Protein 9FOW (pdb70)

Nearest PDB structures (foldseek):
  9fow-assembly3_C  TM=1.008E+00  e=2.279E-31  Mus musculus
  9fow-assembly2_B  TM=9.551E-01  e=4.865E-26  Mus musculus
  9fow-assembly1_A  TM=9.557E-01  e=2.450E-24  Mus musculus
  1qxp-assembly2_B  TM=4.972E-01  e=3.044E-03  Rattus norvegicus
  8x8g-assembly1_A  TM=2.005E-01  e=1.186E-01  Streptococcus equi subsp. zooepidemicus Sz105

Foldseek 3Di:
DDKDKDWAAQVCLQVVLWHWDDWDDADDFKKKKKKFFDPLVLLVVQQKKKFKAQVVVLVVQVPDPVHDASVRSSVPGPDMDGRRDRMDMDIDGDSMTMTMHTPSRRDPDSDDITIMMMDMGHD/DQKFKDWAWQVCLQVVLWHWRKKKAWDDFKKKKKKFWQDQPVQVVQQKKKFKAQVVVLVVQCVDPPHDASVRSRVPGPDMDGRRDRMDIDMDGDVHMMIMTMHTNSRRVDDGDIIMMMIGMGDPVRTPMDMDDD/DKFKDWADQVCLQVVLWHWRWKKWDADFKKKKKKFWDCLVVLVVQQKKKFKAFVVVLVVQVPDPVHDASVRSRVPGPDMDGRRDRMDIDMDGDDRDGTMMTMTMHTPNRRDPDDDDDIIIMMMDMGDCVMDMD

B-factor: mean 53.4, std 14.01, range [31.96, 175.51]

Sequence (390 aa):
DKTLRGSSFSSAAARDAQGQSIGHFEFHGDHALLCCVRINNVAVAVGKEAKLYLFQAQEWLKLLESSPGYSCSERLARAQLTVTVTQTEHNLTVSQTWRVFYADKFTCRSPQGEEIPFEMVLLNPDKTLRGSFSSAAARDAQGQSIGHFEFHGDHALLCCVRINNVAVAVGKEAKLYLFQAQEWLKLLESSPGYSCSERLARAQLTVTVTQTEHNLTVSQLQTWRVFYADKFTCRPQGEEIPFEMVLLNPDPLDENLYFQKTLRGSFSSAAARDAQGQSIGHFEFHGDHALLCCVRINNVAVAVGKEAKLYLFQAQEWLKLLESSPGYSCSERLARAQLTVTVTQTEHNLTVSQLPAPQTWRVFYADKFTCRDDSEGEEIPFEMVLLNPDENLY

Radius of gyration: 23.0 Å; Cα contacts (8 Å, |Δi|>4): 891; chains: 3; bounding box: 65×56×50 Å

Structure (mmCIF, N/CA/C/O backbone):
data_9FOW
#
_entry.id   9FOW
#
_cell.length_a   143.116
_cell.length_b   143.116
_cell.length_c   43.556
_cell.angle_alpha   90
_cell.angle_beta   90
_cell.angle_gamma   120
#
_symmetry.space_group_name_H-M   'P 64'
#
loop_
_entity.id
_entity.type
_entity.pdbx_description
1 polymer 'Integral membrane protein GPR180'
2 branched alpha-L-fucopyranose-(1-3)-[2-acetamido-2-deoxy-beta-D-glucopyranose-(1-4)][alpha-L-fucopyranose-(1-6)]2-acetamido-2-deoxy-beta-D-glucopyranose
3 branched beta-D-mannopyranose-(1-4)-2-acetamido-2-deoxy-beta-D-glucopyranose-(1-4)-[alpha-L-fucopyranose-(1-3)][alpha-L-fucopyranose-(1-6)]2-acetamido-2-deoxy-beta-D-glucopyranose
4 non-polymer 2-acetamido-2-deoxy-beta-D-glucopyranose
5 non-polymer GLYCEROL
6 non-polymer 'ACETATE ION'
7 water water
#
loop_
_atom_site.group_PDB
_atom_site.id
_atom_site.type_symbol
_atom_site.label_atom_id
_atom_site.label_alt_id
_atom_site.label_comp_id
_atom_site.label_asym_id
_atom_site.label_entity_id
_atom_site.label_seq_id
_atom_site.pdbx_PDB_ins_code
_atom_site.Cartn_x
_atom_site.Cartn_y
_atom_site.Cartn_z
_atom_site.occupancy
_atom_site.B_iso_or_equiv
_atom_site.auth_seq_id
_atom_site.auth_comp_id
_atom_site.auth_asym_id
_atom_site.auth_atom_id
_atom_site.pdbx_PDB_model_num
ATOM 1 N N . ASP A 1 1 ? 50.497 -44.458 -22.197 1 51.47 23 ASP A N 1
ATOM 2 C CA . ASP A 1 1 ? 50.83 -44.153 -20.801 1 51.83 23 ASP A CA 1
ATOM 3 C C . ASP A 1 1 ? 49.56 -43.904 -19.968 1 50.68 23 ASP A C 1
ATOM 4 O O . ASP A 1 1 ? 48.464 -43.782 -20.526 1 50.67 23 ASP A O 1
ATOM 12 N N . LYS A 1 2 ? 49.709 -43.799 -18.636 1 49.32 24 LYS A N 1
ATOM 13 C CA . LYS A 1 2 ? 48.582 -43.532 -17.741 1 47.96 24 LYS A CA 1
ATOM 14 C C . LYS A 1 2 ? 49.071 -42.923 -16.431 1 46.22 24 LYS A C 1
ATOM 15 O O . LYS A 1 2 ? 50.156 -43.266 -15.976 1 46.62 24 LYS A O 1
ATOM 34 N N . THR A 1 3 ? 48.276 -42.034 -15.818 1 44.27 25 THR A N 1
ATOM 35 C CA . THR A 1 3 ? 48.557 -41.494 -14.475 1 42.96 25 THR A CA 1
ATOM 36 C C . THR A 1 3 ? 47.274 -41.601 -13.671 1 41.18 25 THR A C 1
ATOM 37 O O . THR A 1 3 ? 46.208 -41.266 -14.175 1 41.08 25 THR A O 1
ATOM 48 N N . LEU A 1 4 ? 47.386 -42.079 -12.437 1 39.72 26 LEU A N 1
ATOM 49 C CA . LEU A 1 4 ? 46.261 -42.221 -11.565 1 38.62 26 LEU A CA 1
ATOM 50 C C . LEU A 1 4 ? 46.645 -41.821 -10.17 1 37.96 26 LEU A C 1
ATOM 51 O O . LEU A 1 4 ? 47.648 -42.29 -9.638 1 38.29 26 LEU A O 1
ATOM 67 N N . ARG A 1 5 ? 45.804 -41.039 -9.55 1 36.92 27 ARG A N 1
ATOM 68 C CA . ARG A 1 5 ? 45.906 -40.699 -8.156 1 36.53 27 ARG A CA 1
ATOM 69 C C . ARG A 1 5 ? 44.721 -41.325 -7.448 1 35.81 27 ARG A C 1
ATOM 70 O O . ARG A 1 5 ? 43.62 -41.347 -7.973 1 35.12 27 ARG A O 1
ATOM 91 N N . GLY A 1 6 ? 44.951 -41.766 -6.241 1 35.93 28 GLY A N 1
ATOM 92 C CA . GLY A 1 6 ? 43.894 -42.322 -5.409 1 36.07 28 GLY A CA 1
ATOM 93 C C . GLY A 1 6 ? 44.433 -42.651 -4.04 1 35.78 28 GLY A C 1
ATOM 94 O O . GLY A 1 6 ? 45.442 -42.081 -3.617 1 35.56 28 GLY A O 1
ATOM 98 N N . SER A 1 7 ? 43.781 -43.58 -3.363 1 35.27 29 SER A N 1
ATOM 99 C CA A SER A 1 7 ? 44.257 -44.036 -2.07 0.27 35.57 29 SER A CA 1
ATOM 100 C CA B SER A 1 7 ? 44.219 -44.024 -2.048 0.73 35.77 29 SER A CA 1
ATOM 101 C C . SER A 1 7 ? 43.998 -45.522 -1.902 1 35.66 29 SER A C 1
ATOM 102 O O . SER A 1 7 ? 42.986 -46.057 -2.392 1 36.09 29 SER A O 1
ATOM 117 N N . PHE A 1 8 ? 44.943 -46.2 -1.246 1 35.43 30 PHE A N 1
ATOM 118 C CA . PHE A 1 8 ? 44.822 -47.616 -0.951 1 35.89 30 PHE A CA 1
ATOM 119 C C . PHE A 1 8 ? 43.989 -47.674 0.321 1 36.71 30 PHE A C 1
ATOM 120 O O . PHE A 1 8 ? 44.281 -46.955 1.29 1 36.92 30 PHE A O 1
ATOM 137 N N . SER A 1 9 ? 42.978 -48.534 0.342 1 36.22 31 SER A N 1
ATOM 138 C CA . SER A 1 9 ? 42.065 -48.629 1.448 1 36.32 31 SER A CA 1
ATOM 139 C C . SER A 1 9 ? 41.949 -50.064 1.943 1 36.66 31 SER A C 1
ATOM 140 O O . SER A 1 9 ? 41.619 -50.955 1.17 1 36.09 31 SER A O 1
ATOM 148 N N . SER A 1 10 ? 42.164 -50.263 3.243 1 37.18 32 SER A N 1
ATOM 149 C CA . SER A 1 10 ? 42.001 -51.543 3.919 1 38.09 32 SER A CA 1
ATOM 150 C C . SER A 1 10 ? 40.551 -51.986 3.836 1 39.25 32 SER A C 1
ATOM 151 O O . SER A 1 10 ? 40.296 -53.169 3.642 1 39.88 32 SER A O 1
ATOM 159 N N . ALA A 1 11 ? 39.605 -51.046 3.999 1 38.99 33 ALA A N 1
ATOM 160 C CA . ALA A 1 11 ? 38.181 -51.33 3.917 1 39.39 33 ALA A CA 1
ATOM 161 C C . ALA A 1 11 ? 37.813 -51.795 2.516 1 39.03 33 ALA A C 1
ATOM 162 O O . ALA A 1 11 ? 37.14 -52.812 2.385 1 39.38 33 ALA A O 1
ATOM 169 N N . ALA A 1 12 ? 38.258 -51.078 1.454 1 38.15 34 ALA A N 1
ATOM 170 C CA . ALA A 1 12 ? 37.938 -51.469 0.098 1 39.09 34 ALA A CA 1
ATOM 171 C C . ALA A 1 12 ? 38.546 -52.828 -0.23 1 38.72 34 ALA A C 1
ATOM 172 O O . ALA A 1 12 ? 37.872 -53.654 -0.855 1 38.6 34 ALA A O 1
ATOM 179 N N . ALA A 1 13 ? 39.793 -53.074 0.219 1 38.03 35 ALA A N 1
ATOM 180 C CA . ALA A 1 13 ? 40.452 -54.343 -0.037 1 38.43 35 ALA A CA 1
ATOM 181 C C . ALA A 1 13 ? 39.737 -55.493 0.686 1 38.43 35 ALA A C 1
ATOM 182 O O . ALA A 1 13 ? 39.488 -56.527 0.069 1 37.9 35 ALA A O 1
ATOM 189 N N . ARG A 1 14 ? 39.369 -55.31 1.953 1 39.23 36 ARG A N 1
ATOM 190 C CA . ARG A 1 14 ? 38.629 -56.332 2.693 1 40.85 36 ARG A CA 1
ATOM 191 C C . ARG A 1 14 ? 37.265 -56.614 2.037 1 41.11 36 ARG A C 1
ATOM 192 O O . ARG A 1 14 ? 36.867 -57.766 1.923 1 40.34 36 ARG A O 1
ATOM 213 N N . ASP A 1 15 ? 36.555 -55.56 1.616 1 41.22 37 ASP A N 1
ATOM 214 C CA . ASP A 1 15 ? 35.245 -55.697 0.972 1 41.89 37 ASP A CA 1
ATOM 215 C C . ASP A 1 15 ? 35.27 -56.567 -0.292 1 41.49 37 ASP A C 1
ATOM 216 O O . ASP A 1 15 ? 34.347 -57.345 -0.503 1 41.54 37 ASP A O 1
ATOM 225 N N . ALA A 1 16 ? 36.295 -56.417 -1.142 1 40.88 38 ALA A N 1
ATOM 226 C CA . ALA A 1 16 ? 36.342 -57.121 -2.41 1 40.73 38 ALA A CA 1
ATOM 227 C C . ALA A 1 16 ? 37.411 -58.188 -2.512 1 40.54 38 ALA A C 1
ATOM 228 O O . ALA A 1 16 ? 37.607 -58.677 -3.621 1 40.97 38 ALA A O 1
ATOM 235 N N . GLN A 1 17 ? 38.07 -58.584 -1.401 1 39.75 39 GLN A N 1
ATOM 236 C CA . GLN A 1 17 ? 39.192 -59.54 -1.419 1 39.1 39 GLN A CA 1
ATOM 237 C C . GLN A 1 17 ? 40.314 -59.04 -2.354 1 38.66 39 GLN A C 1
ATOM 238 O O . GLN A 1 17 ? 40.907 -59.796 -3.115 1 39.03 39 GLN A O 1
ATOM 252 N N . GLY A 1 18 ? 40.639 -57.769 -2.216 1 37.62 40 GLY A N 1
ATOM 253 C CA . GLY A 1 18 ? 41.618 -57.095 -3.05 1 37.19 40 GLY A CA 1
ATOM 254 C C . GLY A 1 18 ? 40.958 -55.875 -3.66 1 37.44 40 GLY A C 1
ATOM 255 O O . GLY A 1 18 ? 39.912 -55.986 -4.297 1 38.65 40 GLY A O 1
ATOM 259 N N . GLN A 1 19 ? 41.511 -54.7 -3.41 1 36.2 41 GLN A N 1
ATOM 260 C CA . GLN A 1 19 ? 40.962 -53.45 -3.944 1 35.92 41 GLN A CA 1
ATOM 261 C C . GLN A 1 19 ? 41.457 -53.286 -5.378 1 35.64 41 GLN A C 1
ATOM 262 O O . GLN A 1 19 ? 42.659 -53.198 -5.6 1 35.67 41 GLN A O 1
ATOM 276 N N . SER A 1 20 ? 40.544 -53.183 -6.325 1 35.42 42 SER A N 1
ATOM 277 C CA . SER A 1 20 ? 40.899 -53.003 -7.723 1 35.66 42 SER A CA 1
ATOM 278 C C . SER A 1 20 ? 41.316 -51.558 -7.935 1 35.53 42 SER A C 1
ATOM 279 O O . SER A 1 20 ? 40.531 -50.65 -7.68 1 34.69 42 SER A O 1
ATOM 287 N N . ILE A 1 21 ? 42.569 -51.344 -8.322 1 36.14 43 ILE A N 1
ATOM 288 C CA . ILE A 1 21 ? 43.117 -50.007 -8.532 1 37.14 43 ILE A CA 1
ATOM 289 C C . ILE A 1 21 ? 42.869 -49.55 -9.972 1 38.65 43 ILE A C 1
ATOM 290 O O . ILE A 1 21 ? 42.376 -48.445 -10.208 1 38.72 43 ILE A O 1
ATOM 306 N N . GLY A 1 22 ? 43.208 -50.403 -10.919 1 39.77 44 GLY A N 1
ATOM 307 C CA . GLY A 1 22 ? 43.087 -50.07 -12.321 1 41.25 44 GLY A CA 1
ATOM 308 C C . GLY A 1 22 ? 43.548 -51.181 -13.234 1 42.11 44 GLY A C 1
ATOM 309 O O . GLY A 1 22 ? 43.848 -52.303 -12.81 1 40.92 44 GLY A O 1
ATOM 313 N N . HIS A 1 23 ? 43.636 -50.846 -14.495 1 43.59 45 HIS A N 1
ATOM 314 C CA . HIS A 1 23 ? 43.985 -51.805 -15.526 1 45.16 45 HIS A CA 1
ATOM 315 C C . HIS A 1 23 ? 44.724 -51.099 -16.618 1 46.7 45 HIS A C 1
ATOM 316 O O . HIS A 1 23 ? 44.61 -49.876 -16.751 1 47.34 45 HIS A O 1
ATOM 330 N N . PHE A 1 24 ? 45.518 -51.845 -17.376 1 46.94 46 PHE A N 1
ATOM 331 C CA . PHE A 1 24 ? 46.285 -51.262 -18.466 1 48.54 46 PHE A CA 1
ATOM 332 C C . PHE A 1 24 ? 46.668 -52.282 -19.51 1 50.93 46 PHE A C 1
ATOM 333 O O . PHE A 1 24 ? 46.761 -53.469 -19.223 1 50.08 46 PHE A O 1
ATOM 350 N N . GLU A 1 25 ? 46.869 -51.807 -20.741 1 53.45 47 GLU A N 1
ATOM 351 C CA . GLU A 1 25 ? 47.308 -52.6 -21.88 1 56.32 47 GLU A CA 1
ATOM 352 C C . GLU A 1 25 ? 48.444 -51.855 -22.545 1 59.01 47 GLU A C 1
ATOM 353 O O . GLU A 1 25 ? 48.512 -50.622 -22.479 1 59.57 47 GLU A O 1
ATOM 365 N N . PHE A 1 26 ? 49.349 -52.597 -23.176 1 60.43 48 PHE A N 1
ATOM 366 C CA . PHE A 1 26 ? 50.47 -51.983 -23.872 1 62.35 48 PHE A CA 1
ATOM 367 C C . PHE A 1 26 ? 50.99 -52.889 -24.976 1 63.71 48 PHE A C 1
ATOM 368 O O . PHE A 1 26 ? 50.76 -54.1 -24.966 1 63.98 48 PHE A O 1
ATOM 385 N N . HIS A 1 27 ? 51.654 -52.276 -25.953 1 64.73 49 HIS A N 1
ATOM 386 C CA . HIS A 1 27 ? 52.266 -52.956 -27.08 0.3 66.03 49 HIS A CA 1
ATOM 387 C C . HIS A 1 27 ? 53.733 -53.12 -26.733 1 67.03 49 HIS A C 1
ATOM 388 O O . HIS A 1 27 ? 54.345 -52.211 -26.166 1 67.64 49 HIS A O 1
ATOM 402 N N . GLY A 1 28 ? 54.285 -54.273 -27.051 1 66.93 50 GLY A N 1
ATOM 403 C CA . GLY A 1 28 ? 55.681 -54.558 -26.763 1 67.16 50 GLY A CA 1
ATOM 404 C C . GLY A 1 28 ? 55.845 -55.609 -25.691 1 67.13 50 GLY A C 1
ATOM 405 O O . GLY A 1 28 ? 54.861 -56.165 -25.185 1 67.34 50 GLY A O 1
ATOM 409 N N . ASP A 1 29 ? 57.105 -55.891 -25.342 1 66.71 51 ASP A N 1
ATOM 410 C CA . ASP A 1 29 ? 57.394 -56.922 -24.354 1 66.97 51 ASP A CA 1
ATOM 411 C C . ASP A 1 29 ? 57.512 -56.396 -22.933 1 65.65 51 ASP A C 1
ATOM 412 O O . ASP A 1 29 ? 57.353 -57.203 -22.034 1 65.99 51 ASP A O 1
ATOM 421 N N . HIS A 1 30 ? 57.813 -55.085 -22.713 1 64.67 52 HIS A N 1
ATOM 422 C CA . HIS A 1 30 ? 57.908 -54.531 -21.352 1 63.97 52 HIS A CA 1
ATOM 423 C C . HIS A 1 30 ? 57.272 -53.147 -21.164 1 61.16 52 HIS A C 1
ATOM 424 O O . HIS A 1 30 ? 57.243 -52.329 -22.071 1 61.12 52 HIS A O 1
ATOM 438 N N . ALA A 1 31 ? 56.78 -52.896 -19.947 1 58.64 53 ALA A N 1
ATOM 439 C CA . ALA A 1 31 ? 56.213 -51.613 -19.503 1 56.72 53 ALA A CA 1
ATOM 440 C C . ALA A 1 31 ? 56.646 -51.362 -18.059 1 54.26 53 ALA A C 1
ATOM 441 O O . ALA A 1 31 ? 56.992 -52.311 -17.368 1 54.01 53 ALA A O 1
ATOM 448 N N . LEU A 1 32 ? 56.648 -50.108 -17.608 1 52.18 54 LEU A N 1
ATOM 449 C CA . LEU A 1 32 ? 57.081 -49.768 -16.261 1 50.98 54 LEU A CA 1
ATOM 450 C C . LEU A 1 32 ? 55.954 -49.106 -15.475 1 49.04 54 LEU A C 1
ATOM 451 O O . LEU A 1 32 ? 55.466 -48.043 -15.861 1 48.84 54 LEU A O 1
ATOM 467 N N . LEU A 1 33 ? 55.576 -49.714 -14.361 1 47.08 55 LEU A N 1
ATOM 468 C CA . LEU A 1 33 ? 54.573 -49.151 -13.48 1 46.31 55 LEU A CA 1
ATOM 469 C C . LEU A 1 33 ? 55.307 -48.549 -12.273 1 46.37 55 LEU A C 1
ATOM 470 O O . LEU A 1 33 ? 55.949 -49.285 -11.531 1 47.13 55 LEU A O 1
ATOM 486 N N . CYS A 1 34 ? 55.218 -47.236 -12.092 1 45.53 56 CYS A N 1
ATOM 487 C CA A CYS A 1 34 ? 55.859 -46.53 -10.988 0.46 45.86 56 CYS A CA 1
ATOM 488 C CA B CYS A 1 34 ? 55.857 -46.517 -10.994 0.54 45.94 56 CYS A CA 1
ATOM 489 C C . CYS A 1 34 ? 54.797 -46.145 -9.954 1 45.86 56 CYS A C 1
ATOM 490 O O . CYS A 1 34 ? 53.838 -45.462 -10.289 1 45.39 56 CYS A O 1
ATOM 505 N N . VAL A 1 35 ? 54.97 -46.576 -8.7 1 45.48 57 VAL A N 1
ATOM 506 C CA . VAL A 1 35 ? 54.025 -46.295 -7.616 1 45.87 57 VAL A CA 1
ATOM 507 C C . VAL A 1 35 ? 54.724 -45.401 -6.612 1 45.35 57 VAL A C 1
ATOM 508 O O . VAL A 1 35 ? 55.794 -45.769 -6.131 1 46.1 57 VAL A O 1
ATOM 521 N N . ARG A 1 36 ? 54.102 -44.274 -6.261 1 44.4 58 ARG A N 1
ATOM 522 C CA . ARG A 1 36 ? 54.607 -43.309 -5.308 1 45.06 58 ARG A CA 1
ATOM 523 C C . ARG A 1 36 ? 53.615 -43.173 -4.153 1 44.45 58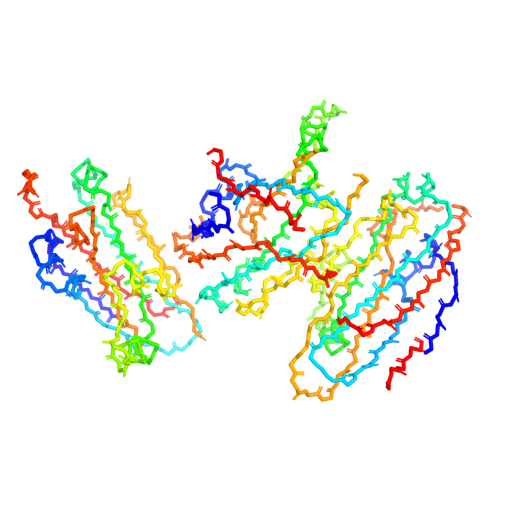 ARG A C 1
ATOM 524 O O . ARG A 1 36 ? 52.416 -43.039 -4.388 1 43.2 58 ARG A O 1
ATOM 545 N N . ILE A 1 37 ? 54.118 -43.213 -2.915 1 44.29 59 ILE A N 1
ATOM 546 C CA . ILE A 1 37 ? 53.357 -42.948 -1.685 1 44.48 59 ILE A CA 1
ATOM 547 C C . ILE A 1 37 ? 54.214 -42.036 -0.779 1 45.05 59 ILE A C 1
ATOM 548 O O . ILE A 1 37 ? 55.428 -41.962 -0.957 1 45.2 59 ILE A O 1
ATOM 564 N N . ASN A 1 38 ? 53.613 -41.384 0.217 1 45.7 60 ASN A N 1
ATOM 565 C CA . ASN A 1 38 ? 54.378 -40.612 1.214 1 46.56 60 ASN A CA 1
ATOM 566 C C . ASN A 1 38 ? 54.398 -41.348 2.552 1 46.45 60 ASN A C 1
ATOM 567 O O . ASN A 1 38 ? 55.409 -41.325 3.246 1 45.92 60 ASN A O 1
ATOM 578 N N . ASN A 1 39 ? 53.273 -41.968 2.93 1 46.15 61 ASN A N 1
ATOM 579 C CA . ASN A 1 39 ? 53.157 -42.622 4.212 1 46.96 61 ASN A CA 1
ATOM 580 C C . ASN A 1 39 ? 53.68 -44.046 4.202 1 47.55 61 ASN A C 1
ATOM 581 O O . ASN A 1 39 ? 52.903 -45.002 4.242 1 46.42 61 ASN A O 1
ATOM 592 N N . VAL A 1 40 ? 55.015 -44.173 4.247 1 48.13 62 VAL A N 1
ATOM 593 C CA . VAL A 1 40 ? 55.685 -45.475 4.238 1 49.25 62 VAL A CA 1
ATOM 594 C C . VAL A 1 40 ? 55.475 -46.237 5.548 1 48.98 62 VAL A C 1
ATOM 595 O O . VAL A 1 40 ? 55.245 -47.445 5.511 1 49.25 62 VAL A O 1
ATOM 608 N N . ALA A 1 41 ? 55.528 -45.555 6.692 1 48.49 63 ALA A N 1
ATOM 609 C CA . ALA A 1 41 ? 55.341 -46.215 7.989 1 48.5 63 ALA A CA 1
ATOM 610 C C . ALA A 1 41 ? 53.955 -46.851 8.104 1 47.89 63 ALA A C 1
ATOM 611 O O . ALA A 1 41 ? 53.848 -47.979 8.579 1 47.59 63 ALA A O 1
ATOM 618 N N . VAL A 1 42 ? 52.909 -46.175 7.604 1 47.32 64 VAL A N 1
ATOM 619 C CA . VAL A 1 42 ? 51.551 -46.726 7.636 1 47.34 64 VAL A CA 1
ATOM 620 C C . VAL A 1 42 ? 51.482 -47.941 6.703 1 47 64 VAL A C 1
ATOM 621 O O . VAL A 1 42 ? 50.912 -48.957 7.083 1 47.85 64 VAL A O 1
ATOM 634 N N . ALA A 1 43 ? 52.068 -47.852 5.497 1 46.01 65 ALA A N 1
ATOM 635 C CA . ALA A 1 43 ? 52.091 -48.96 4.528 1 45.62 65 ALA A CA 1
ATOM 636 C C . ALA A 1 43 ? 52.815 -50.18 5.098 1 45.31 65 ALA A C 1
ATOM 637 O O . ALA A 1 43 ? 52.292 -51.288 5.015 1 44.88 65 ALA A O 1
ATOM 644 N N . VAL A 1 44 ? 53.986 -49.975 5.726 1 45.69 66 VAL A N 1
ATOM 645 C CA . VAL A 1 44 ? 54.767 -51.063 6.327 1 47.37 66 VAL A CA 1
ATOM 646 C C . VAL A 1 44 ? 53.976 -51.676 7.507 1 48.12 66 VAL A C 1
ATOM 647 O O . VAL A 1 44 ? 53.905 -52.899 7.634 1 48.22 66 VAL A O 1
ATOM 660 N N . GLY A 1 45 ? 53.36 -50.832 8.334 1 47.71 67 GLY A N 1
ATOM 661 C CA . GLY A 1 45 ? 52.536 -51.303 9.442 1 47.11 67 GLY A CA 1
ATOM 662 C C . GLY A 1 45 ? 51.341 -52.136 9.022 1 46.05 67 GLY A C 1
ATOM 663 O O . GLY A 1 45 ? 50.94 -53.044 9.751 1 46.16 67 GLY A O 1
ATOM 667 N N . LYS A 1 46 ? 50.763 -51.856 7.844 1 44.67 68 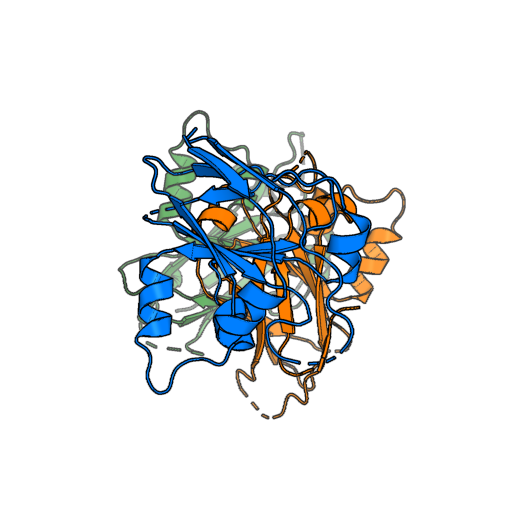LYS A N 1
ATOM 668 C CA . LYS A 1 46 ? 49.648 -52.633 7.304 1 43.86 68 LYS A CA 1
ATOM 669 C C . LYS A 1 46 ? 50.11 -53.834 6.452 1 44.24 68 LYS A C 1
ATOM 670 O O . LYS A 1 46 ? 49.263 -54.612 6.05 1 44.1 68 LYS A O 1
ATOM 689 N N . GLU A 1 47 ? 51.422 -53.966 6.135 1 44.5 69 GLU A N 1
ATOM 690 C CA . GLU A 1 47 ? 51.958 -54.983 5.222 1 44.82 69 GLU A CA 1
ATOM 691 C C . GLU A 1 47 ? 51.287 -54.807 3.848 1 44.81 69 GLU A C 1
ATOM 692 O O . GLU A 1 47 ? 50.805 -55.771 3.248 1 45.27 69 GLU A O 1
ATOM 704 N N . ALA A 1 48 ? 51.248 -53.547 3.385 1 43.59 70 ALA A N 1
ATOM 705 C CA . ALA A 1 48 ? 50.643 -53.156 2.123 1 42.98 70 ALA A CA 1
ATOM 706 C C . ALA A 1 48 ? 51.369 -53.818 0.971 1 42.25 70 ALA A C 1
ATOM 707 O O . ALA A 1 48 ? 52.599 -53.85 0.963 1 41.69 70 ALA A O 1
ATOM 714 N N . LYS A 1 49 ? 50.617 -54.378 0.019 1 41.66 71 LYS A N 1
ATOM 715 C CA . LYS A 1 49 ? 51.19 -55.043 -1.144 1 41.95 71 LYS A CA 1
ATOM 716 C C . LYS A 1 49 ? 50.352 -54.776 -2.375 1 41.23 71 LYS A C 1
ATOM 717 O O . LYS A 1 49 ? 49.137 -54.66 -2.272 1 41.9 71 LYS A O 1
ATOM 736 N N . LEU A 1 50 ? 50.98 -54.758 -3.545 1 40.34 72 LEU A N 1
ATOM 737 C CA . LEU A 1 50 ? 50.277 -54.646 -4.82 1 39.84 72 LEU A CA 1
ATOM 738 C C . LEU A 1 50 ? 50.393 -55.986 -5.55 1 39.34 72 LEU A C 1
ATOM 739 O O . LEU A 1 50 ? 51.44 -56.639 -5.486 1 39.07 72 LEU A O 1
ATOM 755 N N . TYR A 1 51 ? 49.318 -56.388 -6.238 1 38.79 73 TYR A N 1
ATOM 756 C CA . TYR A 1 51 ? 49.237 -57.638 -6.981 1 39.7 73 TYR A CA 1
ATOM 757 C C . TYR A 1 51 ? 48.814 -57.338 -8.4 1 40.43 73 TYR A C 1
ATOM 758 O O . TYR A 1 51 ? 47.816 -56.65 -8.61 1 40.74 73 TYR A O 1
ATOM 776 N N . LEU A 1 52 ? 49.565 -57.848 -9.366 1 39.69 74 LEU A N 1
ATOM 777 C CA . LEU A 1 52 ? 49.278 -57.64 -10.768 1 39.79 74 LEU A CA 1
ATOM 778 C C . LEU A 1 52 ? 48.896 -58.986 -11.335 1 40.41 74 LEU A C 1
ATOM 779 O O . LEU A 1 52 ? 49.575 -59.995 -11.109 1 40.24 74 LEU A O 1
ATOM 795 N N . PHE A 1 53 ? 47.812 -58.985 -12.077 1 40.07 75 PHE A N 1
ATOM 796 C CA . PHE A 1 53 ? 47.339 -60.155 -12.752 1 41.37 75 PHE A CA 1
ATOM 797 C C . PHE A 1 53 ? 47.218 -59.849 -14.203 1 43.38 75 PHE A C 1
ATOM 798 O O . PHE A 1 53 ? 46.774 -58.77 -14.567 1 42.74 75 PHE A O 1
ATOM 815 N N . GLN A 1 54 ? 47.417 -60.859 -15.035 1 45.81 76 GLN A N 1
ATOM 816 C CA . GLN A 1 54 ? 47.161 -60.773 -16.459 1 48.83 76 GLN A CA 1
ATOM 817 C C . GLN A 1 54 ? 45.641 -61.005 -16.461 1 50.36 76 GLN A C 1
ATOM 818 O O . GLN A 1 54 ? 45.175 -61.906 -15.753 1 50.59 76 GLN A O 1
ATOM 832 N N . ALA A 1 55 ? 44.872 -60.125 -17.092 1 51.5 77 ALA A N 1
ATOM 833 C CA . ALA A 1 55 ? 43.419 -60.189 -16.99 1 53.28 77 ALA A CA 1
ATOM 834 C C . ALA A 1 55 ? 42.83 -61.521 -17.46 1 55.11 77 ALA A C 1
ATOM 835 O O . ALA A 1 55 ? 41.824 -61.922 -16.893 1 55.71 77 ALA A O 1
ATOM 842 N N . GLN A 1 56 ? 43.481 -62.251 -18.381 1 55.88 78 GLN A N 1
ATOM 843 C CA . GLN A 1 56 ? 42.993 -63.577 -18.784 1 57.74 78 GLN A CA 1
ATOM 844 C C . GLN A 1 56 ? 43.197 -64.613 -17.658 1 58.13 78 GLN A C 1
ATOM 845 O O . GLN A 1 56 ? 42.336 -65.463 -17.434 1 58.72 78 GLN A O 1
ATOM 859 N N . GLU A 1 57 ? 44.336 -64.541 -16.958 1 57.61 79 GLU A N 1
ATOM 860 C CA . GLU A 1 57 ? 44.637 -65.442 -15.842 1 56.92 79 GLU A CA 1
ATOM 861 C C . GLU A 1 57 ? 43.694 -65.138 -14.666 1 54.87 79 GLU A C 1
ATOM 862 O O . GLU A 1 57 ? 43.193 -66.053 -14.022 1 54.4 79 GLU A O 1
ATOM 874 N N . TRP A 1 58 ? 43.451 -63.854 -14.398 1 53.87 80 TRP A N 1
ATOM 875 C CA . TRP A 1 58 ? 42.562 -63.422 -13.335 1 53.67 80 TRP A CA 1
ATOM 876 C C . TRP A 1 58 ? 41.146 -63.893 -13.608 1 53.41 80 TRP A C 1
ATOM 877 O O . TRP A 1 58 ? 40.506 -64.396 -12.705 1 52.36 80 TRP A O 1
ATOM 898 N N . LEU A 1 59 ? 40.667 -63.763 -14.86 1 54.14 81 LEU A N 1
ATOM 899 C CA . LEU A 1 59 ? 39.321 -64.204 -15.218 1 55.19 81 LEU A CA 1
ATOM 900 C C . LEU A 1 59 ? 39.191 -65.711 -15.023 1 54.04 81 LEU A C 1
ATOM 901 O O . LEU A 1 59 ? 38.204 -66.148 -14.447 1 53.73 81 LEU A O 1
ATOM 917 N N . LYS A 1 60 ? 40.206 -66.485 -15.427 1 53.08 82 LYS A N 1
ATOM 918 C CA . LYS A 1 60 ? 40.222 -67.936 -15.218 1 53.14 82 LYS A CA 1
ATOM 919 C C . LYS A 1 60 ? 40.065 -68.291 -13.712 1 51.76 82 LYS A C 1
ATOM 920 O O . LYS A 1 60 ? 39.312 -69.203 -13.366 1 51.77 82 LYS A O 1
ATOM 939 N N . LEU A 1 61 ? 40.726 -67.531 -12.827 1 50.37 83 LEU A N 1
ATOM 940 C CA . LEU A 1 61 ? 40.619 -67.77 -11.387 1 50.03 83 LEU A CA 1
ATOM 941 C C . LEU A 1 61 ? 39.208 -67.49 -10.894 1 49.43 83 LEU A C 1
ATOM 942 O O . LEU A 1 61 ? 38.678 -68.264 -10.099 1 49.04 83 LEU A O 1
ATOM 958 N N . LEU A 1 62 ? 38.603 -66.396 -11.359 1 49.54 84 LEU A N 1
ATOM 959 C CA . LEU A 1 62 ? 37.239 -66.041 -10.966 1 50.47 84 LEU A CA 1
ATOM 960 C C . LEU A 1 62 ? 36.19 -67.001 -11.545 1 49.76 84 LEU A C 1
ATOM 961 O O . LEU A 1 62 ? 35.118 -67.149 -10.964 1 49.74 84 LEU A O 1
ATOM 977 N N . GLU A 1 63 ? 36.481 -67.651 -12.675 1 48.99 85 GLU A N 1
ATOM 978 C CA . GLU A 1 63 ? 35.565 -68.623 -13.273 1 49.35 85 GLU A CA 1
ATOM 979 C C . GLU A 1 63 ? 35.715 -70.033 -12.683 1 49.08 85 GLU A C 1
ATOM 980 O O . GLU A 1 63 ? 34.914 -70.886 -13.003 1 49.07 85 GLU A O 1
ATOM 992 N N . SER A 1 64 ? 36.708 -70.273 -11.824 1 49.12 86 SER A N 1
ATOM 993 C CA . SER A 1 64 ? 36.901 -71.585 -11.221 1 49.51 86 SER A CA 1
ATOM 994 C C . SER A 1 64 ? 35.789 -71.891 -10.219 1 49.51 86 SER A C 1
ATOM 995 O O . SER A 1 64 ? 35.338 -71.004 -9.488 1 49.96 86 SER A O 1
ATOM 1003 N N . SER A 1 65 ? 35.362 -73.147 -10.181 1 48.83 87 SER A N 1
ATOM 1004 C CA . SER A 1 65 ? 34.359 -73.609 -9.228 1 49.04 87 SER A CA 1
ATOM 1005 C C . SER A 1 65 ? 34.988 -74.615 -8.243 1 49.93 87 SER A C 1
ATOM 1006 O O . SER A 1 65 ? 35.638 -75.554 -8.702 1 50.27 87 SER A O 1
ATOM 1014 N N . PRO A 1 66 ? 34.828 -74.461 -6.902 1 49.3 88 PRO A N 1
ATOM 1015 C CA . PRO A 1 66 ? 34.022 -73.447 -6.174 1 48.43 88 PRO A CA 1
ATOM 1016 C C . PRO A 1 66 ? 34.578 -72.024 -6.15 1 48.01 88 PRO A C 1
ATOM 1017 O O . PRO A 1 66 ? 33.845 -71.065 -5.86 1 47.82 88 PRO A O 1
ATOM 1028 N N . GLY A 1 67 ? 35.865 -71.893 -6.427 1 46.88 89 GLY A N 1
ATOM 1029 C CA . GLY A 1 67 ? 36.545 -70.613 -6.426 1 46.32 89 GLY A CA 1
ATOM 1030 C C . GLY A 1 67 ? 37.634 -70.619 -5.375 1 46.05 89 GLY A C 1
ATOM 1031 O O . GLY A 1 67 ? 37.491 -71.251 -4.326 1 46.42 89 GLY A O 1
ATOM 1035 N N . TYR A 1 68 ? 38.709 -69.897 -5.619 1 45.58 90 TYR A N 1
ATOM 1036 C CA . TYR A 1 68 ? 39.829 -69.818 -4.688 1 45.11 90 TYR A CA 1
ATOM 1037 C C . TYR A 1 68 ? 39.508 -68.965 -3.488 1 43.38 90 TYR A C 1
ATOM 1038 O O . TYR A 1 68 ? 38.734 -68.014 -3.596 1 43.35 90 TYR A O 1
ATOM 1056 N N . SER A 1 69 ? 40.155 -69.244 -2.369 1 41.95 91 SER A N 1
ATOM 1057 C CA . SER A 1 69 ? 40.038 -68.405 -1.196 1 41.84 91 SER A CA 1
ATOM 1058 C C . SER A 1 69 ? 40.752 -67.072 -1.464 1 41.89 91 SER A C 1
ATOM 1059 O O . SER A 1 69 ? 41.489 -66.944 -2.437 1 41.86 91 SER A O 1
ATOM 1067 N N . CYS A 1 70 ? 40.52 -66.086 -0.597 1 41.67 92 CYS A N 1
ATOM 1068 C CA . CYS A 1 70 ? 41.119 -64.747 -0.666 1 41.73 92 CYS A CA 1
ATOM 1069 C C . CYS A 1 70 ? 42.652 -64.837 -0.799 1 41.37 92 CYS A C 1
ATOM 1070 O O . CYS A 1 70 ? 43.221 -64.292 -1.754 1 41.12 92 CYS A O 1
ATOM 1077 N N . SER A 1 71 ? 43.308 -65.568 0.119 1 40.78 93 SER A N 1
ATOM 1078 C CA . SER A 1 71 ? 44.758 -65.694 0.119 1 41.26 93 SER A CA 1
ATOM 1079 C C . SER A 1 71 ? 45.254 -66.532 -1.05 1 40.33 93 SER A C 1
ATOM 1080 O O . SER A 1 71 ? 46.279 -66.193 -1.627 1 39.88 93 SER A O 1
ATOM 1088 N N . GLU A 1 72 ? 44.55 -67.613 -1.404 1 39.85 94 GLU A N 1
ATOM 1089 C CA . GLU A 1 72 ? 44.97 -68.461 -2.531 1 40.08 94 GLU A CA 1
ATOM 1090 C C . GLU A 1 72 ? 44.902 -67.729 -3.871 1 40.04 94 GLU A C 1
ATOM 1091 O O . GLU A 1 72 ? 45.748 -67.964 -4.73 1 40.96 94 GLU A O 1
ATOM 1103 N N . ARG A 1 73 ? 43.903 -66.875 -4.067 1 39.02 95 ARG A N 1
ATOM 1104 C CA . ARG A 1 73 ? 43.783 -66.12 -5.308 1 39.65 95 ARG A CA 1
ATOM 1105 C C . ARG A 1 73 ? 44.909 -65.097 -5.403 1 40.43 95 ARG A C 1
ATOM 1106 O O . ARG A 1 73 ? 45.549 -65.018 -6.437 1 41.35 95 ARG A O 1
ATOM 1127 N N . LEU A 1 74 ? 45.205 -64.356 -4.323 1 40.42 96 LEU A N 1
ATOM 1128 C CA . LEU A 1 74 ? 46.288 -63.372 -4.338 1 41.33 96 LEU A CA 1
ATOM 1129 C C . LEU A 1 74 ? 47.647 -64.046 -4.524 1 41.65 96 LEU A C 1
ATOM 1130 O O . LEU A 1 74 ? 48.511 -63.485 -5.184 1 41.59 96 LEU A O 1
ATOM 1146 N N . ALA A 1 75 ? 47.832 -65.276 -4.009 1 42.6 97 ALA A N 1
ATOM 1147 C CA . ALA A 1 75 ? 49.086 -66.028 -4.207 1 43.06 97 ALA A CA 1
ATOM 1148 C C . ALA A 1 75 ? 49.312 -66.416 -5.694 1 42.81 97 ALA A C 1
ATOM 1149 O O . ALA A 1 75 ? 50.43 -66.754 -6.067 1 43.4 97 ALA A O 1
ATOM 1156 N N . ARG A 1 76 ? 48.261 -66.369 -6.529 1 41.8 98 ARG A N 1
ATOM 1157 C CA . ARG A 1 76 ? 48.355 -66.698 -7.939 1 41.35 98 ARG A CA 1
ATOM 1158 C C . ARG A 1 76 ? 48.593 -65.471 -8.819 1 40.91 98 ARG A C 1
ATOM 1159 O O . ARG A 1 76 ? 48.579 -65.613 -10.035 1 41.21 98 ARG A O 1
ATOM 1180 N N . ALA A 1 77 ? 48.926 -64.29 -8.234 1 40.52 99 ALA A N 1
ATOM 1181 C CA . ALA A 1 77 ? 49.266 -63.103 -9.012 1 39.77 99 ALA A CA 1
ATOM 1182 C C . ALA A 1 77 ? 50.53 -63.367 -9.815 1 40.11 99 ALA A C 1
ATOM 1183 O O . ALA A 1 77 ? 51.38 -64.15 -9.402 1 39.89 99 ALA A O 1
ATOM 1190 N N . GLN A 1 78 ? 50.647 -62.725 -10.962 1 40.42 100 GLN A N 1
ATOM 1191 C CA . GLN A 1 78 ? 51.828 -62.88 -11.8 1 41.47 100 GLN A CA 1
ATOM 1192 C C . GLN A 1 78 ? 52.989 -62.073 -11.227 1 42.23 100 GLN A C 1
ATOM 1193 O O . GLN A 1 78 ? 54.118 -62.517 -11.299 1 43.04 100 GLN A O 1
ATOM 1207 N N . LEU A 1 79 ? 52.726 -60.881 -10.695 1 42.09 101 LEU A N 1
ATOM 1208 C CA . LEU A 1 79 ? 53.756 -60.009 -10.113 1 42.84 101 LEU A CA 1
ATOM 1209 C C . LEU A 1 79 ? 53.213 -59.328 -8.881 1 42.19 101 LEU A C 1
ATOM 1210 O O . LEU A 1 79 ? 52.011 -59.081 -8.784 1 41.72 101 LEU A O 1
ATOM 1226 N N . THR A 1 80 ? 54.086 -59.04 -7.931 1 42.64 102 THR A N 1
ATOM 1227 C CA . THR A 1 80 ? 53.703 -58.365 -6.7 1 43.73 102 THR A CA 1
ATOM 1228 C C . THR A 1 80 ? 54.78 -57.348 -6.305 1 44.53 102 THR A C 1
ATOM 1229 O O . THR A 1 80 ? 55.901 -57.369 -6.823 1 44.62 102 THR A O 1
ATOM 1240 N N . VAL A 1 81 ? 54.449 -56.478 -5.366 1 44.97 103 VAL A N 1
ATOM 1241 C CA . VAL A 1 81 ? 55.429 -55.612 -4.736 1 46.35 103 VAL A CA 1
ATOM 1242 C C . VAL A 1 81 ? 54.999 -55.388 -3.299 1 47.55 103 VAL A C 1
ATOM 1243 O O . VAL A 1 81 ? 53.811 -55.175 -3.051 1 48.06 103 VAL A O 1
ATOM 1256 N N . THR A 1 82 ? 55.933 -55.467 -2.354 1 47.38 104 THR A N 1
ATOM 1257 C CA . THR A 1 82 ? 55.65 -55.179 -0.957 1 47.8 104 THR A CA 1
ATOM 1258 C C . THR A 1 82 ? 55.989 -53.734 -0.804 1 47.42 104 THR A C 1
ATOM 1259 O O . THR A 1 82 ? 57.129 -53.355 -1.058 1 47.4 104 THR A O 1
ATOM 1270 N N . VAL A 1 83 ? 55.027 -52.922 -0.391 1 47.52 105 VAL A N 1
ATOM 1271 C CA . VAL A 1 83 ? 55.205 -51.474 -0.323 1 48.79 105 VAL A CA 1
ATOM 1272 C C . VAL A 1 83 ? 56.005 -51.1 0.926 1 50.29 105 VAL A C 1
ATOM 1273 O O . VAL A 1 83 ? 55.47 -51.156 2.024 1 51.09 105 VAL A O 1
ATOM 1286 N N . THR A 1 84 ? 57.305 -50.785 0.76 1 50.24 106 THR A N 1
ATOM 1287 C CA . THR A 1 84 ? 58.225 -50.434 1.854 1 51.13 106 THR A CA 1
ATOM 1288 C C . THR A 1 84 ? 58.998 -49.121 1.615 1 51.7 106 THR A C 1
ATOM 1289 O O . THR A 1 84 ? 59.797 -48.742 2.467 1 52.2 106 THR A O 1
ATOM 1300 N N . GLN A 1 85 ? 58.86 -48.489 0.441 1 51.69 107 GLN A N 1
ATOM 1301 C CA . GLN A 1 85 ? 59.587 -47.263 0.105 1 52.48 107 GLN A CA 1
ATOM 1302 C C . GLN A 1 85 ? 58.616 -46.242 -0.484 1 51.17 107 GLN A C 1
ATOM 1303 O O . GLN A 1 85 ? 57.485 -46.601 -0.849 1 51.04 107 GLN A O 1
ATOM 1317 N N . THR A 1 86 ? 59.06 -44.972 -0.598 1 49.55 108 THR A N 1
ATOM 1318 C CA . THR A 1 86 ? 58.236 -43.918 -1.174 1 49.9 108 THR A CA 1
ATOM 1319 C C . THR A 1 86 ? 57.984 -44.176 -2.662 1 50.6 108 THR A C 1
ATOM 1320 O O . THR A 1 86 ? 56.991 -43.677 -3.166 1 50.14 108 THR A O 1
ATOM 1331 N N . GLU A 1 87 ? 58.881 -44.913 -3.367 1 51.01 109 GLU A N 1
ATOM 1332 C CA . GLU A 1 87 ? 58.654 -45.255 -4.763 1 52.16 109 GLU A CA 1
ATOM 1333 C C . GLU A 1 87 ? 59.123 -46.672 -5.082 1 51.61 109 GLU A C 1
ATOM 1334 O O . GLU A 1 87 ? 60.154 -47.131 -4.571 1 51.22 109 GLU A O 1
ATOM 1346 N N . HIS A 1 88 ? 58.306 -47.387 -5.873 1 50.52 110 HIS A N 1
ATOM 1347 C CA . HIS A 1 88 ? 58.593 -48.732 -6.347 1 50.88 110 HIS A CA 1
ATOM 1348 C C . HIS A 1 88 ? 58.29 -48.763 -7.83 1 51.97 110 HIS A C 1
ATOM 1349 O O . HIS A 1 88 ? 57.197 -48.357 -8.228 1 51.9 110 HIS A O 1
ATOM 1363 N N . ASN A 1 89 ? 59.24 -49.235 -8.646 1 52.38 111 ASN A N 1
ATOM 1364 C CA . ASN A 1 89 ? 59.073 -49.363 -10.094 1 53.98 111 ASN A CA 1
ATOM 1365 C C . ASN A 1 89 ? 58.986 -50.832 -10.425 1 54.43 111 ASN A C 1
ATOM 1366 O O . ASN A 1 89 ? 59.876 -51.588 -10.051 1 55.07 111 ASN A O 1
ATOM 1376 N N . LEU A 1 90 ? 57.922 -51.24 -11.114 1 53.68 112 LEU A N 1
ATOM 1377 C CA . LEU A 1 90 ? 57.703 -52.615 -11.489 1 53.45 112 LEU A CA 1
ATOM 1378 C C . LEU A 1 90 ? 57.817 -52.753 -12.989 1 53.66 112 LEU A C 1
ATOM 1379 O O . LEU A 1 90 ? 57.051 -52.126 -13.724 1 53.45 112 LEU A O 1
ATOM 1395 N N . THR A 1 91 ? 58.716 -53.62 -13.448 1 53.77 113 THR A N 1
ATOM 1396 C CA . THR A 1 91 ? 58.821 -53.943 -14.853 1 54.88 113 THR A CA 1
ATOM 1397 C C . THR A 1 91 ? 57.771 -55.024 -15.08 1 55.68 113 THR A C 1
ATOM 1398 O O . THR A 1 91 ? 57.767 -56.052 -14.4 1 55.78 113 THR A O 1
ATOM 1409 N N . VAL A 1 92 ? 56.864 -54.772 -16.01 1 55.95 114 VAL A N 1
ATOM 1410 C CA . VAL A 1 92 ? 55.783 -55.671 -16.36 1 57.53 114 VAL A CA 1
ATOM 1411 C C . VAL A 1 92 ? 56.136 -56.234 -17.72 1 60.23 114 VAL A C 1
ATOM 1412 O O . VAL A 1 92 ? 56.201 -55.458 -18.672 1 60.34 114 VAL A O 1
ATOM 1425 N N . SER A 1 93 ? 56.415 -57.55 -17.814 1 61.97 115 SER A N 1
ATOM 1426 C CA . SER A 1 93 ? 56.791 -58.189 -19.079 1 64.34 115 SER A CA 1
ATOM 1427 C C . SER A 1 93 ? 55.71 -59.131 -19.515 1 66.27 115 SER A C 1
ATOM 1428 O O . SER A 1 93 ? 55.034 -59.755 -18.684 1 65.99 115 SER A O 1
ATOM 1436 N N . GLN A 1 94 ? 55.549 -59.246 -20.839 1 67.47 116 GLN A N 1
ATOM 1437 C CA . GLN A 1 94 ? 54.484 -60.06 -21.415 1 68.54 116 GLN A CA 1
ATOM 1438 C C . GLN A 1 94 ? 54.963 -60.674 -22.726 1 69.22 116 GLN A C 1
ATOM 1439 O O . GLN A 1 94 ? 54.762 -61.863 -22.949 1 69.63 116 GLN A O 1
ATOM 1453 N N . THR A 1 100 ? 45.595 -57.552 -21.408 1 52.56 122 THR A N 1
ATOM 1454 C CA . THR A 1 100 ? 45.369 -56.519 -20.389 1 52.7 122 THR A CA 1
ATOM 1455 C C . THR A 1 100 ? 45.921 -56.979 -19.032 1 50.07 122 THR A C 1
ATOM 1456 O O . THR A 1 100 ? 45.993 -58.169 -18.771 1 50.99 122 THR A O 1
ATOM 1466 N N . TRP A 1 101 ? 46.372 -56.04 -18.212 1 46.63 123 TRP A N 1
ATOM 1467 C CA . TRP A 1 101 ? 46.887 -56.262 -16.869 1 44.88 123 TRP A CA 1
ATOM 1468 C C . TRP A 1 101 ? 45.96 -55.563 -15.902 1 43.19 123 TRP A C 1
ATOM 1469 O O . TRP A 1 101 ? 45.419 -54.511 -16.214 1 43.07 123 TRP A O 1
ATOM 1490 N N . ARG A 1 102 ? 45.782 -56.138 -14.721 1 41.48 124 ARG A N 1
ATOM 1491 C CA . ARG A 1 102 ? 44.943 -55.571 -13.672 1 40.79 124 ARG A CA 1
ATOM 1492 C C . ARG A 1 102 ? 45.751 -55.44 -12.388 1 39.23 124 ARG A C 1
ATOM 1493 O O . ARG A 1 102 ? 46.518 -56.342 -12.069 1 38.64 124 ARG A O 1
ATOM 1514 N N . VAL A 1 103 ? 45.598 -54.318 -11.671 1 38.24 125 VAL A N 1
ATOM 1515 C CA . VAL A 1 103 ? 46.35 -54.039 -10.445 1 37.85 125 VAL A CA 1
ATOM 1516 C C . VAL A 1 103 ? 45.399 -54.021 -9.248 1 37.4 125 VAL A C 1
ATOM 1517 O O . VAL A 1 103 ? 44.363 -53.347 -9.293 1 36.92 125 VAL A O 1
ATOM 1530 N N . PHE A 1 104 ? 45.802 -54.676 -8.153 1 36.66 126 PHE A N 1
ATOM 1531 C CA . PHE A 1 104 ? 45.028 -54.754 -6.919 1 37.04 126 PHE A CA 1
ATOM 1532 C C . PHE A 1 104 ? 45.902 -54.418 -5.738 1 37.39 126 PHE A C 1
ATOM 1533 O O . PHE A 1 104 ? 47.109 -54.65 -5.763 1 37.26 126 PHE A O 1
ATOM 1550 N N . TYR A 1 105 ? 45.292 -53.865 -4.689 1 37.27 127 TYR A N 1
ATOM 1551 C CA . TYR A 1 105 ? 45.965 -53.578 -3.43 1 36.36 127 TYR A CA 1
ATOM 1552 C C . TYR A 1 105 ? 45.376 -54.536 -2.385 1 36.41 127 TYR A C 1
ATOM 1553 O O . TYR A 1 105 ? 44.163 -54.744 -2.34 1 36.1 127 TYR A O 1
ATOM 1571 N N . ALA A 1 106 ? 46.222 -55.041 -1.505 1 36.92 128 ALA A N 1
ATOM 1572 C CA . ALA A 1 106 ? 45.804 -55.837 -0.36 1 37.9 128 ALA A CA 1
ATOM 1573 C C . ALA A 1 106 ? 46.784 -55.596 0.795 1 38.54 128 ALA A C 1
ATOM 1574 O O . ALA A 1 106 ? 47.877 -55.049 0.594 1 39.01 128 ALA A O 1
ATOM 1581 N N . ASP A 1 107 ? 46.351 -55.892 2.013 1 38.38 129 ASP A N 1
ATOM 1582 C CA . ASP A 1 107 ? 47.177 -55.698 3.206 1 38.92 129 ASP A CA 1
ATOM 1583 C C . ASP A 1 107 ? 46.839 -56.797 4.23 1 40.6 129 ASP A C 1
ATOM 1584 O O . ASP A 1 107 ? 46.087 -57.722 3.903 1 40.61 129 ASP A O 1
ATOM 1593 N N . LYS A 1 108 ? 47.435 -56.762 5.428 1 41.49 130 LYS A N 1
ATOM 1594 C CA . LYS A 1 108 ? 47.208 -57.803 6.429 1 42.93 130 LYS A CA 1
ATOM 1595 C C . LYS A 1 108 ? 45.76 -57.959 6.899 1 43.55 130 LYS A C 1
ATOM 1596 O O . LYS A 1 108 ? 45.454 -58.963 7.539 1 44.31 130 LYS A O 1
ATOM 1615 N N . PHE A 1 109 ? 44.886 -56.993 6.632 1 42.99 131 PHE A N 1
ATOM 1616 C CA . PHE A 1 109 ? 43.477 -57.096 7.012 1 43.99 131 PHE A CA 1
ATOM 1617 C C . PHE A 1 109 ? 42.594 -57.741 5.939 1 44.05 131 PHE A C 1
ATOM 1618 O O . PHE A 1 109 ? 41.459 -58.11 6.235 1 44.68 131 PHE A O 1
ATOM 1635 N N . THR A 1 110 ? 43.092 -57.855 4.696 1 43.1 132 THR A N 1
ATOM 1636 C CA . THR A 1 110 ? 42.283 -58.278 3.565 1 42.56 132 THR A CA 1
ATOM 1637 C C . THR A 1 110 ? 41.663 -59.668 3.694 1 44.2 132 THR A C 1
ATOM 1638 O O . THR A 1 110 ? 40.461 -59.82 3.472 1 44.16 132 THR A O 1
ATOM 1649 N N . CYS A 1 111 ? 42.479 -60.678 4.005 1 45.53 133 CYS A N 1
ATOM 1650 C CA . CYS A 1 111 ? 42.008 -62.05 4.059 1 47.94 133 CYS A CA 1
ATOM 1651 C C . CYS A 1 111 ? 41.77 -62.573 5.472 1 50.5 133 CYS A C 1
ATOM 1652 O O . CYS A 1 111 ? 41.513 -63.764 5.613 1 50.58 133 CYS A O 1
ATOM 1659 N N . ARG A 1 112 ? 41.742 -61.7 6.491 1 52.25 134 ARG A N 1
ATOM 1660 C CA . ARG A 1 112 ? 41.451 -62.122 7.856 1 55.29 134 ARG A CA 1
ATOM 1661 C C . ARG A 1 112 ? 40.05 -62.717 7.966 1 57.32 134 ARG A C 1
ATOM 1662 O O . ARG A 1 112 ? 39.931 -63.904 8.297 1 58.94 134 ARG A O 1
ATOM 1683 N N . SER A 1 117 ? 40.652 -55.227 14.703 1 69.28 139 SER A N 1
ATOM 1684 C CA . SER A 1 117 ? 41.91 -54.482 14.778 1 69.61 139 SER A CA 1
ATOM 1685 C C . SER A 1 117 ? 41.761 -53.111 14.09 1 69.04 139 SER A C 1
ATOM 1686 O O . SER A 1 117 ? 41.326 -53.086 12.938 1 69.48 139 SER A O 1
ATOM 1693 N N . PRO A 1 118 ? 42.148 -51.971 14.715 1 67.84 140 PRO A N 1
ATOM 1694 C CA . PRO A 1 118 ? 42.023 -50.676 14.013 1 66.52 140 PRO A CA 1
ATOM 1695 C C . PRO A 1 118 ? 42.707 -50.652 12.642 1 64.61 140 PRO A C 1
ATOM 1696 O O . PRO A 1 118 ? 43.909 -50.896 12.537 1 65.59 140 PRO A O 1
ATOM 1707 N N . GLN A 1 119 ? 41.944 -50.35 11.592 1 61.56 141 GLN A N 1
ATOM 1708 C CA . GLN A 1 119 ? 42.482 -50.34 10.231 1 58.71 141 GLN A CA 1
ATOM 1709 C C . GLN A 1 119 ? 43.11 -48.978 9.824 1 56.37 141 GLN A C 1
ATOM 1710 O O . GLN A 1 119 ? 43.545 -48.845 8.685 1 56.18 141 GLN A O 1
ATOM 1724 N N . GLY A 1 120 ? 43.192 -48.012 10.75 1 54.42 142 GLY A N 1
ATOM 1725 C CA . GLY A 1 120 ? 43.816 -46.716 10.503 1 53.02 142 GLY A CA 1
ATOM 1726 C C . GLY A 1 120 ? 43.127 -45.889 9.436 1 50.83 142 GLY A C 1
ATOM 1727 O O . GLY A 1 120 ? 41.897 -45.873 9.363 1 50.42 142 GLY A O 1
ATOM 1731 N N . GLU A 1 121 ? 43.919 -45.166 8.617 1 48.62 143 GLU A N 1
ATOM 1732 C CA . GLU A 1 121 ? 43.355 -44.383 7.524 1 46.48 143 GLU A CA 1
ATOM 1733 C C . GLU A 1 121 ? 43.915 -44.866 6.153 1 44.19 143 GLU A C 1
ATOM 1734 O O . GLU A 1 121 ? 44.83 -45.691 6.096 1 43.5 143 GLU A O 1
ATOM 1746 N N . GLU A 1 122 ? 43.334 -44.382 5.05 1 42.57 144 GLU A N 1
ATOM 1747 C CA . GLU A 1 122 ? 43.735 -44.759 3.691 1 41.87 144 GLU A CA 1
ATOM 1748 C C . GLU A 1 122 ? 45.103 -44.181 3.343 1 41.38 144 GLU A C 1
ATOM 1749 O O . GLU A 1 122 ? 45.502 -43.176 3.943 1 42.43 144 GLU A O 1
ATOM 1761 N N . ILE A 1 123 ? 45.85 -44.834 2.432 1 39.89 145 ILE A N 1
ATOM 1762 C CA . ILE A 1 123 ? 47.184 -44.379 2.039 1 38.9 145 ILE A CA 1
ATOM 1763 C C . ILE A 1 123 ? 47.138 -43.706 0.662 1 38.32 145 ILE A C 1
ATOM 1764 O O . ILE A 1 123 ? 47.043 -44.42 -0.348 1 37.72 145 ILE A O 1
ATOM 1780 N N . PRO A 1 124 ? 47.273 -42.365 0.555 1 37.96 146 PRO A N 1
ATOM 1781 C CA . PRO A 1 124 ? 47.287 -41.742 -0.778 1 37.32 146 PRO A CA 1
ATOM 1782 C C . PRO A 1 124 ? 48.432 -42.253 -1.632 1 37.33 146 PRO A C 1
ATOM 1783 O O . PRO A 1 124 ? 49.505 -42.554 -1.103 1 37.82 146 PRO A O 1
ATOM 1794 N N . PHE A 1 125 ? 48.206 -42.369 -2.946 1 36.87 147 PHE A N 1
ATOM 1795 C CA . PHE A 1 125 ? 49.233 -42.795 -3.89 1 36.62 147 PHE A CA 1
ATOM 1796 C C . PHE A 1 125 ? 49.11 -42.043 -5.218 1 35.91 147 PHE A C 1
ATOM 1797 O O . PHE A 1 125 ? 48.076 -41.439 -5.519 1 35.65 147 PHE A O 1
ATOM 1814 N N . GLU A 1 126 ? 50.162 -42.148 -6.033 1 35.48 148 GLU A N 1
ATOM 1815 C CA . GLU A 1 126 ? 50.165 -41.741 -7.428 1 36.62 148 GLU A CA 1
ATOM 1816 C C . GLU A 1 126 ? 50.848 -42.88 -8.189 1 37.96 148 GLU A C 1
ATOM 1817 O O . GLU A 1 126 ? 51.885 -43.377 -7.75 1 38.25 148 GLU A O 1
ATOM 1829 N N . MET A 1 127 ? 50.267 -43.292 -9.314 1 38.12 149 MET A N 1
ATOM 1830 C CA . MET A 1 127 ? 50.811 -44.341 -10.164 1 39.4 149 MET A CA 1
ATOM 1831 C C . MET A 1 127 ? 50.964 -43.8 -11.549 1 40.6 149 MET A C 1
ATOM 1832 O O . MET A 1 127 ? 50.049 -43.154 -12.055 1 40.37 149 MET A O 1
ATOM 1846 N N . VAL A 1 128 ? 52.099 -44.078 -12.187 1 41.86 150 VAL A N 1
ATOM 1847 C CA . VAL A 1 128 ? 52.363 -43.664 -13.559 1 43.89 150 VAL A CA 1
ATOM 1848 C C . VAL A 1 128 ? 52.781 -44.926 -14.301 1 45.9 150 VAL A C 1
ATOM 1849 O O . VAL A 1 128 ? 53.605 -45.687 -13.8 1 45.87 150 VAL A O 1
ATOM 1862 N N . LEU A 1 129 ? 52.175 -45.184 -15.453 1 47.47 151 LEU A N 1
ATOM 1863 C CA . LEU A 1 129 ? 52.545 -46.305 -16.284 1 50.35 151 LEU A CA 1
ATOM 1864 C C . LEU A 1 129 ? 53.212 -45.73 -17.514 1 53.65 151 LEU A C 1
ATOM 1865 O O . LEU A 1 129 ? 52.623 -44.869 -18.164 1 52.83 151 LEU A O 1
ATOM 1881 N N . LEU A 1 130 ? 54.404 -46.23 -17.847 1 56.79 152 LEU A N 1
ATOM 1882 C CA . LEU A 1 130 ? 55.138 -45.84 -19.047 1 60.8 152 LEU A CA 1
ATOM 1883 C C . LEU A 1 130 ? 55.25 -47.097 -19.933 1 64.81 152 LEU A C 1
ATOM 1884 O O . LEU A 1 130 ? 55.559 -48.175 -19.429 1 64.14 152 LEU A O 1
ATOM 1900 N N . ASN A 1 131 ? 54.933 -46.973 -21.242 1 68.43 153 ASN A N 1
ATOM 1901 C CA . ASN A 1 131 ? 54.949 -48.119 -22.162 1 72.11 153 ASN A CA 1
ATOM 1902 C C . ASN A 1 131 ? 56.349 -48.552 -22.706 1 74.81 153 ASN A C 1
ATOM 1903 O O . ASN A 1 131 ? 56.431 -49.714 -23.129 1 75.3 153 ASN A O 1
ATOM 1914 N N . PRO A 1 132 ? 57.449 -47.743 -22.705 1 76.06 154 PRO A N 1
ATOM 1915 C CA . PRO A 1 132 ? 58.742 -48.274 -23.193 1 77.16 154 PRO A CA 1
ATOM 1916 C C . PRO A 1 132 ? 59.386 -49.247 -22.198 1 78.3 154 PRO A C 1
ATOM 1917 O O . PRO A 1 132 ? 59.145 -49.161 -20.989 1 78.88 154 PRO A O 1
ATOM 1928 N N . ASP B 1 1 ? 56.822 -75.662 6.914 1 67.89 23 ASP B N 1
ATOM 1929 C CA . ASP B 1 1 ? 57.324 -76.98 6.527 1 68.25 23 ASP B CA 1
ATOM 1930 C C . ASP B 1 1 ? 56.339 -77.659 5.549 1 67.33 23 ASP B C 1
ATOM 1931 O O . ASP B 1 1 ? 55.145 -77.372 5.581 1 68.74 23 ASP B O 1
ATOM 1939 N N . LYS B 1 2 ? 56.853 -78.483 4.628 1 65.15 24 LYS B N 1
ATOM 1940 C CA . LYS B 1 2 ? 56.096 -79.19 3.555 1 63.08 24 LYS B CA 1
ATOM 1941 C C . LYS B 1 2 ? 55.953 -78.358 2.256 1 59.14 24 LYS B C 1
ATOM 1942 O O . LYS B 1 2 ? 56.208 -78.87 1.163 1 58.73 24 LYS B O 1
ATOM 1961 N N . THR B 1 3 ? 55.525 -77.103 2.371 1 56.39 25 THR B N 1
ATOM 1962 C CA . THR B 1 3 ? 55.389 -76.194 1.23 1 54.39 25 THR B CA 1
ATOM 1963 C C . THR B 1 3 ? 55.95 -74.832 1.631 1 52.04 25 THR B C 1
ATOM 1964 O O . THR B 1 3 ? 55.769 -74.414 2.771 1 52.59 25 THR B O 1
ATOM 1975 N N . LEU B 1 4 ? 56.634 -74.144 0.712 1 49.09 26 LEU B N 1
ATOM 1976 C CA . LEU B 1 4 ? 57.113 -72.794 0.946 1 47.74 26 LEU B CA 1
ATOM 1977 C C . LEU B 1 4 ? 56.586 -71.889 -0.142 1 45.1 26 LEU B C 1
ATOM 1978 O O . LEU B 1 4 ? 56.65 -72.246 -1.306 1 44.8 26 LEU B O 1
ATOM 1994 N N . ARG B 1 5 ? 56.176 -70.69 0.217 1 43.34 27 ARG B N 1
ATOM 1995 C CA . ARG B 1 5 ? 55.755 -69.691 -0.74 1 42.54 27 ARG B CA 1
ATOM 1996 C C . ARG B 1 5 ? 56.507 -68.43 -0.451 1 42.75 27 ARG B C 1
ATOM 1997 O O . ARG B 1 5 ? 56.623 -68.021 0.701 1 42.89 27 ARG B O 1
ATOM 2018 N N . GLY B 1 6 ? 56.946 -67.772 -1.494 1 42.31 28 GLY B N 1
ATOM 2019 C CA . GLY B 1 6 ? 57.615 -66.487 -1.373 1 42.06 28 GLY B CA 1
ATOM 2020 C C . GLY B 1 6 ? 57.604 -65.775 -2.695 1 41.25 28 GLY B C 1
ATOM 2021 O O . GLY B 1 6 ? 56.765 -66.066 -3.554 1 41.03 28 GLY B O 1
ATOM 2025 N N . SER B 1 7 ? 58.556 -64.88 -2.886 1 40.82 29 SER B N 1
ATOM 2026 C CA . SER B 1 7 ? 58.68 -64.177 -4.137 1 41.3 29 SER B CA 1
ATOM 2027 C C . SER B 1 7 ? 60.141 -63.919 -4.47 1 40.64 29 SER B C 1
ATOM 2028 O O . SER B 1 7 ? 60.938 -63.674 -3.571 1 41.21 29 SER B O 1
ATOM 2036 N N . PHE B 1 8 ? 60.504 -64.022 -5.751 1 39.22 30 PHE B N 1
ATOM 2037 C CA . PHE B 1 8 ? 61.859 -63.711 -6.196 1 39.53 30 PHE B CA 1
ATOM 2038 C C . PHE B 1 8 ? 61.932 -62.189 -6.335 1 40.33 30 PHE B C 1
ATOM 2039 O O . PHE B 1 8 ? 61.034 -61.578 -6.912 1 39.92 30 PHE B O 1
ATOM 2056 N N . SER B 1 9 ? 63.012 -61.588 -5.838 1 40.56 31 SER B N 1
ATOM 2057 C CA . SER B 1 9 ? 63.202 -60.149 -5.845 1 41.86 31 SER B CA 1
ATOM 2058 C C . SER B 1 9 ? 64.605 -59.802 -6.307 1 42.09 31 SER B C 1
ATOM 2059 O O . SER B 1 9 ? 65.573 -60.252 -5.701 1 42.22 31 SER B O 1
ATOM 2067 N N . SER B 1 10 ? 64.722 -58.974 -7.342 1 42.57 32 SER B N 1
ATOM 2068 C CA . SER B 1 10 ? 66.016 -58.495 -7.823 1 43.61 32 SER B CA 1
ATOM 2069 C C . SER B 1 10 ? 66.711 -57.659 -6.752 1 44.47 32 SER B C 1
ATOM 2070 O O . SER B 1 10 ? 67.938 -57.707 -6.635 1 44.11 32 SER B O 1
ATOM 2078 N N . ALA B 1 11 ? 65.936 -56.847 -6.01 1 44.92 33 ALA B N 1
ATOM 2079 C CA . ALA B 1 11 ? 66.484 -56.001 -4.964 1 45.86 33 ALA B CA 1
ATOM 2080 C C . ALA B 1 11 ? 67.054 -56.847 -3.828 1 45.77 33 ALA B C 1
ATOM 2081 O O . ALA B 1 11 ? 68.19 -56.615 -3.421 1 46.88 33 ALA B O 1
ATOM 2088 N N . ALA B 1 12 ? 66.314 -57.864 -3.354 1 44.31 34 ALA B N 1
ATOM 2089 C CA . ALA B 1 12 ? 66.806 -58.745 -2.296 1 43.34 34 ALA B CA 1
ATOM 2090 C C . ALA B 1 12 ? 68.021 -59.529 -2.761 1 43.18 34 ALA B C 1
ATOM 2091 O O . ALA B 1 12 ? 68.953 -59.708 -1.977 1 43.15 34 ALA B O 1
ATOM 2098 N N . ALA B 1 13 ? 68.022 -60.015 -4.024 1 42.26 35 ALA B N 1
ATOM 2099 C CA . ALA B 1 13 ? 69.161 -60.751 -4.551 1 41.99 35 ALA B CA 1
ATOM 2100 C C . ALA B 1 13 ? 70.397 -59.845 -4.623 1 42.28 35 ALA B C 1
ATOM 2101 O O . ALA B 1 13 ? 71.475 -60.267 -4.206 1 41.58 35 ALA B O 1
ATOM 2108 N N . ARG B 1 14 ? 70.247 -58.6 -5.11 1 43.69 36 ARG B N 1
ATOM 2109 C CA . ARG B 1 14 ? 71.388 -57.679 -5.173 1 45.72 36 ARG B CA 1
ATOM 2110 C C . ARG B 1 14 ? 71.917 -57.375 -3.764 1 47.05 36 ARG B C 1
ATOM 2111 O O . ARG B 1 14 ? 73.128 -57.385 -3.548 1 47.58 36 ARG B O 1
ATOM 2132 N N . ASP B 1 15 ? 71.016 -57.115 -2.808 1 47.89 37 ASP B N 1
ATOM 2133 C CA . ASP B 1 15 ? 71.4 -56.811 -1.42 1 48.65 37 ASP B CA 1
ATOM 2134 C C . ASP B 1 15 ? 72.224 -57.915 -0.758 1 47.67 37 ASP B C 1
ATOM 2135 O O . ASP B 1 15 ? 73.164 -57.608 -0.038 1 48.16 37 ASP B O 1
ATOM 2144 N N . ALA B 1 16 ? 71.87 -59.192 -0.967 1 46.27 38 ALA B N 1
ATOM 2145 C CA . ALA B 1 16 ? 72.572 -60.301 -0.321 1 45.07 38 ALA B CA 1
ATOM 2146 C C . ALA B 1 16 ? 73.518 -61.11 -1.222 1 43.7 38 ALA B C 1
ATOM 2147 O O . ALA B 1 16 ? 74.042 -62.116 -0.751 1 43.73 38 ALA B O 1
ATOM 2154 N N . GLN B 1 17 ? 73.757 -60.689 -2.486 1 42.49 39 GLN B N 1
ATOM 2155 C CA . GLN B 1 17 ? 74.571 -61.45 -3.46 1 42.38 39 GLN B CA 1
ATOM 2156 C C . GLN B 1 17 ? 73.971 -62.833 -3.66 1 41.55 39 GLN B C 1
ATOM 2157 O O . GLN B 1 17 ? 74.675 -63.837 -3.64 1 41.47 39 GLN B O 1
ATOM 2171 N N . GLY B 1 18 ? 72.657 -62.852 -3.881 1 40.74 40 GLY B N 1
ATOM 2172 C CA . GLY B 1 18 ? 71.878 -64.067 -4.037 1 40.48 40 GLY B CA 1
ATOM 2173 C C . GLY B 1 18 ? 70.796 -64.064 -2.984 1 40.89 40 GLY B C 1
ATOM 2174 O O . GLY B 1 18 ? 71.1 -63.983 -1.788 1 41.72 40 GLY B O 1
ATOM 2178 N N . GLN B 1 19 ? 69.54 -64.076 -3.398 1 39.75 41 GLN B N 1
ATOM 2179 C CA . GLN B 1 19 ? 68.428 -64.067 -2.459 1 38.8 41 GLN B CA 1
ATOM 2180 C C . GLN B 1 19 ? 68.219 -65.477 -1.937 1 38.67 41 GLN B C 1
ATOM 2181 O O . GLN B 1 19 ? 67.959 -66.375 -2.722 1 37.87 41 GLN B O 1
ATOM 2195 N N . SER B 1 20 ? 68.223 -65.661 -0.618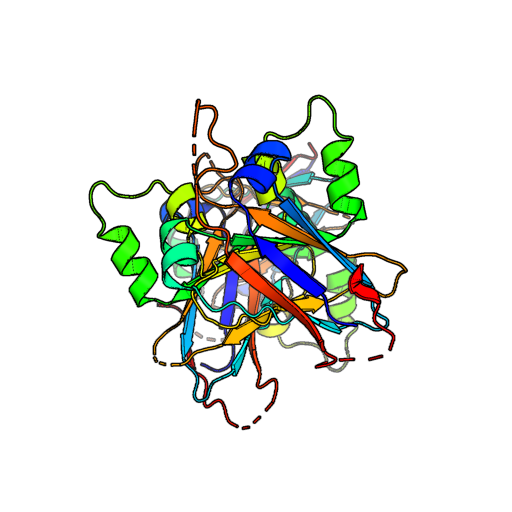 1 39.38 42 SER B N 1
ATOM 2196 C CA . SER B 1 20 ? 67.973 -66.956 -0.019 1 40.65 42 SER B CA 1
ATOM 2197 C C . SER B 1 20 ? 66.473 -67.226 -0.134 1 41.73 42 SER B C 1
ATOM 2198 O O . SER B 1 20 ? 65.67 -66.428 0.353 1 43.7 42 SER B O 1
ATOM 2206 N N . ILE B 1 21 ? 66.077 -68.291 -0.841 1 40.52 43 ILE B N 1
ATOM 2207 C CA . ILE B 1 21 ? 64.66 -68.605 -1.058 1 41.39 43 ILE B CA 1
ATOM 2208 C C . ILE B 1 21 ? 64.239 -69.951 -0.476 1 42.4 43 ILE B C 1
ATOM 2209 O O . ILE B 1 21 ? 63.282 -70.557 -0.979 1 45.11 43 ILE B O 1
ATOM 2225 N N . GLY B 1 22 ? 64.953 -70.445 0.521 1 40.29 44 GLY B N 1
ATOM 2226 C CA . GLY B 1 22 ? 64.544 -71.64 1.227 1 39.63 44 GLY B CA 1
ATOM 2227 C C . GLY B 1 22 ? 65.668 -72.558 1.623 1 38.26 44 GLY B C 1
ATOM 2228 O O . GLY B 1 22 ? 66.663 -72.662 0.924 1 38.03 44 GLY B O 1
ATOM 2232 N N . HIS B 1 23 ? 65.508 -73.193 2.768 1 36.95 45 HIS B N 1
ATOM 2233 C CA . HIS B 1 23 ? 66.342 -74.271 3.269 1 37.25 45 HIS B CA 1
ATOM 2234 C C . HIS B 1 23 ? 65.441 -75.492 3.323 1 38.68 45 HIS B C 1
ATOM 2235 O O . HIS B 1 23 ? 64.225 -75.362 3.515 1 39.09 45 HIS B O 1
ATOM 2249 N N . PHE B 1 24 ? 66.026 -76.68 3.187 1 39.46 46 PHE B N 1
ATOM 2250 C CA . PHE B 1 24 ? 65.268 -77.907 3.321 1 40.69 46 PHE B CA 1
ATOM 2251 C C . PHE B 1 24 ? 66.142 -79.074 3.733 1 42.21 46 PHE B C 1
ATOM 2252 O O . PHE B 1 24 ? 67.35 -79.089 3.497 1 42.21 46 PHE B O 1
ATOM 2269 N N . GLU B 1 25 ? 65.512 -80.017 4.424 1 43.2 47 GLU B N 1
ATOM 2270 C CA . GLU B 1 25 ? 66.097 -81.256 4.897 1 44.55 47 GLU B CA 1
ATOM 2271 C C . GLU B 1 25 ? 65.097 -82.363 4.579 1 44.43 47 GLU B C 1
ATOM 2272 O O . GLU B 1 25 ? 63.89 -82.12 4.557 1 44.02 47 GLU B O 1
ATOM 2284 N N . PHE B 1 26 ? 65.584 -83.563 4.351 1 44.82 48 PHE B N 1
ATOM 2285 C CA . PHE B 1 26 ? 64.728 -84.711 4.075 1 45.88 48 PHE B CA 1
ATOM 2286 C C . PHE B 1 26 ? 65.447 -85.993 4.461 1 48.05 48 PHE B C 1
ATOM 2287 O O . PHE B 1 26 ? 66.681 -86.028 4.563 1 47.64 48 PHE B O 1
ATOM 2304 N N . HIS B 1 27 ? 64.662 -87.042 4.69 1 50.08 49 HIS B N 1
ATOM 2305 C CA . HIS B 1 27 ? 65.165 -88.368 5.031 1 52.36 49 HIS B CA 1
ATOM 2306 C C . HIS B 1 27 ? 65.253 -89.172 3.756 1 53.19 49 HIS B C 1
ATOM 2307 O O . HIS B 1 27 ? 64.358 -89.085 2.911 1 53.07 49 HIS B O 1
ATOM 2321 N N . GLY B 1 28 ? 66.316 -89.955 3.631 1 53.59 50 GLY B N 1
ATOM 2322 C CA . GLY B 1 28 ? 66.537 -90.782 2.458 1 53.89 50 GLY B CA 1
ATOM 2323 C C . GLY B 1 28 ? 67.633 -90.236 1.567 1 53.44 50 GLY B C 1
ATOM 2324 O O . GLY B 1 28 ? 68.297 -89.245 1.89 1 53.36 50 GLY B O 1
ATOM 2328 N N . ASP B 1 29 ? 67.829 -90.899 0.442 1 52.7 51 ASP B N 1
ATOM 2329 C CA . ASP B 1 29 ? 68.899 -90.563 -0.482 1 52.61 51 ASP B CA 1
ATOM 2330 C C . ASP B 1 29 ? 68.471 -89.652 -1.615 1 51.1 51 ASP B C 1
ATOM 2331 O O . ASP B 1 29 ? 69.331 -88.969 -2.166 1 51.15 51 ASP B O 1
ATOM 2340 N N . HIS B 1 30 ? 67.176 -89.631 -1.982 1 49.6 52 HIS B N 1
ATOM 2341 C CA . HIS B 1 30 ? 66.714 -88.818 -3.104 1 49.13 52 HIS B CA 1
ATOM 2342 C C . HIS B 1 30 ? 65.441 -88.047 -2.815 1 47.64 52 HIS B C 1
ATOM 2343 O O . HIS B 1 30 ? 64.505 -88.567 -2.2 1 47.57 52 HIS B O 1
ATOM 2357 N N . ALA B 1 31 ? 65.359 -86.854 -3.389 1 46.2 53 ALA B N 1
ATOM 2358 C CA . ALA B 1 31 ? 64.179 -86.011 -3.33 1 45.47 53 ALA B CA 1
ATOM 2359 C C . ALA B 1 31 ? 64.072 -85.218 -4.657 1 44.41 53 ALA B C 1
ATOM 2360 O O . ALA B 1 31 ? 65.048 -85.081 -5.407 1 44.2 53 ALA B O 1
ATOM 2367 N N . LEU B 1 32 ? 62.888 -84.738 -4.952 1 43.7 54 LEU B N 1
ATOM 2368 C CA . LEU B 1 32 ? 62.647 -83.935 -6.119 1 44.61 54 LEU B CA 1
ATOM 2369 C C . LEU B 1 32 ? 62.119 -82.59 -5.627 1 44.3 54 LEU B C 1
ATOM 2370 O O . LEU B 1 32 ? 61.03 -82.515 -5.046 1 44.71 54 LEU B O 1
ATOM 2386 N N . LEU B 1 33 ? 62.909 -81.536 -5.811 1 43.14 55 LEU B N 1
ATOM 2387 C CA . LEU B 1 33 ? 62.502 -80.196 -5.435 1 42.7 55 LEU B CA 1
ATOM 2388 C C . LEU B 1 33 ? 61.741 -79.612 -6.628 1 42.08 55 LEU B C 1
ATOM 2389 O O . LEU B 1 33 ? 62.301 -79.501 -7.714 1 42.46 55 LEU B O 1
ATOM 2405 N N . CYS B 1 34 ? 60.474 -79.272 -6.42 1 41.22 56 CYS B N 1
ATOM 2406 C CA A CYS B 1 34 ? 59.609 -78.746 -7.46 0.63 41.78 56 CYS B CA 1
ATOM 2407 C CA B CYS B 1 34 ? 59.593 -78.749 -7.455 0.37 41.59 56 CYS B CA 1
ATOM 2408 C C . CYS B 1 34 ? 59.352 -77.279 -7.18 1 41.51 56 CYS B C 1
ATOM 2409 O O . CYS B 1 34 ? 58.814 -76.944 -6.126 1 41.41 56 CYS B O 1
ATOM 2424 N N . VAL B 1 35 ? 59.75 -76.413 -8.117 1 40.88 57 VAL B N 1
ATOM 2425 C CA . VAL B 1 35 ? 59.607 -74.967 -8.001 1 40.85 57 VAL B CA 1
ATOM 2426 C C . VAL B 1 35 ? 58.592 -74.516 -9.043 1 41.15 57 VAL B C 1
ATOM 2427 O O . VAL B 1 35 ? 58.778 -74.776 -10.227 1 41.84 57 VAL B O 1
ATOM 2440 N N . ARG B 1 36 ? 57.526 -73.852 -8.605 1 40.77 58 ARG B N 1
ATOM 2441 C CA . ARG B 1 36 ? 56.479 -73.301 -9.47 1 41.46 58 ARG B CA 1
ATOM 2442 C C . ARG B 1 36 ? 56.611 -71.78 -9.445 1 41.13 58 ARG B C 1
ATOM 2443 O O . ARG B 1 36 ? 56.69 -71.211 -8.367 1 39.79 58 ARG B O 1
ATOM 2464 N N . ILE B 1 37 ? 56.734 -71.151 -10.627 1 41.73 59 ILE B N 1
ATOM 2465 C CA . ILE B 1 37 ? 56.997 -69.723 -10.828 1 43.39 59 ILE B CA 1
ATOM 2466 C C . ILE B 1 37 ? 55.774 -69.136 -11.56 1 43.56 59 ILE B C 1
ATOM 2467 O O . ILE B 1 37 ? 55.277 -69.745 -12.499 1 43.13 59 ILE B O 1
ATOM 2483 N N . ASN B 1 38 ? 55.294 -67.967 -11.098 1 43.6 60 ASN B N 1
ATOM 2484 C CA . ASN B 1 38 ? 54.081 -67.334 -11.61 1 44.19 60 ASN B CA 1
ATOM 2485 C C . ASN B 1 38 ? 54.284 -66.42 -12.79 1 44.82 60 ASN B C 1
ATOM 2486 O O . ASN B 1 38 ? 53.293 -66.057 -13.41 1 45.25 60 ASN B O 1
ATOM 2497 N N . ASN B 1 39 ? 55.526 -66.042 -13.122 1 44.73 61 ASN B N 1
ATOM 2498 C CA . ASN B 1 39 ? 55.779 -65.172 -14.265 1 45.68 61 ASN B CA 1
ATOM 2499 C C . ASN B 1 39 ? 57.086 -65.545 -14.959 1 46.74 61 ASN B C 1
ATOM 2500 O O . ASN B 1 39 ? 58.164 -65.115 -14.555 1 47.27 61 ASN B O 1
ATOM 2511 N N . VAL B 1 40 ? 56.965 -66.279 -16.057 1 46.97 62 VAL B N 1
ATOM 2512 C CA . VAL B 1 40 ? 58.112 -66.736 -16.834 1 47.79 62 VAL B CA 1
ATOM 2513 C C . VAL B 1 40 ? 58.697 -65.598 -17.668 1 47.62 62 VAL B C 1
ATOM 2514 O O . VAL B 1 40 ? 59.911 -65.489 -17.745 1 48.06 62 VAL B O 1
ATOM 2527 N N . ALA B 1 41 ? 57.863 -64.749 -18.281 1 46.45 63 ALA B N 1
ATOM 2528 C CA . ALA B 1 41 ? 58.372 -63.673 -19.145 1 46.15 63 ALA B CA 1
ATOM 2529 C C . ALA B 1 41 ? 59.28 -62.705 -18.399 1 45.94 63 ALA B C 1
ATOM 2530 O O . ALA B 1 41 ? 60.364 -62.38 -18.887 1 45.95 63 ALA B O 1
ATOM 2537 N N . VAL B 1 42 ? 58.879 -62.291 -17.189 1 45.06 64 VAL B N 1
ATOM 2538 C CA . VAL B 1 42 ? 59.683 -61.364 -16.4 1 45.35 64 VAL B CA 1
ATOM 2539 C C . VAL B 1 42 ? 60.983 -62.061 -15.969 1 44.76 64 VAL B C 1
ATOM 2540 O O . VAL B 1 42 ? 62.06 -61.468 -16.077 1 44.7 64 VAL B O 1
ATOM 2553 N N . ALA B 1 43 ? 60.886 -63.327 -15.545 1 44.41 65 ALA B N 1
ATOM 2554 C CA . ALA B 1 43 ? 62.051 -64.123 -15.15 1 44.57 65 ALA B CA 1
ATOM 2555 C C . ALA B 1 43 ? 63.052 -64.295 -16.322 1 44.64 65 ALA B C 1
ATOM 2556 O O . ALA B 1 43 ? 64.227 -64.009 -16.154 1 44.42 65 ALA B O 1
ATOM 2563 N N . VAL B 1 44 ? 62.577 -64.657 -17.516 1 45.39 66 VAL B N 1
ATOM 2564 C CA . VAL B 1 44 ? 63.437 -64.818 -18.698 1 45.94 66 VAL B CA 1
ATOM 2565 C C . VAL B 1 44 ? 64.075 -63.473 -19.072 1 45.62 66 VAL B C 1
ATOM 2566 O O . VAL B 1 44 ? 65.273 -63.427 -19.36 1 45.85 66 VAL B O 1
ATOM 2579 N N . GL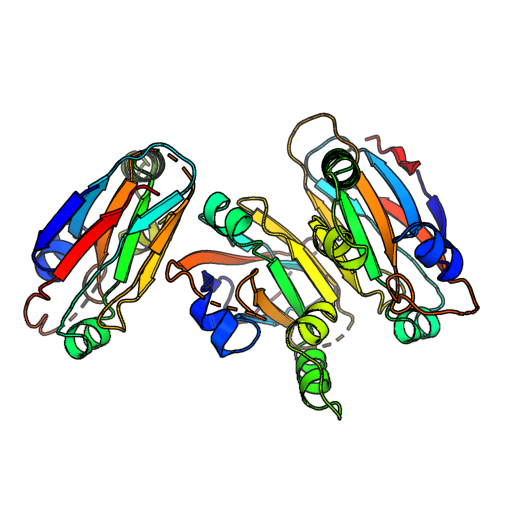Y B 1 45 ? 63.308 -62.386 -19.005 1 45.27 67 GLY B N 1
ATOM 2580 C CA . GLY B 1 45 ? 63.836 -61.057 -19.305 1 45.33 67 GLY B CA 1
ATOM 2581 C C . GLY B 1 45 ? 64.96 -60.603 -18.388 1 45.3 67 GLY B C 1
ATOM 2582 O O . GLY B 1 45 ? 65.825 -59.817 -18.801 1 46.03 67 GLY B O 1
ATOM 2586 N N . LYS B 1 46 ? 64.945 -61.078 -17.13 1 43.56 68 LYS B N 1
ATOM 2587 C CA . LYS B 1 46 ? 65.969 -60.771 -16.125 1 42.76 68 LYS B CA 1
ATOM 2588 C C . LYS B 1 46 ? 67.073 -61.847 -16.075 1 41.64 68 LYS B C 1
ATOM 2589 O O . LYS B 1 46 ? 67.945 -61.727 -15.238 1 41.29 68 LYS B O 1
ATOM 2608 N N . GLU B 1 47 ? 66.983 -62.948 -16.861 1 40.96 69 GLU B N 1
ATOM 2609 C CA . GLU B 1 47 ? 67.952 -64.053 -16.835 1 40.3 69 GLU B CA 1
ATOM 2610 C C . GLU B 1 47 ? 67.958 -64.667 -15.43 1 39.52 69 GLU B C 1
ATOM 2611 O O . GLU B 1 47 ? 69.018 -64.896 -14.838 1 39.1 69 GLU B O 1
ATOM 2623 N N . ALA B 1 48 ? 66.735 -64.929 -14.907 1 38.52 70 ALA B N 1
ATOM 2624 C CA . ALA B 1 48 ? 66.549 -65.501 -13.579 1 37.82 70 ALA B CA 1
ATOM 2625 C C . ALA B 1 48 ? 67.086 -66.904 -13.555 1 36.4 70 ALA B C 1
ATOM 2626 O O . ALA B 1 48 ? 66.901 -67.67 -14.506 1 35.21 70 ALA B O 1
ATOM 2633 N N . LYS B 1 49 ? 67.765 -67.244 -12.452 1 35.91 71 LYS B N 1
ATOM 2634 C CA . LYS B 1 49 ? 68.319 -68.57 -12.233 1 35.39 71 LYS B CA 1
ATOM 2635 C C . LYS B 1 49 ? 68.164 -68.966 -10.767 1 35.22 71 LYS B C 1
ATOM 2636 O O . LYS B 1 49 ? 68.173 -68.102 -9.89 1 35.15 71 LYS B O 1
ATOM 2655 N N . LEU B 1 50 ? 68.047 -70.284 -10.514 1 34.67 72 LEU B N 1
ATOM 2656 C CA . LEU B 1 50 ? 67.955 -70.855 -9.175 1 35.09 72 LEU B CA 1
ATOM 2657 C C . LEU B 1 50 ? 69.197 -71.698 -8.925 1 33.85 72 LEU B C 1
ATOM 2658 O O . LEU B 1 50 ? 69.641 -72.412 -9.816 1 32.67 72 LEU B O 1
ATOM 2674 N N . TYR B 1 51 ? 69.737 -71.625 -7.704 1 33.32 73 TYR B N 1
ATOM 2675 C CA . TYR B 1 51 ? 70.984 -72.27 -7.326 1 34.33 73 TYR B CA 1
ATOM 2676 C C . TYR B 1 51 ? 70.789 -73.118 -6.075 1 35.21 73 TYR B C 1
ATOM 2677 O O . TYR B 1 51 ? 70.292 -72.628 -5.064 1 35.62 73 TYR B O 1
ATOM 2695 N N . LEU B 1 52 ? 71.23 -74.362 -6.123 1 34.99 74 LEU B N 1
ATOM 2696 C CA . LEU B 1 52 ? 71.142 -75.272 -5.002 1 34.6 74 LEU B CA 1
ATOM 2697 C C . LEU B 1 52 ? 72.509 -75.49 -4.431 1 33.88 74 LEU B C 1
ATOM 2698 O O . LEU B 1 52 ? 73.428 -75.857 -5.156 1 33.93 74 LEU B O 1
ATOM 2714 N N . PHE B 1 53 ? 72.628 -75.347 -3.12 1 33.51 75 PHE B N 1
ATOM 2715 C CA . PHE B 1 53 ? 73.862 -75.603 -2.394 1 34.69 75 PHE B CA 1
ATOM 2716 C C . PHE B 1 53 ? 73.598 -76.473 -1.202 1 35.22 75 PHE B C 1
ATOM 2717 O O . PHE B 1 53 ? 72.528 -76.401 -0.604 1 35.7 75 PHE B O 1
ATOM 2734 N N . GLN B 1 54 ? 74.617 -77.166 -0.745 1 35.5 76 GLN B N 1
ATOM 2735 C CA . GLN B 1 54 ? 74.624 -77.77 0.577 1 36.46 76 GLN B CA 1
ATOM 2736 C C . GLN B 1 54 ? 74.918 -76.532 1.497 1 36.38 76 GLN B C 1
ATOM 2737 O O . GLN B 1 54 ? 75.817 -75.713 1.185 1 35.89 76 GLN B O 1
ATOM 2751 N N . ALA B 1 55 ? 74.128 -76.345 2.557 1 36.51 77 ALA B N 1
ATOM 2752 C CA . ALA B 1 55 ? 74.255 -75.16 3.406 1 37.8 77 ALA B CA 1
ATOM 2753 C C . ALA B 1 55 ? 75.692 -74.934 3.953 1 38.93 77 ALA B C 1
ATOM 2754 O O . ALA B 1 55 ? 76.181 -73.795 4.001 1 38.72 77 ALA B O 1
ATOM 2761 N N . GLN B 1 56 ? 76.355 -76.025 4.343 1 39.68 78 GLN B N 1
ATOM 2762 C CA . GLN B 1 56 ? 77.722 -76.006 4.874 1 41.3 78 GLN B CA 1
ATOM 2763 C C . GLN B 1 56 ? 78.717 -75.587 3.796 1 40.58 78 GLN B C 1
ATOM 2764 O O . GLN B 1 56 ? 79.697 -74.908 4.114 1 41.09 78 GLN B O 1
ATOM 2778 N N . GLU B 1 57 ? 78.504 -76.015 2.537 1 39.69 79 GLU B N 1
ATOM 2779 C CA . GLU B 1 57 ? 79.392 -75.649 1.435 1 38.79 79 GLU B CA 1
ATOM 2780 C C . GLU B 1 57 ? 79.305 -74.159 1.143 1 37.87 79 GLU B C 1
ATOM 2781 O O . GLU B 1 57 ? 80.329 -73.527 0.885 1 37.02 79 GLU B O 1
ATOM 2793 N N . TRP B 1 58 ? 78.102 -73.573 1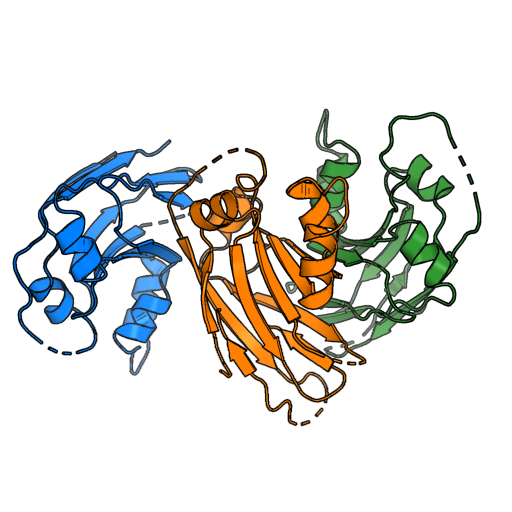.204 1 37.39 80 TRP B N 1
ATOM 2794 C CA . TRP B 1 58 ? 77.937 -72.131 1.001 1 37.29 80 TRP B CA 1
ATOM 2795 C C . TRP B 1 58 ? 78.738 -71.343 2.05 1 38.05 80 TRP B C 1
ATOM 2796 O O . TRP B 1 58 ? 79.485 -70.432 1.695 1 38.35 80 TRP B O 1
ATOM 2817 N N . LEU B 1 59 ? 78.637 -71.737 3.322 1 38.17 81 LEU B N 1
ATOM 2818 C CA . LEU B 1 59 ? 79.387 -71.075 4.395 1 39.63 81 LEU B CA 1
ATOM 2819 C C . LEU B 1 59 ? 80.902 -71.2 4.198 1 39.4 81 LEU B C 1
ATOM 2820 O O . LEU B 1 59 ? 81.633 -70.211 4.345 1 38.87 81 LEU B O 1
ATOM 2836 N N . LYS B 1 60 ? 81.37 -72.388 3.807 1 39.43 82 LYS B N 1
ATOM 2837 C CA . LYS B 1 60 ? 82.798 -72.613 3.514 1 40.37 82 LYS B CA 1
ATOM 2838 C C . LYS B 1 60 ? 83.278 -71.66 2.403 1 39.6 82 LYS B C 1
ATOM 2839 O O . LYS B 1 60 ? 84.379 -71.126 2.503 1 39.26 82 LYS B O 1
ATOM 2858 N N . LEU B 1 61 ? 82.449 -71.404 1.384 1 38.37 83 LEU B N 1
ATOM 2859 C CA . LEU B 1 61 ? 82.817 -70.484 0.306 1 39.24 83 LEU B CA 1
ATOM 2860 C C . LEU B 1 61 ? 82.946 -69.063 0.832 1 39.4 83 LEU B C 1
ATOM 2861 O O . LEU B 1 61 ? 83.874 -68.351 0.45 1 39.26 83 LEU B O 1
ATOM 2877 N N . LEU B 1 62 ? 82.028 -68.65 1.696 1 40.05 84 LEU B N 1
ATOM 2878 C CA . LEU B 1 62 ? 82.093 -67.306 2.281 1 41.12 84 LEU B CA 1
ATOM 2879 C C . LEU B 1 62 ? 83.351 -67.13 3.155 1 41.44 84 LEU B C 1
ATOM 2880 O O . LEU B 1 62 ? 83.873 -66.025 3.244 1 42.11 84 LEU B O 1
ATOM 2896 N N . GLU B 1 63 ? 83.847 -68.209 3.761 1 40.93 85 GLU B N 1
ATOM 2897 C CA . GLU B 1 63 ? 84.998 -68.168 4.662 1 41.66 85 GLU B CA 1
ATOM 2898 C C . GLU B 1 63 ? 86.339 -68.452 3.977 1 42.67 85 GLU B C 1
ATOM 2899 O O . GLU B 1 63 ? 87.355 -68.45 4.661 1 43.36 85 GLU B O 1
ATOM 2911 N N . SER B 1 64 ? 86.368 -68.699 2.667 1 42.97 86 SER B N 1
ATOM 2912 C CA . SER B 1 64 ? 87.613 -69.029 1.972 1 44.22 86 SER B CA 1
ATOM 2913 C C . SER B 1 64 ? 88.384 -67.794 1.582 1 43.57 86 SER B C 1
ATOM 2914 O O . SER B 1 64 ? 87.995 -67.153 0.63 1 43.84 86 SER B O 1
ATOM 2922 N N . SER B 1 65 ? 89.506 -67.508 2.223 1 43.43 87 SER B N 1
ATOM 2923 C CA . SER B 1 65 ? 90.337 -66.359 1.879 1 44.01 87 SER B CA 1
ATOM 2924 C C . SER B 1 65 ? 90.992 -66.576 0.497 1 45.57 87 SER B C 1
ATOM 2925 O O . SER B 1 65 ? 91.436 -67.698 0.233 1 46.26 87 SER B O 1
ATOM 2933 N N . PRO B 1 66 ? 91.098 -65.563 -0.392 1 45.46 88 PRO B N 1
ATOM 2934 C CA . PRO B 1 66 ? 90.718 -64.142 -0.23 1 45.18 88 PRO B CA 1
ATOM 2935 C C . PRO B 1 66 ? 89.226 -63.823 -0.289 1 45.4 88 PRO B C 1
ATOM 2936 O O . PRO B 1 66 ? 88.825 -62.712 0.05 1 45.62 88 PRO B O 1
ATOM 2947 N N . GLY B 1 67 ? 88.429 -64.764 -0.754 1 45.05 89 GLY B N 1
ATOM 2948 C CA . GLY B 1 67 ? 87.007 -64.587 -0.937 1 45.06 89 GLY B CA 1
ATOM 2949 C C . GLY B 1 67 ? 86.649 -64.649 -2.406 1 44.67 89 GLY B C 1
ATOM 2950 O O . GLY B 1 67 ? 87.453 -64.284 -3.269 1 45.54 89 GLY B O 1
ATOM 2954 N N . TYR B 1 68 ? 85.436 -65.093 -2.695 1 43.05 90 TYR B N 1
ATOM 2955 C CA . TYR B 1 68 ? 84.94 -65.183 -4.053 1 41.66 90 TYR B CA 1
ATOM 2956 C C . TYR B 1 68 ? 84.119 -63.953 -4.39 1 39.87 90 TYR B C 1
ATOM 2957 O O . TYR B 1 68 ? 83.515 -63.33 -3.518 1 39.48 90 TYR B O 1
ATOM 2975 N N . SER B 1 69 ? 84.054 -63.627 -5.673 1 39.12 91 SER B N 1
ATOM 2976 C CA . SER B 1 69 ? 83.159 -62.604 -6.153 1 39.02 91 SER B CA 1
ATOM 2977 C C . SER B 1 69 ? 81.722 -63.172 -6.086 1 39 91 SER B C 1
ATOM 2978 O O . SER B 1 69 ? 81.518 -64.379 -5.952 1 38.48 91 SER B O 1
ATOM 2986 N N . CYS B 1 70 ? 80.738 -62.292 -6.199 1 39.19 92 CYS B N 1
ATOM 2987 C CA . CYS B 1 70 ? 79.309 -62.615 -6.256 1 39.51 92 CYS B CA 1
ATOM 2988 C C . CYS B 1 70 ? 79.033 -63.714 -7.326 1 39.41 92 CYS B C 1
ATOM 2989 O O . CYS B 1 70 ? 78.44 -64.746 -7.007 1 39.3 92 CYS B O 1
ATOM 2996 N N . SER B 1 71 ? 79.498 -63.511 -8.574 1 38.95 93 SER B N 1
ATOM 2997 C CA . SER B 1 71 ? 79.242 -64.468 -9.642 1 39.91 93 SER B CA 1
ATOM 2998 C C . SER B 1 71 ? 80.027 -65.761 -9.452 1 39.32 93 SER B C 1
ATOM 2999 O O . SER B 1 71 ? 79.485 -66.825 -9.723 1 39.03 93 SER B O 1
ATOM 3007 N N . GLU B 1 72 ? 81.288 -65.684 -8.992 1 39.48 94 GLU B N 1
ATOM 3008 C CA . GLU B 1 72 ? 82.108 -66.881 -8.757 1 39.5 94 GLU B CA 1
ATOM 3009 C C . GLU B 1 72 ? 81.495 -67.786 -7.687 1 39.67 94 GLU B C 1
ATOM 3010 O O . GLU B 1 72 ? 81.545 -69.004 -7.819 1 40.76 94 GLU B O 1
ATOM 3022 N N . ARG B 1 73 ? 80.941 -67.207 -6.624 1 38.45 95 ARG B N 1
ATOM 3023 C CA . ARG B 1 73 ? 80.354 -67.997 -5.548 1 38.07 95 ARG B CA 1
ATOM 3024 C C . ARG B 1 73 ? 79.1 -68.729 -6.036 1 36.83 95 ARG B C 1
ATOM 3025 O O . ARG B 1 73 ? 78.966 -69.933 -5.828 1 36.75 95 ARG B O 1
ATOM 3046 N N . LEU B 1 74 ? 78.22 -68.02 -6.73 1 36.74 96 LEU B N 1
ATOM 3047 C CA . LEU B 1 74 ? 77.011 -68.625 -7.278 1 37.43 96 LEU B CA 1
ATOM 3048 C C . LEU B 1 74 ? 77.35 -69.707 -8.318 1 38.17 96 LEU B C 1
ATOM 3049 O O . LEU B 1 74 ? 76.658 -70.718 -8.36 1 38.44 96 LEU B O 1
ATOM 3065 N N . ALA B 1 75 ? 78.428 -69.542 -9.09 1 38.42 97 ALA B N 1
ATOM 3066 C CA . ALA B 1 75 ? 78.855 -70.551 -10.071 1 39.63 97 ALA B CA 1
ATOM 3067 C C . ALA B 1 75 ? 79.331 -71.846 -9.417 1 39.47 97 ALA B C 1
ATOM 3068 O O . ALA B 1 75 ? 79.425 -72.857 -10.099 1 39.81 97 ALA B O 1
ATOM 3075 N N . ARG B 1 76 ? 79.593 -71.851 -8.087 1 38.62 98 ARG B N 1
ATOM 3076 C CA . ARG B 1 76 ? 79.98 -73.067 -7.383 1 38.11 98 ARG B CA 1
ATOM 3077 C C . ARG B 1 76 ? 78.775 -73.854 -6.855 1 36.72 98 ARG B C 1
ATOM 3078 O O . ARG B 1 76 ? 78.965 -74.82 -6.11 1 36.15 98 ARG B O 1
ATOM 3099 N N . ALA B 1 77 ? 77.536 -73.501 -7.276 1 35.4 99 ALA B N 1
ATOM 3100 C CA . ALA B 1 77 ? 76.361 -74.245 -6.844 1 35.81 99 ALA B CA 1
ATOM 3101 C C . ALA B 1 77 ? 76.435 -75.682 -7.294 1 36.06 99 ALA B C 1
ATOM 3102 O O . ALA B 1 77 ? 76.978 -75.981 -8.376 1 36.61 99 ALA B O 1
ATOM 3109 N N . GLN B 1 78 ? 75.891 -76.579 -6.477 1 35.47 100 GLN B N 1
ATOM 3110 C CA . GLN B 1 78 ? 75.823 -78 -6.831 1 35.94 100 GLN B CA 1
ATOM 3111 C C . GLN B 1 78 ? 74.979 -78.184 -8.11 1 35.74 100 GLN B C 1
ATOM 3112 O O . GLN B 1 78 ? 75.323 -79.004 -8.955 1 36.22 100 GLN B O 1
ATOM 3126 N N . LEU B 1 79 ? 73.899 -77.419 -8.23 1 35.13 101 LEU B N 1
ATOM 3127 C CA . LEU B 1 79 ? 73.008 -77.433 -9.378 1 36.79 101 LEU B CA 1
ATOM 3128 C C . LEU B 1 79 ? 72.487 -76.01 -9.619 1 36.5 101 LEU B C 1
ATOM 3129 O O . LEU B 1 79 ? 72.211 -75.288 -8.666 1 35.82 101 LEU B O 1
ATOM 3145 N N . THR B 1 80 ? 72.408 -75.594 -10.892 1 36.32 102 THR B N 1
ATOM 3146 C CA . THR B 1 80 ? 71.842 -74.306 -11.289 1 37.16 102 THR B CA 1
ATOM 3147 C C . THR B 1 80 ? 70.819 -74.576 -12.363 1 37.78 102 THR B C 1
ATOM 3148 O O . THR B 1 80 ? 71.108 -75.357 -13.274 1 38.14 102 THR B O 1
ATOM 3159 N N . VAL B 1 81 ? 69.66 -73.912 -12.301 1 37.92 103 VAL B N 1
ATOM 3160 C CA . VAL B 1 81 ? 68.642 -74.033 -13.337 1 39.2 103 VAL B CA 1
ATOM 3161 C C . VAL B 1 81 ? 68.315 -72.632 -13.852 1 38.04 103 VAL B C 1
ATOM 3162 O O . VAL B 1 81 ? 68.091 -71.727 -13.047 1 37.18 103 VAL B O 1
ATOM 3175 N N . THR B 1 82 ? 68.204 -72.476 -15.169 1 37.92 104 THR B N 1
ATOM 3176 C CA . THR B 1 82 ? 67.743 -71.229 -15.74 1 38.65 104 THR B CA 1
ATOM 3177 C C . THR B 1 82 ? 66.222 -71.305 -15.718 1 39.3 104 THR B C 1
ATOM 3178 O O . THR B 1 82 ? 65.646 -72.305 -16.153 1 39.63 104 THR B O 1
ATOM 3189 N N . VAL B 1 83 ? 65.572 -70.259 -15.197 1 39.62 105 VAL B N 1
ATOM 3190 C CA . VAL B 1 83 ? 64.116 -70.225 -15.147 1 40.54 105 VAL B CA 1
ATOM 3191 C C . VAL B 1 83 ? 63.607 -69.923 -16.569 1 41.45 105 VAL B C 1
ATOM 3192 O O . VAL B 1 83 ? 63.836 -68.827 -17.094 1 41.69 105 VAL B O 1
ATOM 3205 N N . THR B 1 84 ? 63.005 -70.935 -17.207 1 41.24 106 THR B N 1
ATOM 3206 C CA . THR B 1 84 ? 62.419 -70.84 -18.551 1 42.3 106 THR B CA 1
ATOM 3207 C C . THR B 1 84 ? 60.971 -71.37 -18.609 1 43.45 106 THR B C 1
ATOM 3208 O O . THR B 1 84 ? 60.336 -71.193 -19.637 1 43.79 106 THR B O 1
ATOM 3219 N N . GLN B 1 85 ? 60.463 -72.033 -17.551 1 43.63 107 GLN B N 1
ATOM 3220 C CA . GLN B 1 85 ? 59.119 -72.632 -17.531 1 44.26 107 GLN B CA 1
ATOM 3221 C C . GLN B 1 85 ? 58.4 -72.299 -16.218 1 43.49 107 GLN B C 1
ATOM 3222 O O . GLN B 1 85 ? 59.04 -71.88 -15.245 1 42.84 107 GLN B O 1
ATOM 3236 N N . THR B 1 86 ? 57.075 -72.525 -16.176 1 42.73 108 THR B N 1
ATOM 3237 C CA . THR B 1 86 ? 56.28 -72.281 -14.966 1 43.11 108 THR B CA 1
ATOM 3238 C C . THR B 1 86 ? 56.636 -73.286 -13.866 1 42.4 108 THR B C 1
ATOM 3239 O O . THR B 1 86 ? 56.343 -73.014 -12.722 1 42.33 108 THR B O 1
ATOM 3250 N N . GLU B 1 87 ? 57.24 -74.433 -14.191 1 42.01 109 GLU B N 1
ATOM 3251 C CA . GLU B 1 87 ? 57.642 -75.416 -13.202 1 42.58 109 GLU B CA 1
ATOM 3252 C C . GLU B 1 87 ? 58.979 -76.034 -13.586 1 42.09 109 GLU B C 1
ATOM 3253 O O . GLU B 1 87 ? 59.211 -76.357 -14.752 1 42.16 109 GLU B O 1
ATOM 3265 N N . HIS B 1 88 ? 59.861 -76.18 -12.598 1 41.01 110 HIS B N 1
ATOM 3266 C CA . HIS B 1 88 ? 61.154 -76.809 -12.753 1 40.94 110 HIS B CA 1
ATOM 3267 C C . HIS B 1 88 ? 61.323 -77.801 -11.613 1 41.08 110 HIS B C 1
ATOM 3268 O O . HIS B 1 88 ? 61.122 -77.435 -10.459 1 40.59 110 HIS B O 1
ATOM 3282 N N . ASN B 1 89 ? 61.65 -79.059 -11.939 1 41.67 111 ASN B N 1
ATOM 3283 C CA . ASN B 1 89 ? 61.897 -80.114 -10.97 1 42.84 111 ASN B CA 1
ATOM 3284 C C . ASN B 1 89 ? 63.391 -80.418 -10.976 1 41.84 111 ASN B C 1
ATOM 3285 O O . ASN B 1 89 ? 63.978 -80.645 -12.041 1 41.75 111 ASN B O 1
ATOM 3295 N N . LEU B 1 90 ? 63.997 -80.412 -9.796 1 40.99 112 LEU B N 1
ATOM 3296 C CA . LEU B 1 90 ? 65.413 -80.64 -9.597 1 41.49 112 LEU B CA 1
ATOM 3297 C C . LEU B 1 90 ? 65.614 -81.896 -8.756 1 41.46 112 LEU B C 1
ATOM 3298 O O . LEU B 1 90 ? 65.093 -81.967 -7.643 1 41.17 112 LEU B O 1
ATOM 3314 N N . THR B 1 91 ? 66.393 -82.853 -9.248 1 41.58 113 THR B N 1
ATOM 3315 C CA . THR B 1 91 ? 66.725 -84.04 -8.47 1 42.16 113 THR B CA 1
ATOM 3316 C C . THR B 1 91 ? 67.799 -83.675 -7.446 1 42.02 113 THR B C 1
ATOM 3317 O O . THR B 1 91 ? 68.85 -83.136 -7.806 1 42.43 113 THR B O 1
ATOM 3328 N N . VAL B 1 92 ? 67.519 -83.937 -6.18 1 41.41 114 VAL B N 1
ATOM 3329 C CA . VAL B 1 92 ? 68.445 -83.717 -5.08 1 41.78 114 VAL B CA 1
ATOM 3330 C C . VAL B 1 92 ? 68.842 -85.103 -4.548 1 43.71 114 VAL B C 1
ATOM 3331 O O . VAL B 1 92 ? 67.978 -85.847 -4.101 1 44.63 114 VAL B O 1
ATOM 3344 N N . SER B 1 93 ? 70.127 -85.459 -4.639 1 44.16 115 SER B N 1
ATOM 3345 C CA . SER B 1 93 ? 70.668 -86.712 -4.129 1 45.53 115 SER B CA 1
ATOM 3346 C C . SER B 1 93 ? 71.629 -86.381 -2.991 1 47.46 115 SER B C 1
ATOM 3347 O O . SER B 1 93 ? 72.407 -85.428 -3.09 1 47.72 115 SER B O 1
ATOM 3355 N N . GLN B 1 94 ? 71.57 -87.148 -1.908 1 48.96 116 GLN B N 1
ATOM 3356 C CA . GLN B 1 94 ? 72.427 -86.902 -0.748 1 50.9 116 GLN B CA 1
ATOM 3357 C C . GLN B 1 94 ? 72.914 -88.189 -0.111 1 53.82 116 GLN B C 1
ATOM 3358 O O . GLN B 1 94 ? 72.265 -89.222 -0.227 1 53.8 116 GLN B O 1
ATOM 3372 N N . LEU B 1 95 ? 74.045 -88.114 0.592 1 56.55 117 LEU B N 1
ATOM 3373 C CA . LEU B 1 95 ? 74.593 -89.258 1.318 1 59.39 117 LEU B CA 1
ATOM 3374 C C . LEU B 1 95 ? 73.837 -89.429 2.654 1 60.24 117 LEU B C 1
ATOM 3375 O O . LEU B 1 95 ? 73.127 -88.513 3.1 1 60.43 117 LEU B O 1
ATOM 3391 N N . GLN B 1 99 ? 71.795 -83.318 7.021 1 50.76 121 GLN B N 1
ATOM 3392 C CA . GLN B 1 99 ? 72.321 -82.185 6.255 1 50.31 121 GLN B CA 1
ATOM 3393 C C . GLN B 1 99 ? 71.214 -81.276 5.742 1 48.15 121 GLN B C 1
ATOM 3394 O O . GLN B 1 99 ? 70.083 -81.723 5.537 1 49.47 121 GLN B O 1
ATOM 3407 N N . THR B 1 100 ? 71.541 -80.004 5.54 1 44.33 122 THR B N 1
ATOM 3408 C CA . THR B 1 100 ? 70.587 -79.029 5.079 1 42.11 122 THR B CA 1
ATOM 3409 C C . THR B 1 100 ? 71.017 -78.508 3.712 1 39.09 122 THR B C 1
ATOM 3410 O O . THR B 1 100 ? 72.203 -78.263 3.469 1 37.88 122 THR B O 1
ATOM 3421 N N . TRP B 1 101 ? 70.033 -78.35 2.832 1 37.6 123 TRP B N 1
ATOM 3422 C CA . TRP B 1 101 ? 70.204 -77.796 1.496 1 36.52 123 TRP B CA 1
ATOM 3423 C C . TRP B 1 101 ? 69.636 -76.385 1.523 1 35.73 123 TRP B C 1
ATOM 3424 O O . TRP B 1 101 ? 68.724 -76.09 2.305 1 35.64 123 TRP B O 1
ATOM 3445 N N . ARG B 1 102 ? 70.139 -75.541 0.654 1 35.35 124 ARG B N 1
ATOM 3446 C CA . ARG B 1 102 ? 69.768 -74.155 0.575 1 36.2 124 ARG B CA 1
ATOM 3447 C C . ARG B 1 102 ? 69.584 -73.771 -0.893 1 35.42 124 ARG B C 1
ATOM 3448 O O . ARG B 1 102 ? 70.32 -74.225 -1.757 1 35.19 124 ARG B O 1
ATOM 3469 N N . VAL B 1 103 ? 68.622 -72.9 -1.157 1 34.91 125 VAL B N 1
ATOM 3470 C CA . VAL B 1 103 ? 68.321 -72.461 -2.513 1 34.59 125 VAL B CA 1
ATOM 3471 C C . VAL B 1 103 ? 68.42 -70.964 -2.57 1 34.18 125 VAL B C 1
ATOM 3472 O O . VAL B 1 103 ? 67.949 -70.275 -1.658 1 33.93 125 VAL B O 1
ATOM 3485 N N . PHE B 1 104 ? 69.002 -70.45 -3.659 1 33.7 126 PHE B N 1
ATOM 3486 C CA . PHE B 1 104 ? 69.113 -69.034 -3.906 1 33.77 126 PHE B CA 1
ATOM 3487 C C . PHE B 1 104 ? 68.51 -68.681 -5.266 1 34.62 126 PHE B C 1
ATOM 3488 O O . PHE B 1 104 ? 68.496 -69.497 -6.205 1 34.37 126 PHE B O 1
ATOM 3505 N N . TYR B 1 105 ? 68.07 -67.426 -5.377 1 34.12 127 TYR B N 1
ATOM 3506 C CA . TYR B 1 105 ? 67.612 -66.838 -6.617 1 34.61 127 TYR B CA 1
ATOM 3507 C C . TYR B 1 105 ? 68.582 -65.736 -6.942 1 34.94 127 TYR B C 1
ATOM 3508 O O . TYR B 1 105 ? 68.98 -64.956 -6.062 1 35.28 127 TYR B O 1
ATOM 3526 N N . ALA B 1 106 ? 68.944 -65.637 -8.211 1 34.81 128 ALA B N 1
ATOM 3527 C CA . ALA B 1 106 ? 69.755 -64.541 -8.7 1 36.06 128 ALA B CA 1
ATOM 3528 C C . ALA B 1 106 ? 69.348 -64.248 -10.147 1 36.55 128 ALA B C 1
ATOM 3529 O O . ALA B 1 106 ? 68.689 -65.068 -10.794 1 37.01 128 ALA B O 1
ATOM 3536 N N . ASP B 1 107 ? 69.653 -63.052 -10.613 1 36.47 129 ASP B N 1
ATOM 3537 C CA . ASP B 1 107 ? 69.328 -62.632 -11.962 1 37.45 129 ASP B CA 1
ATOM 3538 C C . ASP B 1 107 ? 70.44 -61.692 -12.498 1 38.97 129 ASP B C 1
ATOM 3539 O O . ASP B 1 107 ? 71.47 -61.532 -11.837 1 38.72 129 ASP B O 1
ATOM 3548 N N . LYS B 1 108 ? 70.28 -61.136 -13.708 1 40.45 130 LYS B N 1
ATOM 3549 C CA . LYS B 1 108 ? 71.313 -60.273 -14.306 1 42.19 130 LYS B CA 1
ATOM 3550 C C . LYS B 1 108 ? 71.662 -59.016 -13.513 1 43.97 130 LYS B C 1
ATOM 3551 O O . LYS B 1 108 ? 72.712 -58.425 -13.78 1 45.31 130 LYS B O 1
ATOM 3570 N N . PHE B 1 109 ? 70.845 -58.608 -12.536 1 44.02 131 PHE B N 1
ATOM 3571 C CA . PHE B 1 109 ? 71.158 -57.437 -11.714 1 44.69 131 PHE B CA 1
ATOM 3572 C C . PHE B 1 109 ? 71.919 -57.771 -10.427 1 44.53 131 PHE B C 1
ATOM 3573 O O . PHE B 1 109 ? 72.438 -56.86 -9.786 1 44.92 131 PHE B O 1
ATOM 3590 N N . THR B 1 110 ? 72 -59.054 -10.051 1 43.42 132 THR B N 1
ATOM 3591 C CA . THR B 1 110 ? 72.563 -59.457 -8.773 1 43.77 132 THR B CA 1
ATOM 3592 C C . THR B 1 110 ? 74.027 -59.086 -8.557 1 46.07 132 THR B C 1
ATOM 3593 O O . THR B 1 110 ? 74.371 -58.55 -7.506 1 46.53 132 THR B O 1
ATOM 3604 N N . CYS B 1 111 ? 74.889 -59.433 -9.496 1 47.61 133 CYS B N 1
ATOM 3605 C CA . CYS B 1 111 ? 76.318 -59.246 -9.346 1 50.18 133 CYS B CA 1
ATOM 3606 C C . CYS B 1 111 ? 76.863 -58.035 -10.118 1 54.7 133 CYS B C 1
ATOM 3607 O O . CYS B 1 111 ? 78.065 -57.932 -10.284 1 55.51 133 CYS B O 1
ATOM 3614 N N . ARG B 1 112 ? 76.001 -57.093 -10.522 1 57.66 134 ARG B N 1
ATOM 3615 C CA . ARG B 1 112 ? 76.432 -55.884 -11.211 1 60.78 134 ARG B CA 1
ATOM 3616 C C . ARG B 1 112 ? 77.162 -54.959 -10.219 1 62.73 134 ARG B C 1
ATOM 3617 O O . ARG B 1 112 ? 76.578 -54.537 -9.211 1 63.69 134 ARG B O 1
ATOM 3638 N N . PRO B 1 118 ? 67.96 -51.851 -9.426 1 62.89 140 PRO B N 1
ATOM 3639 C CA . PRO B 1 118 ? 67.341 -53.048 -10.021 1 61.93 140 PRO B CA 1
ATOM 3640 C C . PRO B 1 118 ? 65.83 -52.906 -10.193 1 60.42 140 PRO B C 1
ATOM 3641 O O . PRO B 1 118 ? 65.219 -51.966 -9.692 1 60.65 140 PRO B O 1
ATOM 3652 N N . GLN B 1 119 ? 65.232 -53.846 -10.913 1 58.58 141 GLN B N 1
ATOM 3653 C CA . GLN B 1 119 ? 63.792 -53.875 -11.13 1 57.13 141 GLN B CA 1
ATOM 3654 C C . GLN B 1 119 ? 63.106 -54.209 -9.789 1 55.07 141 GLN B C 1
ATOM 3655 O O . GLN B 1 119 ? 63.634 -55.019 -9.038 1 54.6 141 GLN B O 1
ATOM 3669 N N . GLY B 1 120 ? 61.996 -53.535 -9.468 1 53.28 142 GLY B N 1
ATOM 3670 C CA . GLY B 1 120 ? 61.317 -53.705 -8.184 1 51.9 142 GLY B CA 1
ATOM 3671 C C . GLY B 1 120 ? 60.262 -54.797 -8.09 1 50.45 142 GLY B C 1
ATOM 3672 O O . GLY B 1 120 ? 59.889 -55.193 -6.99 1 49.92 142 GLY B O 1
ATOM 3676 N N . GLU B 1 121 ? 59.74 -55.271 -9.216 1 49.78 143 GLU B N 1
ATOM 3677 C CA . GLU B 1 121 ? 58.7 -56.298 -9.233 1 49.03 143 GLU B CA 1
ATOM 3678 C C . GLU B 1 121 ? 59.175 -57.628 -8.653 1 48.56 143 GLU B C 1
ATOM 3679 O O . GLU B 1 121 ? 60.344 -57.999 -8.783 1 49.07 143 GLU B O 1
ATOM 3691 N N . GLU B 1 122 ? 58.289 -58.289 -7.94 1 46.85 144 GLU B N 1
ATOM 3692 C CA . GLU B 1 122 ? 58.598 -59.561 -7.334 1 46.02 144 GLU B CA 1
ATOM 3693 C C . GLU B 1 122 ? 57.765 -60.628 -8.029 1 44.87 144 GLU B C 1
ATOM 3694 O O . GLU B 1 122 ? 56.611 -60.381 -8.408 1 45.25 144 GLU B O 1
ATOM 3706 N N . ILE B 1 123 ? 58.372 -61.806 -8.226 1 42.9 145 ILE B N 1
ATOM 3707 C CA . ILE B 1 123 ? 57.72 -62.911 -8.908 1 41.59 145 ILE B CA 1
ATOM 3708 C C . ILE B 1 123 ? 57.312 -63.971 -7.867 1 40.23 145 ILE B C 1
ATOM 3709 O O . ILE B 1 123 ? 58.195 -64.628 -7.311 1 39.47 145 ILE B O 1
ATOM 3725 N N . PRO B 1 124 ? 56.007 -64.188 -7.6 1 39.18 146 PRO B N 1
ATOM 3726 C CA . PRO B 1 124 ? 55.642 -65.221 -6.625 1 38.88 146 PRO B CA 1
ATOM 3727 C C . PRO B 1 124 ? 56.096 -66.614 -7.052 1 38.88 146 PRO B C 1
ATOM 3728 O O . PRO B 1 124 ? 56.153 -66.927 -8.238 1 39.45 146 PRO B O 1
ATOM 3739 N N . PHE B 1 125 ? 56.465 -67.435 -6.081 1 38.04 147 PHE B N 1
ATOM 3740 C CA . PHE B 1 125 ? 56.861 -68.806 -6.324 1 37.93 147 PHE B CA 1
ATOM 3741 C C . PHE B 1 125 ? 56.347 -69.714 -5.213 1 37.72 147 PHE B C 1
ATOM 3742 O O . PHE B 1 125 ? 56.006 -69.264 -4.122 1 36.91 147 PHE B O 1
ATOM 3759 N N . GLU B 1 126 ? 56.319 -71.002 -5.494 1 38.12 148 GLU B N 1
ATOM 3760 C CA . GLU B 1 126 ? 55.996 -72.018 -4.515 1 40.16 148 GLU B CA 1
ATOM 3761 C C . GLU B 1 126 ? 57.006 -73.142 -4.695 1 40.86 148 GLU B C 1
ATOM 3762 O O . GLU B 1 126 ? 57.351 -73.483 -5.824 1 40.95 148 GLU B O 1
ATOM 3774 N N . MET B 1 127 ? 57.428 -73.751 -3.599 1 41.23 149 MET B N 1
ATOM 3775 C CA . MET B 1 127 ? 58.383 -74.834 -3.612 1 42.75 149 MET B CA 1
ATOM 3776 C C . MET B 1 127 ? 57.859 -75.975 -2.74 1 43.19 149 MET B C 1
ATOM 3777 O O . MET B 1 127 ? 57.313 -75.738 -1.655 1 42.96 149 MET B O 1
ATOM 3791 N N . VAL B 1 128 ? 57.969 -77.198 -3.253 1 43.77 150 VAL B N 1
ATOM 3792 C CA . VAL B 1 128 ? 57.587 -78.428 -2.559 1 45.06 150 VAL B CA 1
ATOM 3793 C C . VAL B 1 128 ? 58.687 -79.484 -2.81 1 45.52 150 VAL B C 1
ATOM 3794 O O . VAL B 1 128 ? 59.429 -79.402 -3.784 1 44.68 150 VAL B O 1
ATOM 3807 N N . LEU B 1 129 ? 58.769 -80.478 -1.937 1 46.65 151 LEU B N 1
ATOM 3808 C CA . LEU B 1 129 ? 59.704 -81.591 -2.065 1 48.98 151 LEU B CA 1
ATOM 3809 C C . LEU B 1 129 ? 58.866 -82.837 -2.203 1 50.58 151 LEU B C 1
ATOM 3810 O O . LEU B 1 129 ? 58.047 -83.094 -1.331 1 51.06 151 LEU B O 1
ATOM 3826 N N . LEU B 1 130 ? 59.094 -83.625 -3.256 1 51.22 152 LEU B N 1
ATOM 3827 C CA . LEU B 1 130 ? 58.369 -84.859 -3.528 1 52.78 152 LEU B CA 1
ATOM 3828 C C . LEU B 1 130 ? 59.342 -86.039 -3.551 1 53.48 152 LEU B C 1
ATOM 3829 O O . LEU B 1 130 ? 60.546 -85.862 -3.768 1 52.41 152 LEU B O 1
ATOM 3845 N N . ASN B 1 131 ? 58.814 -87.24 -3.299 1 54.63 153 ASN B N 1
ATOM 3846 C CA . ASN B 1 131 ? 59.588 -88.471 -3.267 1 56.62 153 ASN B CA 1
ATOM 3847 C C . ASN B 1 131 ? 59.61 -89.086 -4.679 1 58.52 153 ASN B C 1
ATOM 3848 O O . ASN B 1 131 ? 58.559 -89.526 -5.143 1 58.29 153 ASN B O 1
ATOM 3859 N N . PRO B 1 132 ? 60.762 -89.134 -5.385 1 60.02 154 PRO B N 1
ATOM 3860 C CA . PRO B 1 132 ? 60.765 -89.734 -6.727 1 61.63 154 PRO B CA 1
ATOM 3861 C C . PRO B 1 132 ? 60.676 -91.266 -6.732 1 64.42 154 PRO B C 1
ATOM 3862 O O . PRO B 1 132 ? 60.267 -91.843 -7.737 1 65.18 154 PRO B O 1
ATOM 3873 N N . ASP B 1 133 ? 61.052 -91.92 -5.615 1 65.84 155 ASP B N 1
ATOM 3874 C CA . ASP B 1 133 ? 61.095 -93.372 -5.485 1 67.47 155 ASP B CA 1
ATOM 3875 C C . ASP B 1 133 ? 59.768 -93.924 -4.949 1 68.37 155 ASP B C 1
ATOM 3876 O O . ASP B 1 133 ? 59.511 -93.874 -3.745 1 68.63 155 ASP B O 1
ATOM 3885 N N . PRO B 1 138 ? 58.83 -92.459 3.258 1 65.93 160 PRO B N 1
ATOM 3886 C CA . PRO B 1 138 ? 58.421 -91.047 3.319 1 65.22 160 PRO B CA 1
ATOM 3887 C C . PRO B 1 138 ? 59.603 -90.124 3.54 1 63.44 160 PRO B C 1
ATOM 3888 O O . PRO B 1 138 ? 60.571 -90.499 4.198 1 63.56 160 PRO B O 1
ATOM 3899 N N . LEU B 1 139 ? 59.532 -88.917 2.982 1 61.71 161 LEU B N 1
ATOM 3900 C CA . LEU B 1 139 ? 60.621 -87.956 3.11 1 60.41 161 LEU B CA 1
ATOM 3901 C C . LEU B 1 139 ? 60.676 -87.317 4.487 1 59.52 161 LEU B C 1
ATOM 3902 O O . LEU B 1 139 ? 61.763 -86.9 4.895 1 59.28 161 LEU B O 1
ATOM 3918 N N . ASP B 1 140 ? 59.507 -87.099 5.161 1 58.69 162 ASP B N 1
ATOM 3919 C CA . ASP B 1 140 ? 59.433 -86.382 6.456 1 58.73 162 ASP B CA 1
ATOM 3920 C C . ASP B 1 140 ? 60.184 -85.033 6.31 1 57.92 162 ASP B C 1
ATOM 3921 O O . ASP B 1 140 ? 61.087 -84.708 7.079 1 58.93 162 ASP B O 1
ATOM 3930 N N . GLU B 1 141 ? 59.884 -84.345 5.215 1 56.04 163 GLU B N 1
ATOM 3931 C CA . GLU B 1 141 ? 60.608 -83.154 4.808 1 54.95 163 GLU B CA 1
ATOM 3932 C C . GLU B 1 141 ? 60.34 -81.949 5.677 1 53.74 163 GLU B C 1
ATOM 3933 O O . GLU B 1 141 ? 59.323 -81.871 6.367 1 53.57 163 GLU B O 1
ATOM 3945 N N . ASN B 1 142 ? 61.272 -81.009 5.643 1 52.44 164 ASN B N 1
ATOM 3946 C CA . ASN B 1 142 ? 61.151 -79.774 6.375 1 51.71 164 ASN B CA 1
ATOM 3947 C C . ASN B 1 142 ? 61.713 -78.676 5.501 1 49.89 164 ASN B C 1
ATOM 3948 O O . ASN B 1 142 ? 62.911 -78.659 5.274 1 49.98 164 ASN B O 1
ATOM 3959 N N . LEU B 1 143 ? 60.846 -77.812 4.973 1 48.14 165 LEU B N 1
ATOM 3960 C CA . LEU B 1 143 ? 61.208 -76.657 4.176 1 47.67 165 LEU B CA 1
ATOM 3961 C C . LEU B 1 143 ? 60.922 -75.439 5.012 1 46.66 165 LEU B C 1
ATOM 3962 O O . LEU B 1 143 ? 59.869 -75.353 5.636 1 46.27 165 LEU B O 1
ATOM 3978 N N . TYR B 1 144 ? 61.829 -74.478 5.009 1 45.77 166 TYR B N 1
ATOM 3979 C CA . TYR B 1 144 ? 61.658 -73.262 5.8 1 45.36 166 TYR B CA 1
ATOM 3980 C C . TYR B 1 144 ? 62.478 -72.131 5.233 1 46.8 166 TYR B C 1
ATOM 3981 O O . TYR B 1 144 ? 63.456 -72.372 4.532 1 46.64 166 TYR B O 1
ATOM 3999 N N . PHE B 1 145 ? 62.098 -70.888 5.546 1 48.25 167 PHE B N 1
ATOM 4000 C CA . PHE B 1 145 ? 62.898 -69.705 5.249 1 50.76 167 PHE B CA 1
ATOM 4001 C C . PHE B 1 145 ? 63.577 -69.304 6.568 1 54.4 167 PHE B C 1
ATOM 4002 O O . PHE B 1 145 ? 62.913 -69.31 7.602 1 54.17 167 PHE B O 1
ATOM 4019 N N . GLN B 1 146 ? 64.852 -68.895 6.542 1 57.75 168 GLN B N 1
ATOM 4020 C CA . GLN B 1 146 ? 65.519 -68.414 7.764 1 61.01 168 GLN B CA 1
ATOM 4021 C C . GLN B 1 146 ? 65.465 -66.889 7.805 1 63.11 168 GLN B C 1
ATOM 4022 O O . GLN B 1 146 ? 64.409 -66.311 7.538 1 64.26 168 GLN B O 1
ATOM 4036 N N . LYS C 1 2 ? 70.128 -96.675 -24.991 1 84.77 24 LYS C N 1
ATOM 4037 C CA . LYS C 1 2 ? 71.523 -96.493 -25.37 1 84.84 24 LYS C CA 1
ATOM 4038 C C . LYS C 1 2 ? 72.373 -95.938 -24.186 1 84.43 24 LYS C C 1
ATOM 4039 O O . LYS C 1 2 ? 71.84 -95.475 -23.184 1 84.73 24 LYS C O 1
ATOM 4057 N N . THR C 1 3 ? 73.699 -96.068 -24.304 1 83.69 25 THR C N 1
ATOM 4058 C CA . THR C 1 3 ? 74.687 -95.664 -23.306 1 83.26 25 THR C CA 1
ATOM 4059 C C . THR C 1 3 ? 75.838 -94.957 -24.021 1 82 25 THR C C 1
ATOM 4060 O O . THR C 1 3 ? 76.174 -95.331 -25.146 1 82.26 25 THR C O 1
ATOM 4071 N N . LEU C 1 4 ? 76.441 -93.937 -23.39 1 80.42 26 LEU C N 1
ATOM 4072 C CA . LEU C 1 4 ? 77.594 -93.24 -23.971 1 79.47 26 LEU C CA 1
ATOM 4073 C C . LEU C 1 4 ? 78.768 -93.316 -23.01 1 77.99 26 LEU C C 1
ATOM 4074 O O . LEU C 1 4 ? 78.601 -93.071 -21.825 1 78.11 26 LEU C O 1
ATOM 4090 N N . ARG C 1 5 ? 79.946 -93.656 -23.52 1 76.51 27 ARG C N 1
ATOM 4091 C CA . ARG C 1 5 ? 81.17 -93.734 -22.732 1 75.55 27 ARG C CA 1
ATOM 4092 C C . ARG C 1 5 ? 82.214 -92.87 -23.4 1 73.46 27 ARG C C 1
ATOM 4093 O O . ARG C 1 5 ? 82.313 -92.838 -24.622 1 73.72 27 ARG C O 1
ATOM 4114 N N . GLY C 1 6 ? 83.01 -92.197 -22.596 1 71.32 28 GLY C N 1
ATOM 4115 C CA . GLY C 1 6 ? 84.081 -91.349 -23.098 1 69.69 28 GLY C CA 1
ATOM 4116 C C . GLY C 1 6 ? 84.926 -90.814 -21.967 1 67.56 28 GLY C C 1
ATOM 4117 O O . GLY C 1 6 ? 84.953 -91.399 -20.888 1 67.71 28 GLY C O 1
ATOM 4121 N N . SER C 1 7 ? 85.583 -89.678 -22.183 1 65.78 29 SER C N 1
ATOM 4122 C CA . SER C 1 7 ? 86.372 -89.039 -21.136 1 64.78 29 SER C CA 1
ATOM 4123 C C . SER C 1 7 ? 86.272 -87.528 -21.235 1 62.51 29 SER C C 1
ATOM 4124 O O . SER C 1 7 ? 86.256 -86.981 -22.335 1 62.43 29 SER C O 1
ATOM 4132 N N . PHE C 1 8 ? 86.181 -86.853 -20.085 1 60.21 30 PHE C N 1
ATOM 4133 C CA . PHE C 1 8 ? 86.16 -85.399 -20.056 1 58.36 30 PHE C CA 1
ATOM 4134 C C . PHE C 1 8 ? 87.615 -84.939 -20.182 1 57.47 30 PHE C C 1
ATOM 4135 O O . PHE C 1 8 ? 88.482 -85.461 -19.485 1 57.38 30 PHE C O 1
ATOM 4152 N N . SER C 1 9 ? 87.874 -83.973 -21.061 1 56.47 31 SER C N 1
ATOM 4153 C CA . SER C 1 9 ? 89.204 -83.462 -21.311 1 56.15 31 SER C CA 1
ATOM 4154 C C . SER C 1 9 ? 89.235 -81.938 -21.224 1 55.51 31 SER C C 1
ATOM 4155 O O . SER C 1 9 ? 88.479 -81.28 -21.927 1 55.64 31 SER C O 1
ATOM 4163 N N . SER C 1 10 ? 90.145 -81.383 -20.406 1 54.96 32 SER C N 1
ATOM 4164 C CA . SER C 1 10 ? 90.346 -79.939 -20.298 1 54.95 32 SER C CA 1
ATOM 4165 C C . SER C 1 10 ? 90.815 -79.362 -21.632 1 55.01 32 SER C C 1
ATOM 4166 O O . SER C 1 10 ? 90.412 -78.252 -21.988 1 55.16 32 SER C O 1
ATOM 4174 N N . ALA C 1 11 ? 91.68 -80.096 -22.357 1 54.57 33 ALA C N 1
ATOM 4175 C CA . ALA C 1 11 ? 92.179 -79.661 -23.659 1 54.77 33 ALA C CA 1
ATOM 4176 C C . ALA C 1 11 ? 91.044 -79.598 -24.687 1 55.05 33 ALA C C 1
ATOM 4177 O O . ALA C 1 11 ? 90.927 -78.596 -25.388 1 56.01 33 ALA C O 1
ATOM 4184 N N . ALA C 1 12 ? 90.192 -80.633 -24.769 1 54.24 34 ALA C N 1
ATOM 4185 C CA . ALA C 1 12 ? 89.064 -80.625 -25.701 1 53.66 34 ALA C CA 1
ATOM 4186 C C . ALA C 1 12 ? 88.08 -79.516 -25.355 1 52.82 34 ALA C C 1
ATOM 4187 O O . ALA C 1 12 ? 87.566 -78.862 -26.255 1 53.54 34 ALA C O 1
ATOM 4194 N N . ALA C 1 13 ? 87.815 -79.295 -24.059 1 51.29 35 ALA C N 1
ATOM 4195 C CA . ALA C 1 13 ? 86.908 -78.243 -23.633 1 50.14 35 ALA C CA 1
ATOM 4196 C C . ALA C 1 13 ? 87.486 -76.863 -23.994 1 49.19 35 ALA C C 1
ATOM 4197 O O . ALA C 1 13 ? 86.749 -76.023 -24.487 1 47.92 35 ALA C O 1
ATOM 4204 N N . ARG C 1 14 ? 88.795 -76.627 -23.762 1 49.72 36 ARG C N 1
ATOM 4205 C CA . ARG C 1 14 ? 89.421 -75.344 -24.117 1 51.24 36 ARG C CA 1
ATOM 4206 C C . ARG C 1 14 ? 89.335 -75.116 -25.637 1 51.92 36 ARG C C 1
ATOM 4207 O O . ARG C 1 14 ? 89.006 -74.017 -26.077 1 51.43 36 ARG C O 1
ATOM 4228 N N . ASP C 1 15 ? 89.628 -76.155 -26.432 1 52.86 37 ASP C N 1
ATOM 4229 C CA . ASP C 1 15 ? 89.601 -76.076 -27.893 1 53.96 37 ASP C CA 1
ATOM 4230 C C . ASP C 1 15 ? 88.236 -75.663 -28.457 1 53.65 37 ASP C C 1
ATOM 4231 O O . ASP C 1 15 ? 88.189 -74.881 -29.401 1 53.87 37 ASP C O 1
ATOM 4240 N N . ALA C 1 16 ? 87.134 -76.202 -27.912 1 52.61 38 ALA C N 1
ATOM 4241 C CA . ALA C 1 16 ? 85.806 -75.925 -28.439 1 51.95 38 ALA C CA 1
ATOM 4242 C C . ALA C 1 16 ? 84.945 -75.004 -27.585 1 50.93 38 ALA C C 1
ATOM 4243 O O . ALA C 1 16 ? 83.771 -74.858 -27.913 1 51.42 38 ALA C O 1
ATOM 4250 N N . GLN C 1 17 ? 85.491 -74.395 -26.502 1 49.24 39 GLN C N 1
ATOM 4251 C CA . GLN C 1 17 ? 84.737 -73.556 -25.563 1 48.56 39 GLN C CA 1
ATOM 4252 C C . GLN C 1 17 ? 83.575 -74.369 -24.967 1 47.17 39 GLN C C 1
ATOM 4253 O O . GLN C 1 17 ? 82.437 -73.901 -24.898 1 46.77 39 GLN C O 1
ATOM 4267 N N . GLY C 1 18 ? 83.906 -75.569 -24.514 1 45.99 40 GLY C N 1
ATOM 4268 C CA . GLY C 1 18 ? 82.967 -76.535 -23.977 1 45.95 40 GLY C CA 1
ATOM 4269 C C . GLY C 1 18 ? 83.069 -77.804 -24.792 1 45.78 40 GLY C C 1
ATOM 4270 O O . GLY C 1 18 ? 82.869 -77.771 -26.01 1 46.56 40 GLY C O 1
ATOM 4274 N N . GLN C 1 19 ? 83.439 -78.913 -24.16 1 44.77 41 GLN C N 1
ATOM 4275 C CA . GLN C 1 19 ? 83.575 -80.183 -24.855 1 45.41 41 GLN C CA 1
ATOM 4276 C C . GLN C 1 19 ? 82.19 -80.791 -25.051 1 46.59 41 GLN C C 1
ATOM 4277 O O . GLN C 1 19 ? 81.482 -81.012 -24.085 1 46.07 41 GLN C O 1
ATOM 4291 N N . SER C 1 20 ? 81.819 -81.079 -26.294 1 47.77 42 SER C N 1
ATOM 4292 C CA . SER C 1 20 ? 80.542 -81.689 -26.613 1 49.77 42 SER C CA 1
ATOM 4293 C C . SER C 1 20 ? 80.616 -83.152 -26.201 1 51.48 42 SER C C 1
ATOM 4294 O O . SER C 1 20 ? 81.457 -83.891 -26.711 1 51.11 42 SER C O 1
ATOM 4302 N N . ILE C 1 21 ? 79.762 -83.562 -25.263 1 52.93 43 ILE C N 1
ATOM 4303 C CA . ILE C 1 21 ? 79.746 -84.939 -24.753 1 55.36 43 ILE C CA 1
ATOM 4304 C C . ILE C 1 21 ? 78.775 -85.801 -25.542 1 57.51 43 ILE C C 1
ATOM 4305 O O . ILE C 1 21 ? 79.137 -86.895 -26.016 1 59.64 43 ILE C O 1
ATOM 4321 N N . GLY C 1 22 ? 77.569 -85.303 -25.713 1 56.91 44 GLY C N 1
ATOM 4322 C CA . GLY C 1 22 ? 76.57 -86.041 -26.441 1 57.16 44 GLY C CA 1
ATOM 4323 C C . GLY C 1 22 ? 75.283 -85.305 -26.639 1 56.64 44 GLY C C 1
ATOM 4324 O O . GLY C 1 22 ? 75.037 -84.275 -26.022 1 56.23 44 GLY C O 1
ATOM 4328 N N . HIS C 1 23 ? 74.496 -85.836 -27.566 1 56.48 45 HIS C N 1
ATOM 4329 C CA . HIS C 1 23 ? 73.156 -85.409 -27.892 1 57.07 45 HIS C CA 1
ATOM 4330 C C . HIS C 1 23 ? 72.245 -86.532 -27.478 1 56.9 45 HIS C C 1
ATOM 4331 O O . HIS C 1 23 ? 72.629 -87.701 -27.581 1 57.79 45 HIS C O 1
ATOM 4345 N N . PHE C 1 24 ? 71.013 -86.203 -27.12 1 55.83 46 PHE C N 1
ATOM 4346 C CA . PHE C 1 24 ? 70.022 -87.215 -26.831 1 55.79 46 PHE C CA 1
ATOM 4347 C C . PHE C 1 24 ? 68.625 -86.713 -27.123 1 57.14 46 PHE C C 1
ATOM 4348 O O . PHE C 1 24 ? 68.358 -85.513 -27.144 1 56.46 46 PHE C O 1
ATOM 4365 N N . GLU C 1 25 ? 67.749 -87.658 -27.403 1 58.78 47 GLU C N 1
ATOM 4366 C CA . GLU C 1 25 ? 66.356 -87.413 -27.689 1 61.15 47 GLU C CA 1
ATOM 4367 C C . GLU C 1 25 ? 65.571 -88.505 -26.983 1 63.11 47 GLU C C 1
ATOM 4368 O O . GLU C 1 25 ? 66.069 -89.618 -26.807 1 63.78 47 GLU C O 1
ATOM 4380 N N . PHE C 1 26 ? 64.367 -88.182 -26.555 1 63.9 48 PHE C N 1
ATOM 4381 C CA . PHE C 1 26 ? 63.5 -89.141 -25.886 1 65.43 48 PHE C CA 1
ATOM 4382 C C . PHE C 1 26 ? 62.047 -88.752 -26.114 1 67.87 48 PHE C C 1
ATOM 4383 O O . PHE C 1 26 ? 61.739 -87.595 -26.418 1 67.87 48 PHE C O 1
ATOM 4400 N N . HIS C 1 27 ? 61.161 -89.737 -26.008 1 69.93 49 HIS C N 1
ATOM 4401 C CA . HIS C 1 27 ? 59.729 -89.543 -26.17 1 71.96 49 HIS C CA 1
ATOM 4402 C C . HIS C 1 27 ? 59.138 -89.375 -24.784 1 71.81 49 HIS C C 1
ATOM 4403 O O . HIS C 1 27 ? 59.56 -90.048 -23.838 1 72.42 49 HIS C O 1
ATOM 4417 N N . GLY C 1 28 ? 58.183 -88.468 -24.66 1 70.88 50 GLY C N 1
ATOM 4418 C CA . GLY C 1 28 ? 57.541 -88.195 -23.386 1 70.56 50 GLY C CA 1
ATOM 4419 C C . GLY C 1 28 ? 57.952 -86.864 -22.794 1 69.88 50 GLY C C 1
ATOM 4420 O O . GLY C 1 28 ? 58.696 -86.101 -23.414 1 69.88 50 GLY C O 1
ATOM 4424 N N . ASP C 1 29 ? 57.442 -86.567 -21.602 1 68.78 51 ASP C N 1
ATOM 4425 C CA . ASP C 1 29 ? 57.69 -85.295 -20.937 1 68.55 51 ASP C CA 1
ATOM 4426 C C . ASP C 1 29 ? 58.893 -85.293 -19.987 1 66.43 51 ASP C C 1
ATOM 4427 O O . ASP C 1 29 ? 59.415 -84.218 -19.736 1 66.16 51 ASP C O 1
ATOM 4436 N N . HIS C 1 30 ? 59.322 -86.454 -19.455 1 65.08 52 HIS C N 1
ATOM 4437 C CA . HIS C 1 30 ? 60.435 -86.515 -18.503 1 64.41 52 HIS C CA 1
ATOM 4438 C C . HIS C 1 30 ? 61.438 -87.627 -18.791 1 62.62 52 HIS C C 1
ATOM 4439 O O . HIS C 1 30 ? 61.065 -88.726 -19.203 1 62.87 52 HIS C O 1
ATOM 4453 N N . ALA C 1 31 ? 62.705 -87.361 -18.483 1 60.56 53 ALA C N 1
ATOM 4454 C CA . ALA C 1 31 ? 63.789 -88.334 -18.552 1 59.61 53 ALA C CA 1
ATOM 4455 C C . ALA C 1 31 ? 64.787 -88.032 -17.411 1 58.37 53 ALA C C 1
ATOM 4456 O O . ALA C 1 31 ? 64.8 -86.927 -16.85 1 58.16 53 ALA C O 1
ATOM 4463 N N . LEU C 1 32 ? 65.589 -89.023 -17.045 1 57.25 54 LEU C N 1
ATOM 4464 C CA . LEU C 1 32 ? 66.597 -88.866 -16.019 1 56.75 54 LEU C CA 1
ATOM 4465 C C . LEU C 1 32 ? 67.944 -89.204 -16.647 1 56.08 54 LEU C C 1
ATOM 4466 O O . LEU C 1 32 ? 68.165 -90.331 -17.078 1 55.96 54 LEU C O 1
ATOM 4482 N N . LEU C 1 33 ? 68.824 -88.211 -16.749 1 55.43 55 LEU C N 1
ATOM 4483 C CA . LEU C 1 33 ? 70.151 -88.405 -17.308 1 55.65 55 LEU C CA 1
ATOM 4484 C C . LEU C 1 33 ? 71.083 -88.735 -16.15 1 56.61 55 LEU C C 1
ATOM 4485 O O . LEU C 1 33 ? 71.231 -87.931 -15.236 1 56.37 55 LEU C O 1
ATOM 4501 N N . CYS C 1 34 ? 71.683 -89.92 -16.178 1 57.53 56 CYS C N 1
ATOM 4502 C CA A CYS C 1 34 ? 72.573 -90.392 -15.121 0.59 58.54 56 CYS C CA 1
ATOM 4503 C CA B CYS C 1 34 ? 72.571 -90.41 -15.123 0.41 58.45 56 CYS C CA 1
ATOM 4504 C C . CYS C 1 34 ? 74.015 -90.378 -15.615 1 59.34 56 CYS C C 1
ATOM 4505 O O . CYS C 1 34 ? 74.323 -91.025 -16.611 1 59.82 56 CYS C O 1
ATOM 4520 N N . VAL C 1 35 ? 74.893 -89.627 -14.925 1 60.09 57 VAL C N 1
ATOM 4521 C CA . VAL C 1 35 ? 76.306 -89.487 -15.281 1 61.33 57 VAL C CA 1
ATOM 4522 C C . VAL C 1 35 ? 77.155 -90.13 -14.199 1 62.26 57 VAL C C 1
ATOM 4523 O O . VAL C 1 35 ? 77.025 -89.765 -13.035 1 61.89 57 VAL C O 1
ATOM 4536 N N . ARG C 1 36 ? 78.038 -91.058 -14.582 1 63.46 58 ARG C N 1
ATOM 4537 C CA . ARG C 1 36 ? 78.904 -91.793 -13.667 1 64.99 58 ARG C CA 1
ATOM 4538 C C . ARG C 1 36 ? 80.371 -91.526 -13.988 1 65.44 58 ARG C C 1
ATOM 4539 O O . ARG C 1 36 ? 80.755 -91.599 -15.15 1 65.1 58 ARG C O 1
ATOM 4560 N N . ILE C 1 37 ? 81.182 -91.212 -12.957 1 66.14 59 ILE C N 1
ATOM 4561 C CA . ILE C 1 37 ? 82.64 -91.032 -13.053 1 67.53 59 ILE C CA 1
ATOM 4562 C C . ILE C 1 37 ? 83.328 -91.8 -11.904 1 69.12 59 ILE C C 1
ATOM 4563 O O . ILE C 1 37 ? 82.682 -92.107 -10.905 1 69.34 59 ILE C O 1
ATOM 4579 N N . ASN C 1 38 ? 84.637 -92.075 -12.015 1 70.14 60 ASN C N 1
ATOM 4580 C CA . ASN C 1 38 ? 85.38 -92.719 -10.928 1 71.33 60 ASN C CA 1
ATOM 4581 C C . ASN C 1 38 ? 86.296 -91.712 -10.231 1 71.21 60 ASN C C 1
ATOM 4582 O O . ASN C 1 38 ? 86.418 -91.751 -9 1 71.38 60 ASN C O 1
ATOM 4593 N N . ASN C 1 39 ? 86.963 -90.823 -11.003 1 70.44 61 ASN C N 1
ATOM 4594 C CA . ASN C 1 39 ? 87.902 -89.885 -10.402 1 70.03 61 ASN C CA 1
ATOM 4595 C C . ASN C 1 39 ? 87.254 -88.567 -10.015 1 68.47 61 ASN C C 1
ATOM 4596 O O . ASN C 1 39 ? 87.344 -87.569 -10.73 1 68.37 61 ASN C O 1
ATOM 4607 N N . VAL C 1 40 ? 86.664 -88.561 -8.819 1 67.06 62 VAL C N 1
ATOM 4608 C CA . VAL C 1 40 ? 85.998 -87.397 -8.257 1 66.46 62 VAL C CA 1
ATOM 4609 C C . VAL C 1 40 ? 87.021 -86.35 -7.815 1 65.21 62 VAL C C 1
ATOM 4610 O O . VAL C 1 40 ? 86.787 -85.16 -8.018 1 64.93 62 VAL C O 1
ATOM 4623 N N . ALA C 1 41 ? 88.158 -86.777 -7.236 1 63.74 63 ALA C N 1
ATOM 4624 C CA . ALA C 1 41 ? 89.194 -85.85 -6.78 1 62.52 63 ALA C CA 1
ATOM 4625 C C . ALA C 1 41 ? 89.716 -84.965 -7.923 1 61.07 63 ALA C C 1
ATOM 4626 O O . ALA C 1 41 ? 89.839 -83.753 -7.748 1 60.91 63 ALA C O 1
ATOM 4633 N N . VAL C 1 42 ? 89.966 -85.555 -9.095 1 59.98 64 VAL C N 1
ATOM 4634 C CA . VAL C 1 42 ? 90.467 -84.797 -10.24 1 59.4 64 VAL C CA 1
ATOM 4635 C C . VAL C 1 42 ? 89.36 -83.857 -10.757 1 57.17 64 VAL C C 1
ATOM 4636 O O . VAL C 1 42 ? 89.635 -82.691 -11.022 1 56.68 64 VAL C O 1
ATOM 4649 N N . ALA C 1 43 ? 88.112 -84.337 -10.829 1 56.06 65 ALA C N 1
ATOM 4650 C CA . ALA C 1 43 ? 86.96 -83.505 -11.234 1 55.3 65 ALA C CA 1
ATOM 4651 C C . ALA C 1 43 ? 86.79 -82.28 -10.308 1 54.24 65 ALA C C 1
ATOM 4652 O O . ALA C 1 43 ? 86.7 -81.154 -10.799 1 54.03 65 ALA C O 1
ATOM 4659 N N . VAL C 1 44 ? 86.831 -82.492 -8.98 1 53.48 66 VAL C N 1
ATOM 4660 C CA . VAL C 1 44 ? 86.688 -81.423 -7.999 1 53.69 66 VAL C CA 1
ATOM 4661 C C . VAL C 1 44 ? 87.86 -80.442 -8.111 1 53.77 66 VAL C C 1
ATOM 4662 O O . VAL C 1 44 ? 87.648 -79.231 -8.091 1 53.94 66 VAL C O 1
ATOM 4675 N N . GLY C 1 45 ? 89.071 -80.956 -8.281 1 53.61 67 GLY C N 1
ATOM 4676 C CA . GLY C 1 45 ? 90.248 -80.113 -8.432 1 53.61 67 GLY C CA 1
ATOM 4677 C C . GLY C 1 45 ? 90.213 -79.212 -9.649 1 53.62 67 GLY C C 1
ATOM 4678 O O . GLY C 1 45 ? 90.73 -78.092 -9.606 1 54.65 67 GLY C O 1
ATOM 4682 N N . LYS C 1 46 ? 89.585 -79.675 -10.74 1 52.52 68 LYS C N 1
ATOM 4683 C CA . LYS C 1 46 ? 89.434 -78.877 -11.961 1 51.15 68 LYS C CA 1
ATOM 4684 C C . LYS C 1 46 ? 88.143 -78.023 -11.963 1 49.62 68 LYS C C 1
ATOM 4685 O O . LYS C 1 46 ? 87.938 -77.286 -12.912 1 49.7 68 LYS C O 1
ATOM 4704 N N . GLU C 1 47 ? 87.249 -78.166 -10.958 1 48.36 69 GLU C N 1
ATOM 4705 C CA . GLU C 1 47 ? 85.937 -77.505 -10.928 1 47.08 69 GLU C CA 1
ATOM 4706 C C . GLU C 1 47 ? 85.141 -77.937 -12.17 1 45.96 69 GLU C C 1
ATOM 4707 O O . GLU C 1 47 ? 84.559 -77.118 -12.878 1 46.14 69 GLU C O 1
ATOM 4719 N N . ALA C 1 48 ? 85.139 -79.25 -12.423 1 44.56 70 ALA C N 1
ATOM 4720 C CA . ALA C 1 48 ? 84.437 -79.85 -13.543 1 43.46 70 ALA C CA 1
ATOM 4721 C C . ALA C 1 48 ? 82.946 -79.602 -13.406 1 41.43 70 ALA C C 1
ATOM 4722 O O . ALA C 1 48 ? 82.398 -79.682 -12.306 1 40.03 70 ALA C O 1
ATOM 4729 N N . LYS C 1 49 ? 82.304 -79.247 -14.517 1 40.54 71 LYS C N 1
ATOM 4730 C CA . LYS C 1 49 ? 80.874 -78.979 -14.567 1 40.84 71 LYS C CA 1
ATOM 4731 C C . LYS C 1 49 ? 80.287 -79.513 -15.855 1 40.84 71 LYS C C 1
ATOM 4732 O O . LYS C 1 49 ? 80.965 -79.51 -16.894 1 40.45 71 LYS C O 1
ATOM 4751 N N . LEU C 1 50 ? 79.011 -79.913 -15.796 1 40.85 72 LEU C N 1
ATOM 4752 C CA . LEU C 1 50 ? 78.254 -80.384 -16.956 1 41.94 72 LEU C CA 1
ATOM 4753 C C . LEU C 1 50 ? 77.125 -79.416 -17.232 1 39.88 72 LEU C C 1
ATOM 4754 O O . LEU C 1 50 ? 76.511 -78.918 -16.294 1 39.18 72 LEU C O 1
ATOM 4770 N N . TYR C 1 51 ? 76.869 -79.142 -18.522 1 38.82 73 TYR C N 1
ATOM 4771 C CA . TYR C 1 51 ? 75.882 -78.18 -18.985 1 38.42 73 TYR C CA 1
ATOM 4772 C C . TYR C 1 51 ? 74.908 -78.845 -19.928 1 39.46 73 TYR C C 1
ATOM 4773 O O . TYR C 1 51 ? 75.319 -79.469 -20.895 1 40.7 73 TYR C O 1
ATOM 4791 N N . LEU C 1 52 ? 73.624 -78.681 -19.675 1 38.98 74 LEU C N 1
ATOM 4792 C CA . LEU C 1 52 ? 72.585 -79.221 -20.513 1 39.21 74 LEU C CA 1
ATOM 4793 C C . LEU C 1 52 ? 71.897 -78.1 -21.246 1 38.29 74 LEU C C 1
ATOM 4794 O O . LEU C 1 52 ? 71.456 -77.129 -20.629 1 38.28 74 LEU C O 1
ATOM 4810 N N . PHE C 1 53 ? 71.783 -78.245 -22.568 1 37.5 75 PHE C N 1
ATOM 4811 C CA . PHE C 1 53 ? 71.089 -77.292 -23.413 1 38.18 75 PHE C CA 1
ATOM 4812 C C . PHE C 1 53 ? 70.084 -77.984 -24.282 1 40.36 75 PHE C C 1
ATOM 4813 O O . PHE C 1 53 ? 70.301 -79.124 -24.698 1 40.42 75 PHE C O 1
ATOM 4830 N N . GLN C 1 54 ? 69.078 -77.228 -24.737 1 41.45 76 GLN C N 1
ATOM 4831 C CA . GLN C 1 54 ? 68.224 -77.643 -25.838 1 43.05 76 GLN C CA 1
ATOM 4832 C C . GLN C 1 54 ? 69.14 -77.372 -27.068 1 43.84 76 GLN C C 1
ATOM 4833 O O . GLN C 1 54 ? 69.739 -76.295 -27.155 1 44.69 76 GLN C O 1
ATOM 4847 N N . ALA C 1 55 ? 69.343 -78.361 -27.95 1 43.69 77 ALA C N 1
ATOM 4848 C CA . ALA C 1 55 ? 70.266 -78.218 -29.082 1 43.65 77 ALA C CA 1
ATOM 4849 C C . ALA C 1 55 ? 69.959 -77.019 -29.954 1 42.65 77 ALA C C 1
ATOM 4850 O O . ALA C 1 55 ? 70.882 -76.368 -30.418 1 42.74 77 ALA C O 1
ATOM 4857 N N . GLN C 1 56 ? 68.677 -76.71 -30.145 1 42.03 78 GLN C N 1
ATOM 4858 C CA . GLN C 1 56 ? 68.227 -75.562 -30.939 1 42.47 78 GLN C CA 1
ATOM 4859 C C . GLN C 1 56 ? 68.653 -74.239 -30.29 1 41.21 78 GLN C C 1
ATOM 4860 O O . GLN C 1 56 ? 69.021 -73.316 -31.003 1 41.87 78 GLN C O 1
ATOM 4874 N N . GLU C 1 57 ? 68.581 -74.14 -28.956 1 40.06 79 GLU C N 1
ATOM 4875 C CA . GLU C 1 57 ? 68.992 -72.947 -28.228 1 39.19 79 GLU C CA 1
ATOM 4876 C C . GLU C 1 57 ? 70.507 -72.764 -28.33 1 37.89 79 GLU C C 1
ATOM 4877 O O . GLU C 1 57 ? 70.968 -71.641 -28.507 1 38.09 79 GLU C O 1
ATOM 4889 N N . TRP C 1 58 ? 71.28 -73.847 -28.235 1 37.24 80 TRP C N 1
ATOM 4890 C CA . TRP C 1 58 ? 72.737 -73.764 -28.386 1 37.71 80 TRP C CA 1
ATOM 4891 C C . TRP C 1 58 ? 73.109 -73.27 -29.791 1 37.92 80 TRP C C 1
ATOM 4892 O O . TRP C 1 58 ? 73.962 -72.386 -29.931 1 36.67 80 TRP C O 1
ATOM 4913 N N . LEU C 1 59 ? 72.469 -73.823 -30.836 1 38.68 81 LEU C N 1
ATOM 4914 C CA . LEU C 1 59 ? 72.729 -73.37 -32.201 1 39.34 81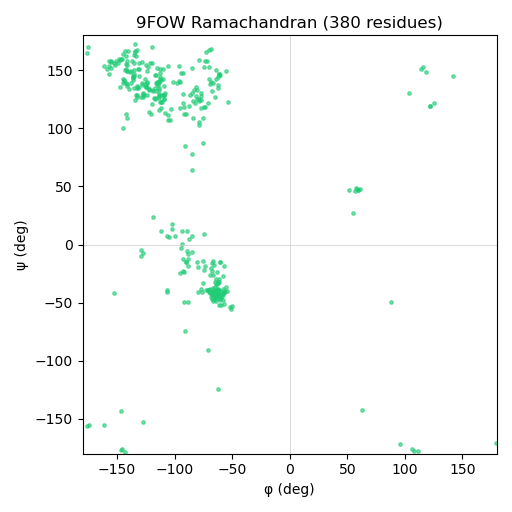 LEU C CA 1
ATOM 4915 C C . LEU C 1 59 ? 72.412 -71.878 -32.376 1 39.65 81 LEU C C 1
ATOM 4916 O O . LEU C 1 59 ? 73.218 -71.141 -32.95 1 38.45 81 LEU C O 1
ATOM 4932 N N . LYS C 1 60 ? 71.281 -71.422 -31.837 1 40.66 82 LYS C N 1
ATOM 4933 C CA . LYS C 1 60 ? 70.902 -70.002 -31.879 1 41.81 82 LYS C CA 1
ATOM 4934 C C . LYS C 1 60 ? 71.996 -69.115 -31.239 1 42.08 82 LYS C C 1
ATOM 4935 O O . LYS C 1 60 ? 72.33 -68.06 -31.776 1 42.53 82 LYS C O 1
ATOM 4954 N N . LEU C 1 61 ? 72.6 -69.572 -30.13 1 42.06 83 LEU C N 1
ATOM 4955 C CA . LEU C 1 61 ? 73.677 -68.816 -29.474 1 42.09 83 LEU C CA 1
ATOM 4956 C C . LEU C 1 61 ? 74.903 -68.748 -30.382 1 41.69 83 LEU C C 1
ATOM 4957 O O . LEU C 1 61 ? 75.522 -67.692 -30.501 1 41.34 83 LEU C O 1
ATOM 4973 N N . LEU C 1 62 ? 75.256 -69.87 -31.031 1 40.85 84 LEU C N 1
ATOM 4974 C CA . LEU C 1 62 ? 76.392 -69.9 -31.97 1 40.8 84 LEU C CA 1
ATOM 4975 C C . LEU C 1 62 ? 76.165 -69.004 -33.174 1 39.63 84 LEU C C 1
ATOM 4976 O O . LEU C 1 62 ? 77.116 -68.429 -33.682 1 38.96 84 LEU C O 1
ATOM 4992 N N . GLU C 1 63 ? 74.921 -68.878 -33.63 1 39.76 85 GLU C N 1
ATOM 4993 C CA . GLU C 1 63 ? 74.583 -68.05 -34.798 1 41.03 85 GLU C CA 1
ATOM 4994 C C . GLU C 1 63 ? 74.467 -66.561 -34.505 1 43.01 85 GLU C C 1
ATOM 4995 O O . GLU C 1 63 ? 74.502 -65.776 -35.445 1 43.22 85 GLU C O 1
ATOM 5007 N N . SER C 1 64 ? 74.377 -66.16 -33.238 1 44.4 86 SER C N 1
ATOM 5008 C CA . SER C 1 64 ? 74.317 -64.738 -32.874 1 46.48 86 SER C CA 1
ATOM 5009 C C . SER C 1 64 ? 75.666 -64.092 -33.216 1 46.9 86 SER C C 1
ATOM 5010 O O . SER C 1 64 ? 76.695 -64.66 -32.866 1 46.43 86 SER C O 1
ATOM 5018 N N . SER C 1 65 ? 75.685 -62.947 -33.896 1 48.08 87 SER C N 1
ATOM 5019 C CA . SER C 1 65 ? 76.954 -62.289 -34.237 1 50.38 87 SER C CA 1
ATOM 5020 C C . SER C 1 65 ? 77.013 -60.869 -33.688 1 51.25 87 SER C C 1
ATOM 5021 O O . SER C 1 65 ? 76.043 -60.138 -33.882 1 51.36 87 SER C O 1
ATOM 5029 N N . PRO C 1 66 ? 78.127 -60.428 -33.036 1 51.19 88 PRO C N 1
ATOM 5030 C CA . PRO C 1 66 ? 79.39 -61.141 -32.721 1 51.71 88 PRO C CA 1
ATOM 5031 C C . PRO C 1 66 ? 79.266 -62.34 -31.801 1 52.08 88 PRO C C 1
ATOM 5032 O O . PRO C 1 66 ? 80.112 -63.228 -31.833 1 52.83 88 PRO C O 1
ATOM 5043 N N . GLY C 1 67 ? 78.22 -62.367 -31.001 1 51.8 89 GLY C N 1
ATOM 5044 C CA . GLY C 1 67 ? 77.925 -63.519 -30.181 1 51.52 89 GLY C CA 1
ATOM 5045 C C . GLY C 1 67 ? 78.445 -63.44 -28.784 1 50.16 89 GLY C C 1
ATOM 5046 O O . GLY C 1 67 ? 78.928 -62.401 -28.326 1 50.03 89 GLY C O 1
ATOM 5050 N N . TYR C 1 68 ? 78.31 -64.565 -28.116 1 48.45 90 TYR C N 1
ATOM 5051 C CA . TYR C 1 68 ? 78.601 -64.673 -26.725 1 47.68 90 TYR C CA 1
ATOM 5052 C C . TYR C 1 68 ? 80.008 -65.113 -26.492 1 45.05 90 TYR C C 1
ATOM 5053 O O . TYR C 1 68 ? 80.542 -65.911 -27.243 1 44.33 90 TYR C O 1
ATOM 5071 N N . SER C 1 69 ? 80.59 -64.635 -25.409 1 44.12 91 SER C N 1
ATOM 5072 C CA . SER C 1 69 ? 81.893 -65.107 -24.968 1 44.05 91 SER C CA 1
ATOM 5073 C C . SER C 1 69 ? 81.733 -66.578 -24.482 1 43.75 91 SER C C 1
ATOM 5074 O O . SER C 1 69 ? 80.602 -67.064 -24.282 1 43.66 91 SER C O 1
ATOM 5082 N N . CYS C 1 70 ? 82.855 -67.254 -24.267 1 43.28 92 CYS C N 1
ATOM 5083 C CA . CYS C 1 70 ? 82.921 -68.632 -23.777 1 43.33 92 CYS C CA 1
ATOM 5084 C C . CYS C 1 70 ? 82.067 -68.837 -22.51 1 42.57 92 CYS C C 1
ATOM 5085 O O . CYS C 1 70 ? 81.173 -69.683 -22.507 1 42.11 92 CYS C O 1
ATOM 5092 N N . SER C 1 71 ? 82.313 -68.036 -21.454 1 42.67 93 SER C N 1
ATOM 5093 C CA . SER C 1 71 ? 81.586 -68.162 -20.208 1 42.85 93 SER C CA 1
ATOM 5094 C C . SER C 1 71 ? 80.132 -67.729 -20.343 1 42 93 SER C C 1
ATOM 5095 O O . SER C 1 71 ? 79.278 -68.363 -19.736 1 41.87 93 SER C O 1
ATOM 5103 N N . GLU C 1 72 ? 79.846 -66.659 -21.12 1 41.31 94 GLU C N 1
ATOM 5104 C CA . GLU C 1 72 ? 78.475 -66.169 -21.301 1 41.6 94 GLU C CA 1
ATOM 5105 C C . GLU C 1 72 ? 77.594 -67.229 -21.962 1 41.61 94 GLU C C 1
ATOM 5106 O O . GLU C 1 72 ? 76.424 -67.365 -21.591 1 41.71 94 GLU C O 1
ATOM 5118 N N . ARG C 1 73 ? 78.134 -67.954 -22.954 1 4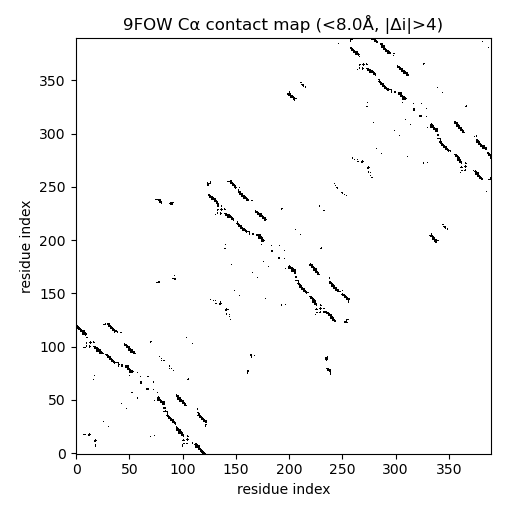1.08 95 ARG C N 1
ATOM 5119 C CA . ARG C 1 73 ? 77.381 -68.986 -23.658 1 41.35 95 ARG C CA 1
ATOM 5120 C C . ARG C 1 73 ? 77.056 -70.157 -22.719 1 40.31 95 ARG C C 1
ATOM 5121 O O . ARG C 1 73 ? 75.909 -70.57 -22.638 1 39.52 95 ARG C O 1
ATOM 5142 N N . LEU C 1 74 ? 78.053 -70.655 -21.989 1 40.64 96 LEU C N 1
ATOM 5143 C CA . LEU C 1 74 ? 77.841 -71.746 -21.038 1 41.53 96 LEU C CA 1
ATOM 5144 C C . LEU C 1 74 ? 76.874 -71.335 -19.911 1 41.23 96 LEU C C 1
ATOM 5145 O O . LEU C 1 74 ? 76.094 -72.166 -19.467 1 40.83 96 LEU C O 1
ATOM 5161 N N . ALA C 1 75 ? 76.866 -70.048 -19.504 1 41.38 97 ALA C N 1
ATOM 5162 C CA . ALA C 1 75 ? 75.951 -69.573 -18.457 1 41.26 97 ALA C CA 1
ATOM 5163 C C . ALA C 1 75 ? 74.48 -69.597 -18.903 1 39.8 97 ALA C C 1
ATOM 5164 O O . ALA C 1 75 ? 73.594 -69.517 -18.051 1 39.3 97 ALA C O 1
ATOM 5171 N N . ARG C 1 76 ? 74.213 -69.713 -20.207 1 38.36 98 ARG C N 1
ATOM 5172 C CA . ARG C 1 76 ? 72.862 -69.806 -20.728 1 37.75 98 ARG C CA 1
ATOM 5173 C C . ARG C 1 76 ? 72.303 -71.245 -20.71 1 36.38 98 ARG C C 1
ATOM 5174 O O . ARG C 1 76 ? 71.189 -71.463 -21.197 1 36.5 98 ARG C O 1
ATOM 5195 N N . ALA C 1 77 ? 73.016 -72.207 -20.11 1 35.14 99 ALA C N 1
ATOM 5196 C CA . ALA C 1 77 ? 72.549 -73.582 -20.046 1 35.51 99 ALA C CA 1
ATOM 5197 C C . ALA C 1 77 ? 71.25 -73.688 -19.272 1 36.23 99 ALA C C 1
ATOM 5198 O O . ALA C 1 77 ? 71.039 -72.952 -18.293 1 36.48 99 ALA C O 1
ATOM 5205 N N . GLN C 1 78 ? 70.371 -74.589 -19.711 1 35.68 100 GLN C N 1
ATOM 5206 C CA . GLN C 1 78 ? 69.114 -74.837 -19.017 1 36.35 100 GLN C CA 1
ATOM 5207 C C . GLN C 1 78 ? 69.399 -75.377 -17.591 1 35.83 100 GLN C C 1
ATOM 5208 O O . GLN C 1 78 ? 68.713 -75.022 -16.637 1 36.61 100 GLN C O 1
ATOM 5222 N N . LEU C 1 79 ? 70.396 -76.246 -17.47 1 36.24 101 LEU C N 1
ATOM 5223 C CA . LEU C 1 79 ? 70.799 -76.841 -16.204 1 37.58 101 LEU C CA 1
ATOM 5224 C C . LEU C 1 79 ? 72.328 -77.005 -16.204 1 37.09 101 LEU C C 1
ATOM 5225 O O . LEU C 1 79 ? 72.918 -77.283 -17.242 1 36.81 101 LEU C O 1
ATOM 5241 N N . THR C 1 80 ? 72.96 -76.768 -15.051 1 36.99 102 THR C N 1
ATOM 5242 C CA . THR C 1 80 ? 74.399 -76.943 -14.86 1 37.95 102 THR C CA 1
ATOM 5243 C C . THR C 1 80 ? 74.585 -77.716 -13.554 1 38.03 102 THR C C 1
ATOM 5244 O O . THR C 1 80 ? 73.933 -77.377 -12.568 1 37.48 102 THR C O 1
ATOM 5255 N N . VAL C 1 81 ? 75.474 -78.711 -13.54 1 38.48 103 VAL C N 1
ATOM 5256 C CA . VAL C 1 81 ? 75.79 -79.484 -12.344 1 40.39 103 VAL C CA 1
ATOM 5257 C C . VAL C 1 81 ? 77.281 -79.417 -12.112 1 40.29 103 VAL C C 1
ATOM 5258 O O . VAL C 1 81 ? 78.048 -79.607 -13.047 1 40.3 103 VAL C O 1
ATOM 5271 N N . THR C 1 82 ? 77.688 -79.198 -10.865 1 40.67 104 THR C N 1
ATOM 5272 C CA . THR C 1 82 ? 79.091 -79.25 -10.493 1 41.92 104 THR C CA 1
ATOM 5273 C C . THR C 1 82 ? 79.369 -80.724 -10.183 1 43.17 104 THR C C 1
ATOM 5274 O O . THR C 1 82 ? 78.637 -81.35 -9.409 1 42.65 104 THR C O 1
ATOM 5285 N N . VAL C 1 83 ? 80.408 -81.278 -10.799 1 44.24 105 VAL C N 1
ATOM 5286 C CA . VAL C 1 83 ? 80.741 -82.682 -10.612 1 46.24 105 VAL C CA 1
ATOM 5287 C C . VAL C 1 83 ? 81.479 -82.832 -9.278 1 48.32 105 VAL C C 1
ATOM 5288 O O . VAL C 1 83 ? 82.63 -82.412 -9.158 1 49.21 105 VAL C O 1
ATOM 5301 N N . THR C 1 84 ? 80.786 -83.369 -8.268 1 49.24 106 THR C N 1
ATOM 5302 C CA . THR C 1 84 ? 81.309 -83.58 -6.907 1 50.55 106 THR C CA 1
ATOM 5303 C C . THR C 1 84 ? 81.141 -85.018 -6.39 1 52.14 106 THR C C 1
ATOM 5304 O O . THR C 1 84 ? 81.589 -85.301 -5.284 1 52.58 106 THR C O 1
ATOM 5315 N N . GLN C 1 85 ? 80.437 -85.893 -7.119 1 52.97 107 GLN C N 1
ATOM 5316 C CA . GLN C 1 85 ? 80.171 -87.266 -6.68 1 53.97 107 GLN C CA 1
ATOM 5317 C C . GLN C 1 85 ? 80.428 -88.242 -7.822 1 54.22 107 GLN C C 1
ATOM 5318 O O . GLN C 1 85 ? 80.563 -87.839 -8.985 1 53.94 107 GLN C O 1
ATOM 5332 N N . THR C 1 86 ? 80.499 -89.545 -7.493 1 54.49 108 THR C N 1
ATOM 5333 C CA . THR C 1 86 ? 80.7 -90.58 -8.507 1 55.12 108 THR C CA 1
ATOM 5334 C C . THR C 1 86 ? 79.484 -90.697 -9.43 1 55.15 108 THR C C 1
ATOM 5335 O O . THR C 1 86 ? 79.63 -91.212 -10.526 1 55.69 108 THR C O 1
ATOM 5346 N N . GLU C 1 87 ? 78.287 -90.26 -8.997 1 54.66 109 GLU C N 1
ATOM 5347 C CA . GLU C 1 87 ? 77.111 -90.293 -9.848 1 54.28 109 GLU C CA 1
ATOM 5348 C C . GLU C 1 87 ? 76.249 -89.05 -9.607 1 53.08 109 GLU C C 1
ATOM 5349 O O . GLU C 1 87 ? 76.082 -88.626 -8.467 1 53.66 109 GLU C O 1
ATOM 5361 N N . HIS C 1 88 ? 75.718 -88.472 -10.688 1 51.58 110 HIS C N 1
ATOM 5362 C CA . HIS C 1 88 ? 74.81 -87.339 -10.641 1 50.88 110 HIS C CA 1
ATOM 5363 C C . HIS C 1 88 ? 73.649 -87.665 -11.57 1 50.55 110 HIS C C 1
ATOM 5364 O O . HIS C 1 88 ? 73.884 -88.04 -12.716 1 50.55 110 HIS C O 1
ATOM 5378 N N . ASN C 1 89 ? 72.407 -87.531 -11.077 1 49.53 111 ASN C N 1
ATOM 5379 C CA . ASN C 1 89 ? 71.202 -87.758 -11.863 1 49.16 111 ASN C CA 1
ATOM 5380 C C . ASN C 1 89 ? 70.536 -86.402 -12.076 1 47.04 111 ASN C C 1
ATOM 5381 O O . ASN C 1 89 ? 70.308 -85.672 -11.106 1 45.23 111 ASN C O 1
ATOM 5391 N N . LEU C 1 90 ? 70.22 -86.083 -13.339 1 46.22 112 LEU C N 1
ATOM 5392 C CA . LEU C 1 90 ? 69.615 -84.823 -13.743 1 46.99 112 LEU C CA 1
ATOM 5393 C C . LEU C 1 90 ? 68.235 -85.072 -14.318 1 46.11 112 LEU C C 1
ATOM 5394 O O . LEU C 1 90 ? 68.109 -85.828 -15.271 1 46.64 112 LEU C O 1
ATOM 5410 N N . THR C 1 91 ? 67.219 -84.392 -13.8 1 45.37 113 THR C N 1
ATOM 5411 C CA . THR C 1 91 ? 65.878 -84.469 -14.345 1 46.21 113 THR C CA 1
ATOM 5412 C C . THR C 1 91 ? 65.808 -83.578 -15.592 1 46.76 113 THR C C 1
ATOM 5413 O O . THR C 1 91 ? 66.141 -82.394 -15.526 1 46.81 113 THR C O 1
ATOM 5424 N N . VAL C 1 92 ? 65.388 -84.146 -16.706 1 47.18 114 VAL C N 1
ATOM 5425 C CA . VAL C 1 92 ? 65.223 -83.438 -17.97 1 49.06 114 VAL C CA 1
ATOM 5426 C C . VAL C 1 92 ? 63.726 -83.432 -18.269 1 50.87 114 VAL C C 1
ATOM 5427 O O . VAL C 1 92 ? 63.147 -84.494 -18.454 1 51.36 114 VAL C O 1
ATOM 5440 N N . SER C 1 93 ? 63.098 -82.253 -18.299 1 52.06 115 SER C N 1
ATOM 5441 C CA . SER C 1 93 ? 61.68 -82.106 -18.611 1 53.77 115 SER C CA 1
ATOM 5442 C C . SER C 1 93 ? 61.561 -81.365 -19.932 1 55.53 115 SER C C 1
ATOM 5443 O O . SER C 1 93 ? 62.309 -80.411 -20.174 1 55.21 115 SER C O 1
ATOM 5451 N N . GLN C 1 94 ? 60.628 -81.785 -20.781 1 57.2 116 GLN C N 1
ATOM 5452 C CA . GLN C 1 94 ? 60.458 -81.16 -22.092 1 59.79 116 GLN C CA 1
ATOM 5453 C C . GLN C 1 94 ? 58.998 -81.043 -22.488 1 63.33 116 GLN C C 1
ATOM 5454 O O . GLN C 1 94 ? 58.16 -81.833 -22.05 1 63.27 116 GLN C O 1
ATOM 5468 N N . LEU C 1 95 ? 58.711 -80.067 -23.353 1 66.29 117 LEU C N 1
ATOM 5469 C CA . LEU C 1 95 ? 57.371 -79.821 -23.881 1 69.88 117 LEU C CA 1
ATOM 5470 C C . LEU C 1 95 ? 57.079 -80.86 -25.007 1 72.03 117 LEU C C 1
ATOM 5471 O O . LEU C 1 95 ? 58.033 -81.431 -25.548 1 71.96 117 LEU C O 1
ATOM 5487 N N . PRO C 1 96 ? 55.804 -81.145 -25.379 1 73.82 118 PRO C N 1
ATOM 5488 C CA . PRO C 1 96 ? 55.565 -82.154 -26.428 1 74.74 118 PRO C CA 1
ATOM 5489 C C . PRO C 1 96 ? 55.87 -81.646 -27.836 1 75.79 118 PRO C C 1
ATOM 5490 O O . PRO C 1 96 ? 54.983 -81.15 -28.531 1 77.04 118 PRO C O 1
ATOM 5501 N N . ALA C 1 97 ? 57.134 -81.777 -28.259 1 75.17 119 ALA C N 1
ATOM 5502 C CA . ALA C 1 97 ? 57.593 -81.335 -29.578 1 74.93 119 ALA C CA 1
ATOM 5503 C C . ALA C 1 97 ? 58.888 -82.083 -29.969 1 73.88 119 ALA C C 1
ATOM 5504 O O . ALA C 1 97 ? 59.669 -82.415 -29.067 1 73.78 119 ALA C O 1
ATOM 5511 N N . PRO C 1 98 ? 59.182 -82.32 -31.278 1 72.67 120 PRO C N 1
ATOM 5512 C CA . PRO C 1 98 ? 60.461 -82.974 -31.614 1 71.19 120 PRO C CA 1
ATOM 5513 C C . PRO C 1 98 ? 61.626 -82.072 -31.235 1 68.62 120 PRO C C 1
ATOM 5514 O O . PRO C 1 98 ? 61.626 -80.897 -31.596 1 69.03 120 PRO C O 1
ATOM 5525 N N . GLN C 1 99 ? 62.577 -82.591 -30.463 1 65.98 121 GLN C N 1
ATOM 5526 C CA . GLN C 1 99 ? 63.711 -81.789 -30.009 1 63.7 121 GLN C CA 1
ATOM 5527 C C . GLN C 1 99 ? 64.861 -82.675 -29.551 1 61.11 121 GLN C C 1
ATOM 5528 O O . GLN C 1 99 ? 64.664 -83.811 -29.126 1 61.49 121 GLN C O 1
ATOM 5542 N N . THR C 1 100 ? 66.061 -82.14 -29.636 1 58.32 122 THR C N 1
ATOM 5543 C CA . THR C 1 100 ? 67.272 -82.814 -29.217 1 56.1 122 THR C CA 1
ATOM 5544 C C . THR C 1 100 ? 67.885 -81.991 -28.058 1 52.29 122 THR C C 1
ATOM 5545 O O . THR C 1 100 ? 67.77 -80.767 -28.019 1 51.16 122 THR C O 1
ATOM 5556 N N . TRP C 1 101 ? 68.509 -82.681 -27.116 1 50.2 123 TRP C N 1
ATOM 5557 C CA . TRP C 1 101 ? 69.214 -82.095 -25.984 1 48.68 123 TRP C CA 1
ATOM 5558 C C . TRP C 1 101 ? 70.706 -82.343 -26.208 1 47.27 123 TRP C C 1
ATOM 5559 O O . TRP C 1 101 ? 71.082 -83.327 -26.85 1 46.91 123 TRP C O 1
ATOM 5580 N N . ARG C 1 102 ? 71.541 -81.464 -25.685 1 46.01 124 ARG C N 1
ATOM 5581 C CA . ARG C 1 102 ? 72.982 -81.523 -25.821 1 45.96 124 ARG C CA 1
ATOM 5582 C C . ARG C 1 102 ? 73.63 -81.362 -24.444 1 45.07 124 ARG C C 1
ATOM 5583 O O . ARG C 1 102 ? 73.171 -80.566 -23.639 1 44.25 124 ARG C O 1
ATOM 5604 N N . VAL C 1 103 ? 74.74 -82.056 -24.221 1 45.07 125 VAL C N 1
ATOM 5605 C CA . VAL C 1 103 ? 75.486 -81.98 -22.971 1 45.3 125 VAL C CA 1
ATOM 5606 C C . VAL C 1 103 ? 76.92 -81.567 -23.273 1 44 125 VAL C C 1
ATOM 5607 O O . VAL C 1 103 ? 77.533 -82.105 -24.202 1 44.37 125 VAL C O 1
ATOM 5620 N N . PHE C 1 104 ? 77.449 -80.618 -22.493 1 41.9 126 PHE C N 1
ATOM 5621 C CA . PHE C 1 104 ? 78.824 -80.167 -22.592 1 41.45 126 PHE C CA 1
ATOM 5622 C C . PHE C 1 104 ? 79.561 -80.314 -21.266 1 42.15 126 PHE C C 1
ATOM 5623 O O . PHE C 1 104 ? 78.955 -80.229 -20.2 1 42.26 126 PHE C O 1
ATOM 5640 N N . TYR C 1 105 ? 80.881 -80.474 -21.345 1 42.27 127 TYR C N 1
ATOM 5641 C CA . TYR C 1 105 ? 81.762 -80.494 -20.186 1 42.9 127 TYR C CA 1
ATOM 5642 C C . TYR C 1 105 ? 82.644 -79.259 -20.275 1 42.3 127 TYR C C 1
ATOM 5643 O O . TYR C 1 105 ? 83.119 -78.9 -21.348 1 41.89 127 TYR C O 1
ATOM 5661 N N . ALA C 1 106 ? 82.88 -78.634 -19.143 1 42.08 128 ALA C N 1
ATOM 5662 C CA . ALA C 1 106 ? 83.794 -77.512 -19.028 1 43.05 128 ALA C CA 1
ATOM 5663 C C . ALA C 1 106 ? 84.373 -77.521 -17.613 1 44.15 128 ALA C C 1
ATOM 5664 O O . ALA C 1 106 ? 83.844 -78.194 -16.718 1 44.18 128 ALA C O 1
ATOM 5671 N N . ASP C 1 107 ? 85.521 -76.883 -17.444 1 44.52 129 ASP C N 1
ATOM 5672 C CA . ASP C 1 107 ? 86.181 -76.808 -16.15 1 44.89 129 ASP C CA 1
ATOM 5673 C C . ASP C 1 107 ? 86.84 -75.42 -15.987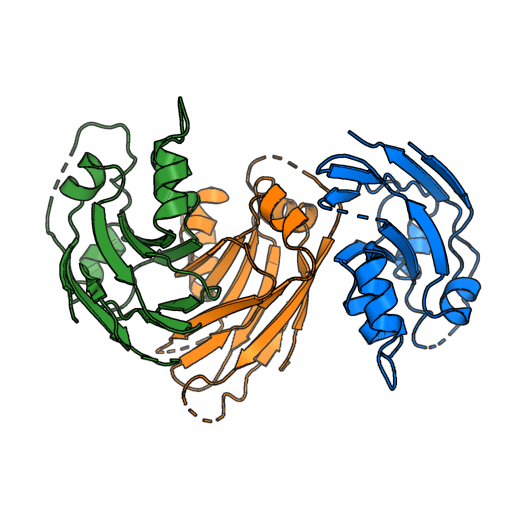 1 45.24 129 ASP C C 1
ATOM 5674 O O . ASP C 1 107 ? 86.655 -74.56 -16.85 1 44.58 129 ASP C O 1
ATOM 5683 N N . LYS C 1 108 ? 87.537 -75.164 -14.861 1 45.8 130 LYS C N 1
ATOM 5684 C CA . LYS C 1 108 ? 88.136 -73.851 -14.619 1 47.41 130 LYS C CA 1
ATOM 5685 C C . LYS C 1 108 ? 89.12 -73.375 -15.695 1 48.55 130 LYS C C 1
ATOM 5686 O O . LYS C 1 108 ? 89.378 -72.179 -15.753 1 49.33 130 LYS C O 1
ATOM 5705 N N . PHE C 1 109 ? 89.655 -74.265 -16.539 1 49.06 131 PHE C N 1
ATOM 5706 C CA . PHE C 1 109 ? 90.59 -73.868 -17.593 1 50.1 131 PHE C CA 1
ATOM 5707 C C . PHE C 1 109 ? 89.924 -73.511 -18.923 1 49 131 PHE C C 1
ATOM 5708 O O . PHE C 1 109 ? 90.588 -72.945 -19.784 1 49.09 131 PHE C O 1
ATOM 5725 N N . THR C 1 110 ? 88.651 -73.872 -19.122 1 47.56 132 THR C N 1
ATOM 5726 C CA . THR C 1 110 ? 87.971 -73.75 -20.417 1 46.74 132 THR C CA 1
ATOM 5727 C C . THR C 1 110 ? 87.934 -72.35 -21.03 1 46.71 132 THR C C 1
ATOM 5728 O O . THR C 1 110 ? 88.253 -72.198 -22.215 1 46.82 132 THR C O 1
ATOM 5739 N N . CYS C 1 111 ? 87.508 -71.344 -20.271 1 46.06 133 CYS C N 1
ATOM 5740 C CA . CYS C 1 111 ? 87.335 -70.005 -20.817 1 46.13 133 CYS C CA 1
ATOM 5741 C C . CYS C 1 111 ? 88.498 -69.046 -20.515 1 46.33 133 CYS C C 1
ATOM 5742 O O . CYS C 1 111 ? 88.411 -67.881 -20.873 1 46.94 133 CYS C O 1
ATOM 5749 N N . ARG C 1 112 ? 89.596 -69.537 -19.943 1 46.4 134 ARG C N 1
ATOM 5750 C CA . ARG C 1 112 ? 90.741 -68.703 -19.617 1 47.38 134 ARG C CA 1
ATOM 5751 C C . ARG C 1 112 ? 91.477 -68.271 -20.883 1 48 134 ARG C C 1
ATOM 5752 O O . ARG C 1 112 ? 91.963 -69.12 -21.629 1 48.44 134 ARG C O 1
ATOM 5773 N N . ASP C 1 113 ? 91.602 -66.957 -21.101 1 47.88 135 ASP C N 1
ATOM 5774 C CA . ASP C 1 113 ? 92.349 -66.427 -22.221 1 48.98 135 ASP C CA 1
ATOM 5775 C C . ASP C 1 113 ? 93.841 -66.345 -21.83 1 51.94 135 ASP C C 1
ATOM 5776 O O . ASP C 1 113 ? 94.401 -65.263 -21.707 1 51.27 135 ASP C O 1
ATOM 5785 N N . ASP C 1 114 ? 94.452 -67.498 -21.581 1 54.83 136 ASP C N 1
ATOM 5786 C CA . ASP C 1 114 ? 95.881 -67.594 -21.253 1 58.34 136 ASP C CA 1
ATOM 5787 C C . ASP C 1 114 ? 96.529 -68.737 -22.072 1 60.8 136 ASP C C 1
ATOM 5788 O O . ASP C 1 114 ? 95.834 -69.451 -22.799 1 60.03 136 ASP C O 1
ATOM 5797 N N . SER C 1 115 ? 97.858 -68.856 -22.014 1 63.39 137 SER C N 1
ATOM 5798 C CA . SER C 1 115 ? 98.586 -69.903 -22.715 1 66.96 137 SER C CA 1
ATOM 5799 C C . SER C 1 115 ? 98.826 -71.057 -21.745 1 70.24 137 SER C C 1
ATOM 5800 O O . SER C 1 115 ? 99.5 -70.854 -20.739 1 70.98 137 SER C O 1
ATOM 5808 N N . GLU C 1 116 ? 98.269 -72.255 -22.027 1 71.99 138 GLU C N 1
ATOM 5809 C CA . GLU C 1 116 ? 98.431 -73.433 -21.164 1 73.89 138 GLU C CA 1
ATOM 5810 C C . GLU C 1 116 ? 98.926 -74.626 -21.965 1 75.23 138 GLU C C 1
ATOM 5811 O O . GLU C 1 116 ? 99.462 -75.573 -21.384 1 76.01 138 GLU C O 1
ATOM 5823 N N . GLY C 1 120 ? 95.69 -82.272 -17.371 1 81.79 142 GLY C N 1
ATOM 5824 C CA . GLY C 1 120 ? 96.524 -83.304 -17.972 1 82.2 142 GLY C CA 1
ATOM 5825 C C . GLY C 1 120 ? 95.878 -84.679 -17.984 1 82.25 142 GLY C C 1
ATOM 5826 O O . GLY C 1 120 ? 96.002 -85.41 -18.973 1 82.49 142 GLY C O 1
ATOM 5829 N N . GLU C 1 121 ? 95.207 -85.06 -16.877 1 81.52 143 GLU C N 1
ATOM 5830 C CA . GLU C 1 121 ? 94.543 -86.36 -16.783 1 81.2 143 GLU C CA 1
ATOM 5831 C C . GLU C 1 121 ? 93.09 -86.214 -17.22 1 79.82 143 GLU C C 1
ATOM 5832 O O . GLU C 1 121 ? 92.388 -85.339 -16.714 1 80.17 143 GLU C O 1
ATOM 5844 N N . GLU C 1 122 ? 92.626 -87.071 -18.134 1 78.11 144 GLU C N 1
ATOM 5845 C CA . GLU C 1 122 ? 91.235 -87.039 -18.589 1 77.04 144 GLU C CA 1
ATOM 5846 C C . GLU C 1 122 ? 90.387 -87.849 -17.603 1 75.26 144 GLU C C 1
ATOM 5847 O O . GLU C 1 122 ? 90.908 -88.746 -16.942 1 75.76 144 GLU C O 1
ATOM 5859 N N . ILE C 1 123 ? 89.101 -87.515 -17.463 1 73.18 145 ILE C N 1
ATOM 5860 C CA . ILE C 1 123 ? 88.232 -88.19 -16.497 1 71.42 145 ILE C CA 1
ATOM 5861 C C . ILE C 1 123 ? 87.272 -89.134 -17.227 1 69.79 145 ILE C C 1
ATOM 5862 O O . ILE C 1 123 ? 86.329 -88.639 -17.845 1 69.54 145 ILE C O 1
ATOM 5878 N N . PRO C 1 124 ? 87.435 -90.477 -17.16 1 68.42 146 PRO C N 1
ATOM 5879 C CA . PRO C 1 124 ? 86.468 -91.354 -17.84 1 67.51 146 PRO C CA 1
ATOM 5880 C C . PRO C 1 124 ? 85.057 -91.192 -17.289 1 66.38 146 PRO C C 1
ATOM 5881 O O . PRO C 1 124 ? 84.884 -90.906 -16.102 1 66.14 146 PRO C O 1
ATOM 5892 N N . PHE C 1 125 ? 84.05 -91.343 -18.154 1 65.25 147 PHE C N 1
ATOM 5893 C CA . PHE C 1 125 ? 82.659 -91.227 -17.74 1 64.69 147 PHE C CA 1
ATOM 5894 C C . PHE C 1 125 ? 81.767 -92.198 -18.502 1 65.32 147 PHE C C 1
ATOM 5895 O O . PHE C 1 125 ? 82.135 -92.701 -19.566 1 65.48 147 PHE C O 1
ATOM 5912 N N . GLU C 1 126 ? 80.557 -92.402 -17.971 1 65.86 148 GLU C N 1
ATOM 5913 C CA . GLU C 1 126 ? 79.498 -93.165 -18.611 1 66.93 148 GLU C CA 1
ATOM 5914 C C . GLU C 1 126 ? 78.201 -92.394 -18.381 1 67.24 148 GLU C C 1
ATOM 5915 O O . GLU C 1 126 ? 77.979 -91.873 -17.292 1 67.27 148 GLU C O 1
ATOM 5927 N N . MET C 1 127 ? 77.347 -92.323 -19.397 1 67.32 149 MET C N 1
ATOM 5928 C CA . MET C 1 127 ? 76.077 -91.622 -19.323 1 68.08 149 MET C CA 1
ATOM 5929 C C . MET C 1 127 ? 74.966 -92.478 -19.875 1 68.29 149 MET C C 1
ATOM 5930 O O . MET C 1 127 ? 75.131 -93.091 -20.929 1 68.32 149 MET C O 1
ATOM 5944 N N . VAL C 1 128 ? 73.832 -92.529 -19.154 1 68.48 150 VAL C N 1
ATOM 5945 C CA . VAL C 1 128 ? 72.64 -93.275 -19.564 1 69.42 150 VAL C CA 1
ATOM 5946 C C . VAL C 1 128 ? 71.391 -92.415 -19.343 1 70.26 150 VAL C C 1
ATOM 5947 O O . VAL C 1 128 ? 71.387 -91.534 -18.491 1 70.09 150 VAL C O 1
ATOM 5960 N N . LEU C 1 129 ? 70.32 -92.702 -20.083 1 71.11 151 LEU C N 1
ATOM 5961 C CA . LEU C 1 129 ? 69.025 -92.041 -19.916 1 72.58 151 LEU C CA 1
ATOM 5962 C C . LEU C 1 129 ? 68.062 -93.087 -19.398 1 74.01 151 LEU C C 1
ATOM 5963 O O . LEU C 1 129 ? 67.914 -94.123 -20.043 1 74.05 151 LEU C O 1
ATOM 5979 N N . LEU C 1 130 ? 67.354 -92.788 -18.308 1 74.97 152 LEU C N 1
ATOM 5980 C CA . LEU C 1 130 ? 66.368 -93.671 -17.7 1 76.63 152 LEU C CA 1
ATOM 5981 C C . LEU C 1 130 ? 64.996 -92.977 -17.657 1 78.54 152 LEU C C 1
ATOM 5982 O O . LEU C 1 130 ? 64.913 -91.749 -17.647 1 78.29 152 LEU C O 1
ATOM 5998 N N . ASN C 1 131 ? 63.92 -93.777 -17.605 1 80.14 153 ASN C N 1
ATOM 5999 C CA . ASN C 1 131 ? 62.546 -93.285 -17.553 1 82.04 153 ASN C CA 1
ATOM 6000 C C . ASN C 1 131 ? 62.106 -93.137 -16.081 1 83.22 153 ASN C C 1
ATOM 6001 O O . ASN C 1 131 ? 61.942 -94.16 -15.408 1 83.79 153 ASN C O 1
ATOM 6012 N N . PRO C 1 132 ? 61.883 -91.912 -15.551 0.86 83.29 154 PRO C N 1
ATOM 6013 C CA . PRO C 1 132 ? 61.464 -91.794 -14.143 0.86 83.65 154 PRO C CA 1
ATOM 6014 C C . PRO C 1 132 ? 60.011 -92.19 -13.89 0.86 84.26 154 PRO C C 1
ATOM 6015 O O . PRO C 1 132 ? 59.658 -92.495 -12.751 0.86 84.5 154 PRO C O 1
ATOM 6026 N N . ASP C 1 140 ? 62.555 -95.521 -25.713 1 93.5 162 ASP C N 1
ATOM 6027 C CA . ASP C 1 140 ? 62.753 -95.089 -27.096 1 93.98 162 ASP C CA 1
ATOM 6028 C C . ASP C 1 140 ? 63.851 -93.994 -27.202 1 93.97 162 ASP C C 1
ATOM 6029 O O . ASP C 1 140 ? 63.841 -93.206 -28.149 1 93.98 162 ASP C O 1
ATOM 6037 N N . GLU C 1 141 ? 64.812 -93.976 -26.261 1 93.6 163 GLU C N 1
ATOM 6038 C CA . GLU C 1 141 ? 65.871 -92.973 -26.259 1 93.72 163 GLU C CA 1
ATOM 6039 C C . GLU C 1 141 ? 66.924 -93.202 -27.343 1 93.67 163 GLU C C 1
ATOM 6040 O O . GLU C 1 141 ? 67.088 -94.318 -27.834 1 94.07 163 GLU C O 1
ATOM 6052 N N . ASN C 1 142 ? 67.64 -92.133 -27.7 1 93.06 164 ASN C N 1
ATOM 6053 C CA . ASN C 1 142 ? 68.715 -92.169 -28.679 1 92.86 164 ASN C CA 1
ATOM 6054 C C . ASN C 1 142 ? 69.815 -91.237 -28.188 1 92.25 164 ASN C C 1
ATOM 6055 O O . ASN C 1 142 ? 69.573 -90.042 -28.126 1 92.19 164 ASN C O 1
ATOM 6066 N N . LEU C 1 143 ? 70.988 -91.778 -27.8 1 91.69 165 LEU C N 1
ATOM 6067 C CA . LEU C 1 143 ? 72.146 -90.996 -27.355 1 91.62 165 LEU C CA 1
ATOM 6068 C C . LEU C 1 143 ? 73.233 -91.112 -28.414 1 91.36 165 LEU C C 1
ATOM 6069 O O . LEU C 1 143 ? 73.648 -92.221 -28.725 1 91.81 165 LEU C O 1
ATOM 6085 N N . TYR C 1 144 ? 73.696 -89.983 -28.958 1 90.67 166 TYR C N 1
ATOM 6086 C CA . TYR C 1 144 ? 74.733 -89.918 -29.989 1 90.66 166 TYR C CA 1
ATOM 6087 C C . TYR C 1 144 ? 75.929 -89.177 -29.411 1 90.47 166 TYR C C 1
ATOM 6088 O O . TYR C 1 144 ? 75.756 -88.054 -28.945 1 90.24 166 TYR C O 1
#

Solvent-accessible surface area: 19403 Å² total; per-residue (Å²): 132,97,88,77,190,34,34,0,7,4,56,36,0,112,127,69,77,4,27,66,22,20,85,7,108,16,177,55,98,90,2,51,6,10,3,115,8,137,62,36,85,58,0,77,43,13,103,0,58,0,24,0,4,55,12,100,72,68,90,144,20,89,120,42,107,148,36,72,61,12,63,55,36,14,34,80,0,18,0,3,1,47,2,68,107,76,95,17,58,0,17,0,16,101,66,7,57,4,19,0,3,13,78,14,5,51,166,112,133,60,72,129,91,0,80,13,62,9,30,7,73,54,118,117,126,61,16,101,27,23,0,14,0,44,35,0,84,128,65,77,2,25,47,2,0,11,0,55,14,118,54,78,60,0,29,0,2,0,87,4,43,9,37,40,1,0,78,43,0,70,0,28,0,24,2,4,56,18,123,74,12,94,104,16,93,138,43,111,143,39,65,54,14,66,96,19,6,52,78,3,32,12,17,6,20,1,42,70,89,80,18,36,3,19,2,52,26,182,108,35,8,46,0,4,0,3,13,72,27,5,55,175,85,41,20,0,24,0,12,6,31,0,15,4,83,72,66,122,140,12,96,24,53,0,56,88,168,133,52,37,181,32,38,0,10,15,68,37,0,66,129,65,74,2,28,56,22,5,61,4,65,16,134,48,78,99,4,31,0,2,4,91,9,138,64,34,81,42,0,77,45,19,48,0,24,2,24,3,3,49,20,148,79,10,93,135,12,92,124,43,109,147,36,65,55,13,66,93,26,8,52,104,3,34,11,20,5,16,2,40,76,79,80,21,37,5,21,2,56,21,105,126,59,134,38,49,4,44,1,3,0,3,13,76,50,8,51,108,156,70,121,126,112,128,105,0,79,17,41,2,15,9,87,145,101,133,61,68,1,169

Secondary structure (DSSP, 8-state):
-EEEEEEE-HHHHHHHTSEEEEEE--SSSEEEEEEEES-HHHHHHHT-EEEEEEHHHHHHHHHSSS---HHHHHTT-SEEEE--SSEEEEEEE--EEEEEE-TTTT-------EEEEEEEE--/--EEEEEEEHHHHHHHTSEEEEEEE-SSSEEEEEEEES-HHHHHHTT-EEEEEEHHHHHHHHTSTT---HHHHHTT-SEEEE--SSEEEEEEE----EEEEEE-TTTT-----EEEEEEEEE-------EEE--/-EEEEEE-HHHHHHHTSEEEEEEE-SSSEEEEEEEES-HHHHHHHT-EEEEEEHHHHHHHHHSSS---HHHHHTT-SEEEE--SSEEEEEEE--SS---EEEEEE-TTTT--S-----EEEEEEEE----EE-

Organism: Mus musculus (NCBI:txid10090)

GO terms:
  GO:0006468 protein phosphorylation (P, IDA)
  GO:0002021 response to dietary excess (P, IMP)
  GO:0038202 TORC1 signaling (P, IMP)
  GO:0042632 cholesterol homeostasis (P, IMP)
  GO:0045444 fat cell differentiation (P, IMP)
  GO:0010467 gene expression (P, IMP)
  GO:0032094 response to food (P, IMP)
  GO:0006091 generation of precursor metabolites and energy (P, IMP)
  GO:0006629 lipid metabolic process (P, IMP)

InterPro domains:
  IPR019336 GPR180/TMEM145, transmembrane domain [PF10192] (178-406)
  IPR047831 GPR180/TMEM145 [PTHR23252] (20-438)
  IPR053880 GPR180-like, N-terminal domain [PF21870] (25-134)